Protein AF-0000000084649370 (afdb_homodimer)

Foldseek 3Di:
DQAAEEEEEVLLDPLNLLLVQLSLVVRHQYEYEYQDQVSQVVSCVVSPVLRYHYAHDDLLDLVSLLVSLVVCCVRRVAHAEYEYDADPDDFLDAPVRDDPVVLVCLCSRLPVSVVSNCVNRVVRCLVNLHEYEYAAAQAQDPPNPRTCNSVSSVNSVVVLVVVCVVCVPSSYYYYYHHDNNPPPDPVDPDCCVVDPDDGPDSNNRSVVVSVVRVVSVVVVVD/DQAAEEEEEVLLDPLNLLLVQLSLVVRHQYEYEYQDQPSQVVSCVVSPVLRYHYAHDDLLDLVSLLVSLVVCCVRRVAHAEYEYDADPDDFLDAPVRDDPVVLVCLCSRLPNSVVSNCVNRVVRNLVNLHEYEYAAAQAQPPDNPRTCNSVSSVNSVVVLVVVCVVCVPSSYYYHYDHDNNPPPDPVDPDCCVVDPDDGPDSNNRSVVVSVVRVVVVVVVVD

Structure (mmCIF, N/CA/C/O backbone):
data_AF-0000000084649370-model_v1
#
loop_
_entity.id
_entity.type
_entity.pdbx_description
1 polymer 'Short-chain dehydrogenase'
#
loop_
_atom_site.group_PDB
_atom_site.id
_atom_site.type_symbol
_atom_site.label_atom_id
_atom_site.label_alt_id
_atom_site.label_comp_id
_atom_site.label_asym_id
_atom_site.label_entity_id
_atom_site.label_seq_id
_atom_site.pdbx_PDB_ins_code
_atom_site.Cartn_x
_atom_site.Cartn_y
_atom_site.Cartn_z
_atom_site.occupancy
_atom_site.B_iso_or_equiv
_atom_site.auth_seq_id
_atom_site.auth_comp_id
_atom_site.auth_asym_id
_atom_site.auth_atom_id
_atom_site.pdbx_PDB_model_num
ATOM 1 N N . MET A 1 1 ? -0.801 -38.812 -14.609 1 41.22 1 MET A N 1
ATOM 2 C CA . MET A 1 1 ? -1.176 -37.812 -13.602 1 41.22 1 MET A CA 1
ATOM 3 C C . MET A 1 1 ? -0.737 -36.438 -14.031 1 41.22 1 MET A C 1
ATOM 5 O O . MET A 1 1 ? 0.385 -36.25 -14.5 1 41.22 1 MET A O 1
ATOM 9 N N . GLN A 1 2 ? -1.655 -35.5 -14.391 1 60.41 2 GLN A N 1
ATOM 10 C CA . GLN A 1 2 ? -1.238 -34.281 -15.031 1 60.41 2 GLN A CA 1
ATOM 11 C C . GLN A 1 2 ? -0.36 -33.438 -14.102 1 60.41 2 GLN A C 1
ATOM 13 O O . GLN A 1 2 ? -0.671 -33.281 -12.922 1 60.41 2 GLN A O 1
ATOM 18 N N . ASP A 1 3 ? 0.811 -33.062 -14.578 1 86.56 3 ASP A N 1
ATOM 19 C CA . ASP A 1 3 ? 1.805 -32.375 -13.773 1 86.56 3 ASP A CA 1
ATOM 20 C C . ASP A 1 3 ? 1.271 -31.016 -13.297 1 86.56 3 ASP A C 1
ATOM 22 O O . ASP A 1 3 ? 0.56 -30.328 -14.031 1 86.56 3 ASP A O 1
ATOM 26 N N . LYS A 1 4 ? 1.329 -30.844 -12.062 1 94.06 4 LYS A N 1
ATOM 27 C CA . LYS A 1 4 ? 0.913 -29.578 -11.477 1 94.06 4 LYS A CA 1
ATOM 28 C C . LYS A 1 4 ? 1.75 -28.422 -12.023 1 94.06 4 LYS A C 1
ATOM 30 O O . LYS A 1 4 ? 2.92 -28.594 -12.367 1 94.06 4 LYS A O 1
ATOM 35 N N . VAL A 1 5 ? 1.082 -27.281 -12.156 1 97.19 5 VAL A N 1
ATOM 36 C CA . VAL A 1 5 ? 1.742 -26.125 -12.742 1 97.19 5 VAL A CA 1
ATOM 37 C C . VAL A 1 5 ? 1.935 -25.047 -11.672 1 97.19 5 VAL A C 1
ATOM 39 O O . VAL A 1 5 ? 0.98 -24.656 -10.992 1 97.19 5 VAL A O 1
ATOM 42 N N . LEU A 1 6 ? 3.154 -24.594 -11.477 1 97.31 6 LEU A N 1
ATOM 43 C CA . LEU A 1 6 ? 3.502 -23.5 -10.57 1 97.31 6 LEU A CA 1
ATOM 44 C C . LEU A 1 6 ? 3.924 -22.266 -11.352 1 97.31 6 LEU A C 1
ATOM 46 O O . LEU A 1 6 ? 4.836 -22.328 -12.18 1 97.31 6 LEU A O 1
ATOM 50 N N . LEU A 1 7 ? 3.205 -21.172 -11.18 1 98.44 7 LEU A N 1
ATOM 51 C CA . LEU A 1 7 ? 3.574 -19.891 -11.75 1 98.44 7 LEU A CA 1
ATOM 52 C C . LEU A 1 7 ? 4.359 -19.047 -10.742 1 98.44 7 LEU A C 1
ATOM 54 O O . LEU A 1 7 ? 3.926 -18.891 -9.594 1 98.44 7 LEU A O 1
ATOM 58 N N . ILE A 1 8 ? 5.539 -18.594 -11.117 1 97.06 8 ILE A N 1
ATOM 59 C CA . ILE A 1 8 ? 6.398 -17.797 -10.25 1 97.06 8 ILE A CA 1
ATOM 60 C C . ILE A 1 8 ? 6.617 -16.422 -10.875 1 97.06 8 ILE A C 1
ATOM 62 O O . ILE A 1 8 ? 7.16 -16.312 -11.977 1 97.06 8 ILE A O 1
ATOM 66 N N . THR A 1 9 ? 6.148 -15.375 -10.211 1 96.56 9 THR A N 1
ATOM 67 C CA . THR A 1 9 ? 6.555 -14.023 -10.602 1 96.56 9 THR A CA 1
ATOM 68 C C . THR A 1 9 ? 7.797 -13.594 -9.82 1 96.56 9 THR A C 1
ATOM 70 O O . THR A 1 9 ? 8.023 -14.039 -8.695 1 96.56 9 THR A O 1
ATOM 73 N N . GLY A 1 10 ? 8.586 -12.695 -10.492 1 93.62 10 GLY A N 1
ATOM 74 C CA . GLY A 1 10 ? 9.883 -12.406 -9.898 1 93.62 10 GLY A CA 1
ATOM 75 C C . GLY A 1 10 ? 10.844 -13.578 -9.984 1 93.62 10 GLY A C 1
ATOM 76 O O . GLY A 1 10 ? 11.703 -13.75 -9.109 1 93.62 10 GLY A O 1
ATOM 77 N N . ALA A 1 11 ? 10.734 -14.375 -10.984 1 95.12 11 ALA A N 1
ATOM 78 C CA . ALA A 1 11 ? 11.43 -15.648 -11.086 1 95.12 11 ALA A CA 1
ATOM 79 C C . ALA A 1 11 ? 12.922 -15.445 -11.336 1 95.12 11 ALA A C 1
ATOM 81 O O . ALA A 1 11 ? 13.719 -16.375 -11.172 1 95.12 11 ALA A O 1
ATOM 82 N N . ALA A 1 12 ? 13.305 -14.219 -11.727 1 93.19 12 ALA A N 1
ATOM 83 C CA . ALA A 1 12 ? 14.711 -13.953 -11.992 1 93.19 12 ALA A CA 1
ATOM 84 C C . ALA A 1 12 ? 15.461 -13.617 -10.703 1 93.19 12 ALA A C 1
ATOM 86 O O . ALA A 1 12 ? 16.688 -13.516 -10.703 1 93.19 12 ALA A O 1
ATOM 87 N N . SER A 1 13 ? 14.711 -13.43 -9.633 1 88.75 13 SER A N 1
ATOM 88 C CA . SER A 1 13 ? 15.344 -13.195 -8.344 1 88.75 13 SER A CA 1
ATOM 89 C C . SER A 1 13 ? 15.977 -14.469 -7.797 1 88.75 13 SER A C 1
ATOM 91 O O . SER A 1 13 ? 15.734 -15.562 -8.312 1 88.75 13 SER A O 1
ATOM 93 N N . GLU A 1 14 ? 16.766 -14.281 -6.719 1 86 14 GLU A N 1
ATOM 94 C CA . GLU A 1 14 ? 17.391 -15.438 -6.086 1 86 14 GLU A CA 1
ATOM 95 C C . GLU A 1 14 ? 16.359 -16.406 -5.531 1 86 14 GLU A C 1
ATOM 97 O O . GLU A 1 14 ? 16.438 -17.609 -5.766 1 86 14 GLU A O 1
ATOM 102 N N . SER A 1 15 ? 15.398 -15.867 -4.824 1 85.31 15 SER A N 1
ATOM 103 C CA . SER A 1 15 ? 14.344 -16.703 -4.266 1 85.31 15 SER A CA 1
ATOM 104 C C . SER A 1 15 ? 13.508 -17.344 -5.367 1 85.31 15 SER A C 1
ATOM 106 O O . SER A 1 15 ? 13.078 -18.5 -5.238 1 85.31 15 SER A O 1
ATOM 108 N N . GLY A 1 16 ? 13.328 -16.594 -6.445 1 91.88 16 GLY A N 1
ATOM 109 C CA . GLY A 1 16 ? 12.57 -17.125 -7.57 1 91.88 16 GLY A CA 1
ATOM 110 C C . GLY A 1 16 ? 13.258 -18.297 -8.242 1 91.88 16 GLY A C 1
ATOM 111 O O . GLY A 1 16 ? 12.633 -19.328 -8.492 1 91.88 16 GLY A O 1
ATOM 112 N N . MET A 1 17 ? 14.539 -18.156 -8.438 1 93.12 17 MET A N 1
ATOM 113 C CA . MET A 1 17 ? 15.312 -19.203 -9.094 1 93.12 17 MET A CA 1
ATOM 114 C C . MET A 1 17 ? 15.43 -20.438 -8.203 1 93.12 17 MET A C 1
ATOM 116 O O . MET A 1 17 ? 15.297 -21.562 -8.68 1 93.12 17 MET A O 1
ATOM 120 N N . ALA A 1 18 ? 15.656 -20.172 -6.949 1 91.56 18 ALA A N 1
ATOM 121 C CA . ALA A 1 18 ? 15.75 -21.281 -6.004 1 91.56 18 ALA A CA 1
ATOM 122 C C . ALA A 1 18 ? 14.438 -22.062 -5.934 1 91.56 18 ALA A C 1
ATOM 124 O O . ALA A 1 18 ? 14.438 -23.297 -5.906 1 91.56 18 ALA A O 1
ATOM 125 N N . THR A 1 19 ? 13.359 -21.359 -5.938 1 92.38 19 THR A N 1
ATOM 126 C CA . THR A 1 19 ? 12.047 -22 -5.891 1 92.38 19 THR A CA 1
ATOM 127 C C . THR A 1 19 ? 11.781 -22.766 -7.18 1 92.38 19 THR A C 1
ATOM 129 O O . THR A 1 19 ? 11.25 -23.875 -7.141 1 92.38 19 THR A O 1
ATOM 132 N N . ALA A 1 20 ? 12.148 -22.141 -8.281 1 95.81 20 ALA A N 1
ATOM 133 C CA . ALA A 1 20 ? 11.961 -22.812 -9.562 1 95.81 20 ALA A CA 1
ATOM 134 C C . ALA A 1 20 ? 12.703 -24.141 -9.602 1 95.81 20 ALA A C 1
ATOM 136 O O . ALA A 1 20 ? 12.141 -25.156 -10.016 1 95.81 20 ALA A O 1
ATOM 137 N N . ARG A 1 21 ? 13.914 -24.188 -9.148 1 95.12 21 ARG A N 1
ATOM 138 C CA . ARG A 1 21 ? 14.727 -25.406 -9.141 1 95.12 21 ARG A CA 1
ATOM 139 C C . ARG A 1 21 ? 14.117 -26.453 -8.227 1 95.12 21 ARG A C 1
ATOM 141 O O . ARG A 1 21 ? 14.016 -27.625 -8.602 1 95.12 21 ARG A O 1
ATOM 148 N N . ALA A 1 22 ? 13.703 -26.016 -7.09 1 92.25 22 ALA A N 1
ATOM 149 C CA . ALA A 1 22 ? 13.102 -26.938 -6.133 1 92.25 22 ALA A CA 1
ATOM 150 C C . ALA A 1 22 ? 11.805 -27.531 -6.688 1 92.25 22 ALA A C 1
ATOM 152 O O . ALA A 1 22 ? 11.586 -28.75 -6.598 1 92.25 22 ALA A O 1
ATOM 153 N N . ALA A 1 23 ? 10.984 -26.719 -7.254 1 93.25 23 ALA A N 1
ATOM 154 C CA . ALA A 1 23 ? 9.711 -27.172 -7.805 1 93.25 23 ALA A CA 1
ATOM 155 C C . ALA A 1 23 ? 9.922 -28.109 -8.992 1 93.25 23 ALA A C 1
ATOM 157 O O . ALA A 1 23 ? 9.188 -29.094 -9.156 1 93.25 23 ALA A O 1
ATOM 158 N N . ALA A 1 24 ? 10.914 -27.781 -9.812 1 93.69 24 ALA A N 1
ATOM 159 C CA . ALA A 1 24 ? 11.219 -28.641 -10.945 1 93.69 24 ALA A CA 1
ATOM 160 C C . ALA A 1 24 ? 11.609 -30.047 -10.477 1 93.69 24 ALA A C 1
ATOM 162 O O . ALA A 1 24 ? 11.188 -31.047 -11.062 1 93.69 24 ALA A O 1
ATOM 163 N N . ARG A 1 25 ? 12.367 -30.141 -9.43 1 90.75 25 ARG A N 1
ATOM 164 C CA . ARG A 1 25 ? 12.789 -31.422 -8.867 1 90.75 25 ARG A CA 1
ATOM 165 C C . ARG A 1 25 ? 11.594 -32.219 -8.375 1 90.75 25 ARG A C 1
ATOM 167 O O . ARG A 1 25 ? 11.617 -33.469 -8.391 1 90.75 25 ARG A O 1
ATOM 174 N N . GLU A 1 26 ? 10.562 -31.531 -8 1 88.94 26 GLU A N 1
ATOM 175 C CA . GLU A 1 26 ? 9.367 -32.188 -7.484 1 88.94 26 GLU A CA 1
ATOM 176 C C . GLU A 1 26 ? 8.391 -32.531 -8.609 1 88.94 26 GLU A C 1
ATOM 178 O O . GLU A 1 26 ? 7.309 -33.062 -8.359 1 88.94 26 GLU A O 1
ATOM 183 N N . GLY A 1 27 ? 8.727 -32.125 -9.828 1 90.88 27 GLY A N 1
ATOM 184 C CA . GLY A 1 27 ? 7.949 -32.562 -10.977 1 90.88 27 GLY A CA 1
ATOM 185 C C . GLY A 1 27 ? 6.957 -31.5 -11.453 1 90.88 27 GLY A C 1
ATOM 186 O O . GLY A 1 27 ? 6.113 -31.781 -12.305 1 90.88 27 GLY A O 1
ATOM 187 N N . TYR A 1 28 ? 7.031 -30.328 -10.969 1 94.06 28 TYR A N 1
ATOM 188 C CA . TYR A 1 28 ? 6.133 -29.266 -11.406 1 94.06 28 TYR A CA 1
ATOM 189 C C . TYR A 1 28 ? 6.504 -28.781 -12.805 1 94.06 28 TYR A C 1
ATOM 191 O O . TYR A 1 28 ? 7.688 -28.703 -13.148 1 94.06 28 TYR A O 1
ATOM 199 N N . GLN A 1 29 ? 5.516 -28.5 -13.562 1 96.81 29 GLN A N 1
ATOM 200 C CA . GLN A 1 29 ? 5.703 -27.609 -14.703 1 96.81 29 GLN A CA 1
ATOM 201 C C . GLN A 1 29 ? 5.734 -26.156 -14.258 1 96.81 29 GLN A C 1
ATOM 203 O O . GLN A 1 29 ? 5.039 -25.766 -13.312 1 96.81 29 GLN A O 1
ATOM 208 N N . LEU A 1 30 ? 6.531 -25.375 -14.977 1 97.69 30 LEU A N 1
ATOM 209 C CA . LEU A 1 30 ? 6.805 -24.047 -14.422 1 97.69 30 LEU A CA 1
ATOM 210 C C . LEU A 1 30 ? 6.453 -22.969 -15.43 1 97.69 30 LEU A C 1
ATOM 212 O O . LEU A 1 30 ? 6.719 -23.109 -16.625 1 97.69 30 LEU A O 1
ATOM 216 N N . VAL A 1 31 ? 5.789 -21.938 -14.977 1 98.5 31 VAL A N 1
ATOM 217 C CA . VAL A 1 31 ? 5.691 -20.641 -15.656 1 98.5 31 VAL A CA 1
ATOM 218 C C . VAL A 1 31 ? 6.52 -19.594 -14.914 1 98.5 31 VAL A C 1
ATOM 220 O O . VAL A 1 31 ? 6.211 -19.25 -13.773 1 98.5 31 VAL A O 1
ATOM 223 N N . LEU A 1 32 ? 7.582 -19.172 -15.555 1 98.25 32 LEU A N 1
ATOM 224 C CA . LEU A 1 32 ? 8.5 -18.219 -14.938 1 98.25 32 LEU A CA 1
ATOM 225 C C . LEU A 1 32 ? 8.344 -16.828 -15.547 1 98.25 32 LEU A C 1
ATOM 227 O O . LEU A 1 32 ? 8.508 -16.656 -16.75 1 98.25 32 LEU A O 1
ATOM 231 N N . ALA A 1 33 ? 8.008 -15.867 -14.688 1 98.06 33 ALA A N 1
ATOM 232 C CA . ALA A 1 33 ? 7.773 -14.5 -15.156 1 98.06 33 ALA A CA 1
ATOM 233 C C . ALA A 1 33 ? 8.688 -13.516 -14.445 1 98.06 33 ALA A C 1
ATOM 235 O O . ALA A 1 33 ? 8.852 -13.578 -13.227 1 98.06 33 ALA A O 1
ATOM 236 N N . ALA A 1 34 ? 9.32 -12.641 -15.156 1 96.44 34 ALA A N 1
ATOM 237 C CA . ALA A 1 34 ? 10.164 -11.555 -14.664 1 96.44 34 ALA A CA 1
ATOM 238 C C . ALA A 1 34 ? 10.461 -10.547 -15.781 1 96.44 34 ALA A C 1
ATOM 240 O O . ALA A 1 34 ? 10.016 -10.727 -16.922 1 96.44 34 ALA A O 1
ATOM 241 N N . HIS A 1 35 ? 11.156 -9.523 -15.398 1 94.62 35 HIS A N 1
ATOM 242 C CA . HIS A 1 35 ? 11.492 -8.492 -16.375 1 94.62 35 HIS A CA 1
ATOM 243 C C . HIS A 1 35 ? 12.555 -8.984 -17.344 1 94.62 35 HIS A C 1
ATOM 245 O O . HIS A 1 35 ? 12.484 -8.695 -18.547 1 94.62 35 HIS A O 1
ATOM 251 N N . SER A 1 36 ? 13.508 -9.742 -16.875 1 94.69 36 SER A N 1
ATOM 252 C CA . SER A 1 36 ? 14.648 -10.133 -17.703 1 94.69 36 SER A CA 1
ATOM 253 C C . SER A 1 36 ? 14.383 -11.453 -18.422 1 94.69 36 SER A C 1
ATOM 255 O O . SER A 1 36 ? 14.539 -12.531 -17.844 1 94.69 36 SER A O 1
ATOM 257 N N . GLN A 1 37 ? 14.148 -11.32 -19.719 1 96.31 37 GLN A N 1
ATOM 258 C CA . GLN A 1 37 ? 13.938 -12.523 -20.531 1 96.31 37 GLN A CA 1
ATOM 259 C C . GLN A 1 37 ? 15.188 -13.383 -20.562 1 96.31 37 GLN A C 1
ATOM 261 O O . GLN A 1 37 ? 15.102 -14.617 -20.516 1 96.31 37 GLN A O 1
ATOM 266 N N . ASP A 1 38 ? 16.328 -12.711 -20.609 1 96.75 38 ASP A N 1
ATOM 267 C CA . ASP A 1 38 ? 17.594 -13.445 -20.688 1 96.75 38 ASP A CA 1
ATOM 268 C C . ASP A 1 38 ? 17.781 -14.336 -19.453 1 96.75 38 ASP A C 1
ATOM 270 O O . ASP A 1 38 ? 18.156 -15.5 -19.594 1 96.75 38 ASP A O 1
ATOM 274 N N . ALA A 1 39 ? 17.516 -13.82 -18.328 1 96.25 39 ALA A N 1
ATOM 275 C CA . ALA A 1 39 ? 17.641 -14.586 -17.094 1 96.25 39 ALA A CA 1
ATOM 276 C C . ALA A 1 39 ? 16.656 -15.758 -17.078 1 96.25 39 ALA A C 1
ATOM 278 O O . ALA A 1 39 ? 17.016 -16.859 -16.641 1 96.25 39 ALA A O 1
ATOM 279 N N . LEU A 1 40 ? 15.508 -15.539 -17.562 1 97.38 40 LEU A N 1
ATOM 280 C CA . LEU A 1 40 ? 14.484 -16.578 -17.594 1 97.38 40 LEU A CA 1
ATOM 281 C C . LEU A 1 40 ? 14.875 -17.688 -18.562 1 97.38 40 LEU A C 1
ATOM 283 O O . LEU A 1 40 ? 14.672 -18.875 -18.266 1 97.38 40 LEU A O 1
ATOM 287 N N . ASP A 1 41 ? 15.414 -17.328 -19.688 1 97 41 ASP A N 1
ATOM 288 C CA . ASP A 1 41 ? 15.828 -18.312 -20.672 1 97 41 ASP A CA 1
ATOM 289 C C . ASP A 1 41 ? 16.938 -19.203 -20.141 1 97 41 ASP A C 1
ATOM 291 O O . ASP A 1 41 ? 16.953 -20.406 -20.375 1 97 41 ASP A O 1
ATOM 295 N N . ALA A 1 42 ? 17.844 -18.609 -19.453 1 96.94 42 ALA A N 1
ATOM 296 C CA . ALA A 1 42 ? 18.953 -19.375 -18.875 1 96.94 42 ALA A CA 1
ATOM 297 C C . ALA A 1 42 ? 18.438 -20.438 -17.906 1 96.94 42 ALA A C 1
ATOM 299 O O . ALA A 1 42 ? 18.844 -21.594 -17.984 1 96.94 42 ALA A O 1
ATOM 300 N N . ILE A 1 43 ? 17.5 -20.047 -17.047 1 96.31 43 ILE A N 1
ATOM 301 C CA . ILE A 1 43 ? 16.984 -21.016 -16.062 1 96.31 43 ILE A CA 1
ATOM 302 C C . ILE A 1 43 ? 16.078 -22.031 -16.766 1 96.31 43 ILE A C 1
ATOM 304 O O . ILE A 1 43 ? 16.047 -23.203 -16.391 1 96.31 43 ILE A O 1
ATOM 308 N N . SER A 1 44 ? 15.367 -21.594 -17.703 1 97.12 44 SER A N 1
ATOM 309 C CA . SER A 1 44 ? 14.539 -22.516 -18.484 1 97.12 44 SER A CA 1
ATOM 310 C C . SER A 1 44 ? 15.383 -23.609 -19.125 1 97.12 44 SER A C 1
ATOM 312 O O . SER A 1 44 ? 15.008 -24.781 -19.094 1 97.12 44 SER A O 1
ATOM 314 N N . GLN A 1 45 ? 16.5 -23.234 -19.719 1 97.31 45 GLN A N 1
ATOM 315 C CA . GLN A 1 45 ? 17.406 -24.203 -20.328 1 97.31 45 GLN A CA 1
ATOM 316 C C . GLN A 1 45 ? 17.953 -25.172 -19.297 1 97.31 45 GLN A C 1
ATOM 318 O O . GLN A 1 45 ? 18.078 -26.375 -19.562 1 97.31 45 GLN A O 1
ATOM 323 N N . GLU A 1 46 ? 18.266 -24.625 -18.172 1 96.69 46 GLU A N 1
ATOM 324 C CA . GLU A 1 46 ? 18.781 -25.438 -17.078 1 96.69 46 GLU A CA 1
ATOM 325 C C . GLU A 1 46 ? 17.75 -26.484 -16.641 1 96.69 46 GLU A C 1
ATOM 327 O O . GLU A 1 46 ? 18.109 -27.625 -16.344 1 96.69 46 GLU A O 1
ATOM 332 N N . LEU A 1 47 ? 16.438 -26.172 -16.578 1 96.69 47 LEU A N 1
ATOM 333 C CA . LEU A 1 47 ? 15.422 -26.984 -15.938 1 96.69 47 LEU A CA 1
ATOM 334 C C . LEU A 1 47 ? 14.711 -27.859 -16.969 1 96.69 47 LEU A C 1
ATOM 336 O O . LEU A 1 47 ? 13.938 -28.75 -16.594 1 96.69 47 LEU A O 1
ATOM 340 N N . GLY A 1 48 ? 14.984 -27.688 -18.266 1 95.44 48 GLY A N 1
ATOM 341 C CA . GLY A 1 48 ? 14.273 -28.391 -19.328 1 95.44 48 GLY A CA 1
ATOM 342 C C . GLY A 1 48 ? 13.203 -27.547 -19.984 1 95.44 48 GLY A C 1
ATOM 343 O O . GLY A 1 48 ? 12.086 -27.422 -19.469 1 95.44 48 GLY A O 1
ATOM 344 N N . PRO A 1 49 ? 13.531 -26.953 -21.125 1 92.56 49 PRO A N 1
ATOM 345 C CA . PRO A 1 49 ? 12.664 -25.984 -21.781 1 92.56 49 PRO A CA 1
ATOM 346 C C . PRO A 1 49 ? 11.266 -26.531 -22.078 1 92.56 49 PRO A C 1
ATOM 348 O O . PRO A 1 49 ? 10.312 -25.766 -22.203 1 92.56 49 PRO A O 1
ATOM 351 N N . GLU A 1 50 ? 11.086 -27.844 -22.109 1 93.19 50 GLU A N 1
ATOM 352 C CA . GLU A 1 50 ? 9.789 -28.453 -22.391 1 93.19 50 GLU A CA 1
ATOM 353 C C . GLU A 1 50 ? 8.859 -28.359 -21.188 1 93.19 50 GLU A C 1
ATOM 355 O O . GLU A 1 50 ? 7.637 -28.453 -21.328 1 93.19 50 GLU A O 1
ATOM 360 N N . ASN A 1 51 ? 9.438 -28.141 -20.062 1 95.44 51 ASN A N 1
ATOM 361 C CA . ASN A 1 51 ? 8.656 -28.109 -18.828 1 95.44 51 ASN A CA 1
ATOM 362 C C . ASN A 1 51 ? 8.531 -26.688 -18.281 1 95.44 51 ASN A C 1
ATOM 364 O O . ASN A 1 51 ? 8.023 -26.484 -17.172 1 95.44 51 ASN A O 1
ATOM 368 N N . VAL A 1 52 ? 9.023 -25.703 -19.031 1 97.69 52 VAL A N 1
ATOM 369 C CA . VAL A 1 52 ? 9.094 -24.328 -18.516 1 97.69 52 VAL A CA 1
ATOM 370 C C . VAL A 1 52 ? 8.562 -23.359 -19.562 1 97.69 52 VAL A C 1
ATOM 372 O O . VAL A 1 52 ? 8.953 -23.422 -20.734 1 97.69 52 VAL A O 1
ATOM 375 N N . VAL A 1 53 ? 7.617 -22.547 -19.25 1 97.88 53 VAL A N 1
ATOM 376 C CA . VAL A 1 53 ? 7.234 -21.359 -20.016 1 97.88 53 VAL A CA 1
ATOM 377 C C . VAL A 1 53 ? 7.844 -20.109 -19.391 1 97.88 53 VAL A C 1
ATOM 379 O O . VAL A 1 53 ? 7.559 -19.781 -18.234 1 97.88 53 VAL A O 1
ATOM 382 N N . ALA A 1 54 ? 8.797 -19.516 -20.125 1 98.06 54 ALA A N 1
ATOM 383 C CA . ALA A 1 54 ? 9.445 -18.297 -19.672 1 98.06 54 ALA A CA 1
ATOM 384 C C . ALA A 1 54 ? 8.805 -17.062 -20.312 1 98.06 54 ALA A C 1
ATOM 386 O O . ALA A 1 54 ? 8.758 -16.953 -21.547 1 98.06 54 ALA A O 1
ATOM 387 N N . VAL A 1 55 ? 8.352 -16.125 -19.469 1 97.94 55 VAL A N 1
ATOM 388 C CA . VAL A 1 55 ? 7.621 -14.977 -20 1 97.94 55 VAL A CA 1
ATOM 389 C C . VAL A 1 55 ? 8.227 -13.688 -19.438 1 97.94 55 VAL A C 1
ATOM 391 O O . VAL A 1 55 ? 8.133 -13.414 -18.25 1 97.94 55 VAL A O 1
ATOM 394 N N . GLY A 1 56 ? 8.844 -12.891 -20.328 1 97.69 56 GLY A N 1
ATOM 395 C CA . GLY A 1 56 ? 9.289 -11.555 -19.953 1 97.69 56 GLY A CA 1
ATOM 396 C C . GLY A 1 56 ? 8.148 -10.555 -19.844 1 97.69 56 GLY A C 1
ATOM 397 O O . GLY A 1 56 ? 7.473 -10.266 -20.828 1 97.69 56 GLY A O 1
ATOM 398 N N . ILE A 1 57 ? 8.008 -10.008 -18.578 1 97.06 57 ILE A N 1
ATOM 399 C CA . ILE A 1 57 ? 6.871 -9.102 -18.422 1 97.06 57 ILE A CA 1
ATOM 400 C C . ILE A 1 57 ? 7.246 -7.961 -17.484 1 97.06 57 ILE A C 1
ATOM 402 O O . ILE A 1 57 ? 8.18 -8.086 -16.688 1 97.06 57 ILE A O 1
ATOM 406 N N . ASP A 1 58 ? 6.582 -6.883 -17.688 1 96.56 58 ASP A N 1
ATOM 407 C CA . ASP A 1 58 ? 6.418 -5.875 -16.641 1 96.56 58 ASP A CA 1
ATOM 408 C C . ASP A 1 58 ? 5.242 -6.215 -15.734 1 96.56 58 ASP A C 1
ATOM 410 O O . ASP A 1 58 ? 4.082 -6.129 -16.156 1 96.56 58 ASP A O 1
ATOM 414 N N . THR A 1 59 ? 5.582 -6.547 -14.531 1 94.88 59 THR A N 1
ATOM 415 C CA . THR A 1 59 ? 4.543 -7.047 -13.641 1 94.88 59 THR A CA 1
ATOM 416 C C . THR A 1 59 ? 3.545 -5.949 -13.297 1 94.88 59 THR A C 1
ATOM 418 O O . THR A 1 59 ? 2.471 -6.223 -12.758 1 94.88 59 THR A O 1
ATOM 421 N N . THR A 1 60 ? 3.861 -4.684 -13.617 1 96.38 60 THR A N 1
ATOM 422 C CA . THR A 1 60 ? 2.928 -3.596 -13.359 1 96.38 60 THR A CA 1
ATOM 423 C C . THR A 1 60 ? 2.006 -3.375 -14.555 1 96.38 60 THR A C 1
ATOM 425 O O . THR A 1 60 ? 1.167 -2.473 -14.539 1 96.38 60 THR A O 1
ATOM 428 N N . SER A 1 61 ? 2.182 -4.16 -15.578 1 98.12 61 SER A N 1
ATOM 429 C CA . SER A 1 61 ? 1.348 -4.062 -16.781 1 98.12 61 SER A CA 1
ATOM 430 C C . SER A 1 61 ? 0.214 -5.082 -16.75 1 98.12 61 SER A C 1
ATOM 432 O O . SER A 1 61 ? 0.46 -6.289 -16.703 1 98.12 61 SER A O 1
ATOM 434 N N . VAL A 1 62 ? -1.019 -4.562 -16.844 1 98 62 VAL A N 1
ATOM 435 C CA . VAL A 1 62 ? -2.193 -5.43 -16.859 1 98 62 VAL A CA 1
ATOM 436 C C . VAL A 1 62 ? -2.127 -6.363 -18.062 1 98 62 VAL A C 1
ATOM 438 O O . VAL A 1 62 ? -2.361 -7.566 -17.938 1 98 62 VAL A O 1
ATOM 441 N N . GLN A 1 63 ? -1.807 -5.832 -19.156 1 98.19 63 GLN A N 1
ATOM 442 C CA . GLN A 1 63 ? -1.739 -6.605 -20.391 1 98.19 63 GLN A CA 1
ATOM 443 C C . GLN A 1 63 ? -0.688 -7.707 -20.297 1 98.19 63 GLN A C 1
ATOM 445 O O . GLN A 1 63 ? -0.921 -8.836 -20.734 1 98.19 63 GLN A O 1
ATOM 450 N N . ASP A 1 64 ? 0.482 -7.383 -19.734 1 98.44 64 ASP A N 1
ATOM 451 C CA . ASP A 1 64 ? 1.541 -8.375 -19.594 1 98.44 64 ASP A CA 1
ATOM 452 C C . ASP A 1 64 ? 1.104 -9.508 -18.656 1 98.44 64 ASP A C 1
ATOM 454 O O . ASP A 1 64 ? 1.378 -10.68 -18.938 1 98.44 64 ASP A O 1
ATOM 458 N N . GLN A 1 65 ? 0.427 -9.156 -17.609 1 97.75 65 GLN A N 1
ATOM 459 C CA . GLN A 1 65 ? -0.041 -10.156 -16.656 1 97.75 65 GLN A CA 1
ATOM 460 C C . GLN A 1 65 ? -1.059 -11.094 -17.297 1 97.75 65 GLN A C 1
ATOM 462 O O . GLN A 1 65 ? -0.986 -12.312 -17.125 1 97.75 65 GLN A O 1
ATOM 467 N N . ASP A 1 66 ? -1.992 -10.5 -18.016 1 97.94 66 ASP A N 1
ATOM 468 C CA . ASP A 1 66 ? -2.988 -11.312 -18.719 1 97.94 66 ASP A CA 1
ATOM 469 C C . ASP A 1 66 ? -2.328 -12.242 -19.734 1 97.94 66 ASP A C 1
ATOM 471 O O . ASP A 1 66 ? -2.68 -13.422 -19.812 1 97.94 66 ASP A O 1
ATOM 475 N N . SER A 1 67 ? -1.417 -11.695 -20.453 1 98.25 67 SER A N 1
ATOM 476 C CA . SER A 1 67 ? -0.714 -12.484 -21.453 1 98.25 67 SER A CA 1
ATOM 477 C C . SER A 1 67 ? 0.057 -13.641 -20.828 1 98.25 67 SER A C 1
ATOM 479 O O . SER A 1 67 ? 0.114 -14.734 -21.375 1 98.25 67 SER A O 1
ATOM 481 N N . MET A 1 68 ? 0.662 -13.391 -19.688 1 98.38 68 MET A N 1
ATOM 482 C CA . MET A 1 68 ? 1.382 -14.422 -18.938 1 98.38 68 MET A CA 1
ATOM 483 C C . MET A 1 68 ? 0.463 -15.594 -18.594 1 98.38 68 MET A C 1
ATOM 485 O O . MET A 1 68 ? 0.818 -16.75 -18.812 1 98.38 68 MET A O 1
ATOM 489 N N . VAL A 1 69 ? -0.713 -15.305 -18.109 1 98.62 69 VAL A N 1
ATOM 490 C CA . VAL A 1 69 ? -1.676 -16.328 -17.734 1 98.62 69 VAL A CA 1
ATOM 491 C C . VAL A 1 69 ? -2.17 -17.062 -18.984 1 98.62 69 VAL A C 1
ATOM 493 O O . VAL A 1 69 ? -2.301 -18.297 -18.969 1 98.62 69 VAL A O 1
ATOM 496 N N . GLU A 1 70 ? -2.42 -16.266 -20.016 1 98.56 70 GLU A N 1
ATOM 497 C CA . GLU A 1 70 ? -2.865 -16.859 -21.281 1 98.56 70 GLU A CA 1
ATOM 498 C C . GLU A 1 70 ? -1.834 -17.859 -21.812 1 98.56 70 GLU A C 1
ATOM 500 O O . GLU A 1 70 ? -2.186 -18.969 -22.219 1 98.56 70 GLU A O 1
ATOM 505 N N . GLN A 1 71 ? -0.613 -17.516 -21.812 1 98.31 71 GLN A N 1
ATOM 506 C CA . GLN A 1 71 ? 0.45 -18.391 -22.281 1 98.31 71 GLN A CA 1
ATOM 507 C C . GLN A 1 71 ? 0.542 -19.656 -21.422 1 98.31 71 GLN A C 1
ATOM 509 O O . GLN A 1 71 ? 0.717 -20.75 -21.938 1 98.31 71 GLN A O 1
ATOM 514 N N . ALA A 1 72 ? 0.459 -19.469 -20.125 1 98.25 72 ALA A N 1
ATOM 515 C CA . ALA A 1 72 ? 0.469 -20.609 -19.219 1 98.25 72 ALA A CA 1
ATOM 516 C C . ALA A 1 72 ? -0.65 -21.594 -19.547 1 98.25 72 ALA A C 1
ATOM 518 O O . ALA A 1 72 ? -0.421 -22.797 -19.641 1 98.25 72 ALA A O 1
ATOM 519 N N . LEU A 1 73 ? -1.849 -21.078 -19.781 1 98.31 73 LEU A N 1
ATOM 520 C CA . LEU A 1 73 ? -3.016 -21.922 -20.047 1 98.31 73 LEU A CA 1
ATOM 521 C C . LEU A 1 73 ? -2.938 -22.562 -21.422 1 98.31 73 LEU A C 1
ATOM 523 O O . LEU A 1 73 ? -3.4 -23.688 -21.625 1 98.31 73 LEU A O 1
ATOM 527 N N . GLU A 1 74 ? -2.402 -21.812 -22.375 1 98 74 GLU A N 1
ATOM 528 C CA . GLU A 1 74 ? -2.232 -22.375 -23.703 1 98 74 GLU A CA 1
ATOM 529 C C . GLU A 1 74 ? -1.265 -23.547 -23.703 1 98 74 GLU A C 1
ATOM 531 O O . GLU A 1 74 ? -1.494 -24.547 -24.375 1 98 74 GLU A O 1
ATOM 536 N N . TYR A 1 75 ? -0.229 -23.484 -22.922 1 97.12 75 TYR A N 1
ATOM 537 C CA . TYR A 1 75 ? 0.829 -24.484 -22.953 1 97.12 75 TYR A CA 1
ATOM 538 C C . TYR A 1 75 ? 0.513 -25.641 -22.016 1 97.12 75 TYR A C 1
ATOM 540 O O . TYR A 1 75 ? 0.713 -26.812 -22.375 1 97.12 75 TYR A O 1
ATOM 548 N N . PHE A 1 76 ? 0.043 -25.312 -20.828 1 97.31 76 PHE A N 1
ATOM 549 C CA . PHE A 1 76 ? -0.09 -26.359 -19.812 1 97.31 76 PHE A CA 1
ATOM 550 C C . PHE A 1 76 ? -1.559 -26.656 -19.531 1 97.31 76 PHE A C 1
ATOM 552 O O . PHE A 1 76 ? -1.888 -27.672 -18.922 1 97.31 76 PHE A O 1
ATOM 559 N N . GLY A 1 77 ? -2.488 -25.719 -19.812 1 97.56 77 GLY A N 1
ATOM 560 C CA . GLY A 1 77 ? -3.924 -25.906 -19.656 1 97.56 77 GLY A CA 1
ATOM 561 C C . GLY A 1 77 ? -4.414 -25.609 -18.25 1 97.56 77 GLY A C 1
ATOM 562 O O . GLY A 1 77 ? -5.621 -25.641 -18 1 97.56 77 GLY A O 1
ATOM 563 N N . ARG A 1 78 ? -3.451 -25.328 -17.344 1 97.38 78 ARG A N 1
ATOM 564 C CA . ARG A 1 78 ? -3.854 -25.141 -15.953 1 97.38 78 ARG A CA 1
ATOM 565 C C . ARG A 1 78 ? -2.803 -24.344 -15.188 1 97.38 78 ARG A C 1
ATOM 567 O O . ARG A 1 78 ? -1.684 -24.156 -15.664 1 97.38 78 ARG A O 1
ATOM 574 N N . ILE A 1 79 ? -3.205 -23.812 -14.094 1 98.06 79 ILE A N 1
ATOM 575 C CA . ILE A 1 79 ? -2.355 -23.234 -13.055 1 98.06 79 ILE A CA 1
ATOM 576 C C . ILE A 1 79 ? -2.801 -23.75 -11.688 1 98.06 79 ILE A C 1
ATOM 578 O O . ILE A 1 79 ? -3.953 -23.562 -11.289 1 98.06 79 ILE A O 1
ATOM 582 N N . ASP A 1 80 ? -1.861 -24.328 -10.961 1 96.75 80 ASP A N 1
ATOM 583 C CA . ASP A 1 80 ? -2.232 -24.953 -9.695 1 96.75 80 ASP A CA 1
ATOM 584 C C . ASP A 1 80 ? -1.744 -24.125 -8.508 1 96.75 80 ASP A C 1
ATOM 586 O O . ASP A 1 80 ? -2.303 -24.203 -7.41 1 96.75 80 ASP A O 1
ATOM 590 N N . ALA A 1 81 ? -0.67 -23.406 -8.711 1 97.19 81 ALA A N 1
ATOM 591 C CA . ALA A 1 81 ? -0.115 -22.562 -7.656 1 97.19 81 ALA A CA 1
ATOM 592 C C . ALA A 1 81 ? 0.584 -21.344 -8.234 1 97.19 81 ALA A C 1
ATOM 594 O O . ALA A 1 81 ? 1.09 -21.375 -9.359 1 97.19 81 ALA A O 1
ATOM 595 N N . VAL A 1 82 ? 0.521 -20.312 -7.477 1 97.75 82 VAL A N 1
ATOM 596 C CA . VAL A 1 82 ? 1.212 -19.078 -7.809 1 97.75 82 VAL A CA 1
ATOM 597 C C . VAL A 1 82 ? 2.113 -18.656 -6.648 1 97.75 82 VAL A C 1
ATOM 599 O O . VAL A 1 82 ? 1.665 -18.594 -5.5 1 97.75 82 VAL A O 1
ATOM 602 N N . PHE A 1 83 ? 3.338 -18.5 -6.93 1 95.81 83 PHE A N 1
ATOM 603 C CA . PHE A 1 83 ? 4.277 -17.938 -5.961 1 95.81 83 PHE A CA 1
ATOM 604 C C . PHE A 1 83 ? 4.738 -16.547 -6.379 1 95.81 83 PHE A C 1
ATOM 606 O O . PHE A 1 83 ? 5.352 -16.391 -7.434 1 95.81 83 PHE A O 1
ATOM 613 N N . ILE A 1 84 ? 4.43 -15.625 -5.562 1 94.75 84 ILE A N 1
ATOM 614 C CA . ILE A 1 84 ? 4.824 -14.242 -5.801 1 94.75 84 ILE A CA 1
ATOM 615 C C . ILE A 1 84 ? 6.062 -13.906 -4.973 1 94.75 84 ILE A C 1
ATOM 617 O O . ILE A 1 84 ? 5.973 -13.719 -3.758 1 94.75 84 ILE A O 1
ATOM 621 N N . CYS A 1 85 ? 7.184 -13.781 -5.656 1 89.25 85 CYS A N 1
ATOM 622 C CA . CYS A 1 85 ? 8.461 -13.539 -4.996 1 89.25 85 CYS A CA 1
ATOM 623 C C . CYS A 1 85 ? 8.555 -12.102 -4.492 1 89.25 85 CYS A C 1
ATOM 625 O O . CYS A 1 85 ? 7.953 -11.195 -5.074 1 89.25 85 CYS A O 1
ATOM 627 N N . PRO A 1 86 ? 9.297 -12.047 -3.352 1 77.25 86 PRO A N 1
ATOM 628 C CA . PRO A 1 86 ? 9.531 -10.664 -2.945 1 77.25 86 PRO A CA 1
ATOM 629 C C . PRO A 1 86 ? 10.32 -9.867 -3.986 1 77.25 86 PRO A C 1
ATOM 631 O O . PRO A 1 86 ? 11.18 -10.43 -4.676 1 77.25 86 PRO A O 1
ATOM 634 N N . VAL A 1 87 ? 9.852 -8.711 -4.207 1 67.88 87 VAL A N 1
ATOM 635 C CA . VAL A 1 87 ? 10.617 -7.844 -5.098 1 67.88 87 VAL A CA 1
ATOM 636 C C . VAL A 1 87 ? 11.938 -7.453 -4.438 1 67.88 87 VAL A C 1
ATOM 638 O O . VAL A 1 87 ? 11.961 -7.074 -3.264 1 67.88 87 VAL A O 1
ATOM 641 N N . ASN A 1 88 ? 13.008 -7.852 -5.098 1 60.59 88 ASN A N 1
ATOM 642 C CA . ASN A 1 88 ? 14.359 -7.652 -4.578 1 60.59 88 ASN A CA 1
ATOM 643 C C . ASN A 1 88 ? 14.797 -6.199 -4.707 1 60.59 88 ASN A C 1
ATOM 645 O O . ASN A 1 88 ? 15.664 -5.883 -5.531 1 60.59 88 ASN A O 1
ATOM 649 N N . GLU A 1 89 ? 14.094 -5.34 -4.324 1 61.09 89 GLU A N 1
ATOM 650 C CA . GLU A 1 89 ? 14.617 -3.977 -4.316 1 61.09 89 GLU A CA 1
ATOM 651 C C . GLU A 1 89 ? 14.922 -3.512 -2.895 1 61.09 89 GLU A C 1
ATOM 653 O O . GLU A 1 89 ? 14.078 -3.627 -2.002 1 61.09 89 GLU A O 1
ATOM 658 N N . SER A 1 90 ? 16.25 -3.516 -2.719 1 60.03 90 SER A N 1
ATOM 659 C CA . SER A 1 90 ? 16.641 -2.908 -1.454 1 60.03 90 SER A CA 1
ATOM 660 C C . SER A 1 90 ? 16.391 -1.403 -1.462 1 60.03 90 SER A C 1
ATOM 662 O O . SER A 1 90 ? 16.641 -0.734 -2.469 1 60.03 90 SER A O 1
ATOM 664 N N . CYS A 1 91 ? 15.484 -0.99 -0.657 1 66.19 91 CYS A N 1
ATOM 665 C CA . CYS A 1 91 ? 15.336 0.443 -0.427 1 66.19 91 CYS A CA 1
ATOM 666 C C . CYS A 1 91 ? 15.531 0.783 1.045 1 66.19 91 CYS A C 1
ATOM 668 O O . CYS A 1 91 ? 14.781 0.318 1.9 1 66.19 91 CYS A O 1
ATOM 670 N N . ALA A 1 92 ? 16.594 1.537 1.228 1 65.31 92 ALA A N 1
ATOM 671 C CA . ALA A 1 92 ? 16.859 1.984 2.594 1 65.31 92 ALA A CA 1
ATOM 672 C C . ALA A 1 92 ? 16.234 3.35 2.855 1 65.31 92 ALA A C 1
ATOM 674 O O . ALA A 1 92 ? 16.125 3.781 4.008 1 65.31 92 ALA A O 1
ATOM 675 N N . ASP A 1 93 ? 15.703 3.873 1.791 1 83.81 93 ASP A N 1
ATOM 676 C CA . ASP A 1 93 ? 15.219 5.238 1.965 1 83.81 93 ASP A CA 1
ATOM 677 C C . ASP A 1 93 ? 13.891 5.266 2.713 1 83.81 93 ASP A C 1
ATOM 679 O O . ASP A 1 93 ? 13.055 4.375 2.535 1 83.81 93 ASP A O 1
ATOM 683 N N . GLY A 1 94 ? 13.844 6.23 3.592 1 88.81 94 GLY A N 1
ATOM 684 C CA . GLY A 1 94 ? 12.578 6.5 4.246 1 88.81 94 GLY A CA 1
ATOM 685 C C . GLY A 1 94 ? 11.602 7.254 3.363 1 88.81 94 GLY A C 1
ATOM 686 O O . GLY A 1 94 ? 11.984 7.809 2.332 1 88.81 94 GLY A O 1
ATOM 687 N N . LEU A 1 95 ? 10.32 7.141 3.783 1 89.12 95 LEU A N 1
ATOM 688 C CA . LEU A 1 95 ? 9.281 7.859 3.057 1 89.12 95 LEU A CA 1
ATOM 689 C C . LEU A 1 95 ? 9.586 9.352 3.006 1 89.12 95 LEU A C 1
ATOM 691 O O . LEU A 1 95 ? 9.461 9.984 1.951 1 89.12 95 LEU A O 1
ATOM 695 N N . GLY A 1 96 ? 10.062 9.867 4.066 1 88.44 96 GLY A N 1
ATOM 696 C CA . GLY A 1 96 ? 10.32 11.297 4.168 1 88.44 96 GLY A CA 1
ATOM 697 C C . GLY A 1 96 ? 11.531 11.734 3.365 1 88.44 96 GLY A C 1
ATOM 698 O O . GLY A 1 96 ? 11.648 12.914 3.006 1 88.44 96 GLY A O 1
ATOM 699 N N . THR A 1 97 ? 12.391 10.852 3.109 1 86.38 97 THR A N 1
ATOM 700 C CA . THR A 1 97 ? 13.641 11.219 2.453 1 86.38 97 THR A CA 1
ATOM 701 C C . THR A 1 97 ? 13.641 10.758 0.999 1 86.38 97 THR A C 1
ATOM 703 O O . THR A 1 97 ? 14.609 10.984 0.271 1 86.38 97 THR A O 1
ATOM 706 N N . SER A 1 98 ? 12.57 10.133 0.654 1 89.06 98 SER A N 1
ATOM 707 C CA . SER A 1 98 ? 12.477 9.664 -0.724 1 89.06 98 SER A CA 1
ATOM 708 C C . SER A 1 98 ? 11.703 10.648 -1.593 1 89.06 98 SER A C 1
ATOM 710 O O . SER A 1 98 ? 11.016 11.531 -1.076 1 89.06 98 SER A O 1
ATOM 712 N N . GLY A 1 99 ? 11.93 10.547 -2.877 1 91.19 99 GLY A N 1
ATOM 713 C CA . GLY A 1 99 ? 11.148 11.367 -3.797 1 91.19 99 GLY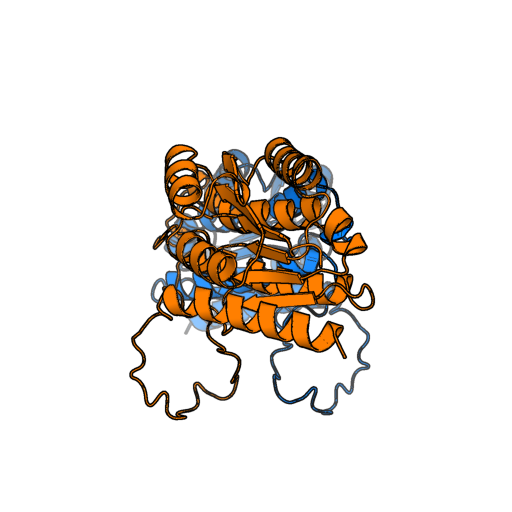 A CA 1
ATOM 714 C C . GLY A 1 99 ? 9.82 10.734 -4.172 1 91.19 99 GLY A C 1
ATOM 715 O O . GLY A 1 99 ? 9.594 9.555 -3.908 1 91.19 99 GLY A O 1
ATOM 716 N N . ALA A 1 100 ? 8.961 11.602 -4.781 1 95.5 100 ALA A N 1
ATOM 717 C CA . ALA A 1 100 ? 7.617 11.172 -5.176 1 95.5 100 ALA A CA 1
ATOM 718 C C . ALA A 1 100 ?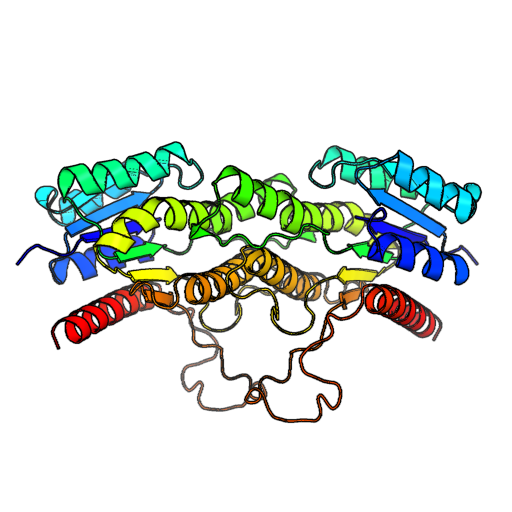 7.68 10.023 -6.176 1 95.5 100 ALA A C 1
ATOM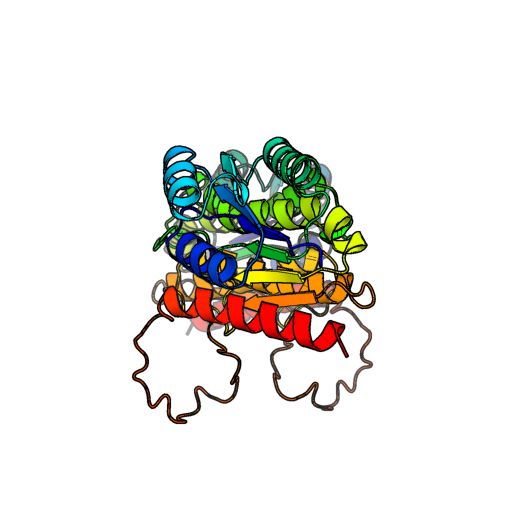 720 O O . ALA A 1 100 ? 6.883 9.086 -6.105 1 95.5 100 ALA A O 1
ATOM 721 N N . GLU A 1 101 ? 8.602 10.148 -7.062 1 95.06 101 GLU A N 1
ATOM 722 C CA . GLU A 1 101 ? 8.719 9.117 -8.094 1 95.06 101 GLU A CA 1
ATOM 723 C C . GLU A 1 101 ? 9.156 7.789 -7.496 1 95.06 101 GLU A C 1
ATOM 725 O O . GLU A 1 101 ? 8.648 6.73 -7.867 1 95.06 101 GLU A O 1
ATOM 730 N N . THR A 1 102 ? 10.141 7.84 -6.621 1 93.69 102 THR A N 1
ATOM 731 C CA . THR A 1 102 ? 10.594 6.633 -5.941 1 93.69 102 THR A CA 1
ATOM 732 C C . THR A 1 102 ? 9.461 6.008 -5.133 1 93.69 102 THR A C 1
ATOM 734 O O . THR A 1 102 ? 9.266 4.789 -5.164 1 93.69 102 THR A O 1
ATOM 737 N N . TRP A 1 103 ? 8.727 6.816 -4.457 1 95.31 103 TRP A N 1
ATOM 738 C CA . TRP A 1 103 ? 7.582 6.359 -3.678 1 95.31 103 TRP A CA 1
ATOM 739 C C . TRP A 1 103 ? 6.551 5.684 -4.574 1 95.31 103 TRP A C 1
ATOM 741 O O . TRP A 1 103 ? 6.082 4.582 -4.273 1 95.31 103 TRP A O 1
ATOM 751 N N . ARG A 1 104 ? 6.266 6.285 -5.641 1 96.19 104 ARG A N 1
ATOM 752 C CA . ARG A 1 104 ? 5.309 5.723 -6.59 1 96.19 104 ARG A CA 1
ATOM 753 C C . ARG A 1 104 ? 5.793 4.379 -7.121 1 96.19 104 ARG A C 1
ATOM 755 O O . ARG A 1 104 ? 5.039 3.404 -7.145 1 96.19 104 ARG A O 1
ATOM 762 N N . SER A 1 105 ? 7.008 4.398 -7.547 1 93.88 105 SER A N 1
ATOM 763 C CA . SER A 1 105 ? 7.574 3.176 -8.109 1 93.88 105 SER A CA 1
ATOM 764 C C . SER A 1 105 ? 7.555 2.039 -7.09 1 93.88 105 SER A C 1
ATOM 766 O O . SER A 1 105 ? 7.27 0.893 -7.441 1 93.88 105 SER A O 1
ATOM 768 N N . MET A 1 106 ? 7.82 2.365 -5.883 1 92.25 106 MET A N 1
ATOM 769 C CA . MET A 1 106 ? 7.805 1.37 -4.816 1 92.25 106 MET A CA 1
ATOM 770 C C . MET A 1 106 ? 6.414 0.761 -4.66 1 92.25 106 MET A C 1
ATOM 772 O O . MET A 1 106 ? 6.273 -0.46 -4.566 1 92.25 106 MET A O 1
ATOM 776 N N . LEU A 1 107 ? 5.457 1.603 -4.66 1 95.25 107 LEU A N 1
ATOM 777 C CA . LEU A 1 107 ? 4.082 1.141 -4.496 1 95.25 107 LEU A CA 1
ATOM 778 C C . LEU A 1 107 ? 3.646 0.297 -5.691 1 95.25 107 LEU A C 1
ATOM 780 O O . LEU A 1 107 ? 3.01 -0.745 -5.52 1 95.25 107 LEU A O 1
ATOM 784 N N . MET A 1 108 ? 4.023 0.765 -6.871 1 95.94 108 MET A N 1
ATOM 785 C CA . MET A 1 108 ? 3.605 0.064 -8.078 1 95.94 108 MET A CA 1
ATOM 786 C C . MET A 1 108 ? 4.301 -1.288 -8.195 1 95.94 108 MET A C 1
ATOM 788 O O . MET A 1 108 ? 3.668 -2.293 -8.523 1 95.94 108 MET A O 1
ATOM 792 N N . ASN A 1 109 ? 5.52 -1.325 -7.887 1 92.94 109 ASN A N 1
ATOM 793 C CA . ASN A 1 109 ? 6.316 -2.531 -8.094 1 92.94 109 ASN A CA 1
ATOM 794 C C . ASN A 1 109 ? 6.09 -3.551 -6.98 1 92.94 109 ASN A C 1
ATOM 796 O O . ASN A 1 109 ? 6.109 -4.758 -7.227 1 92.94 109 ASN A O 1
ATOM 800 N N . HIS A 1 110 ? 5.785 -3.053 -5.809 1 91.75 110 HIS A N 1
ATOM 801 C CA . HIS A 1 110 ? 5.789 -3.965 -4.672 1 91.75 110 HIS A CA 1
ATOM 802 C C . HIS A 1 110 ? 4.367 -4.297 -4.227 1 91.75 110 HIS A C 1
ATOM 804 O O . HIS A 1 110 ? 4.148 -5.285 -3.525 1 91.75 110 HIS A O 1
ATOM 810 N N . VAL A 1 111 ? 3.455 -3.482 -4.566 1 94.69 111 VAL A N 1
ATOM 811 C CA . VAL A 1 111 ? 2.105 -3.705 -4.059 1 94.69 111 VAL A CA 1
ATOM 812 C C . VAL A 1 111 ? 1.135 -3.867 -5.227 1 94.69 111 VAL A C 1
ATOM 814 O O . VAL A 1 111 ? 0.459 -4.895 -5.344 1 94.69 111 VAL A O 1
ATOM 817 N N . TYR A 1 112 ? 1.137 -2.906 -6.07 1 97.06 112 TYR A N 1
ATOM 818 C CA . TYR A 1 112 ? 0.213 -2.926 -7.195 1 97.06 112 TYR A CA 1
ATOM 819 C C . TYR A 1 112 ? 0.41 -4.18 -8.039 1 97.06 112 TYR A C 1
ATOM 821 O O . TYR A 1 112 ? -0.558 -4.852 -8.398 1 97.06 112 TYR A O 1
ATOM 829 N N . SER A 1 113 ? 1.617 -4.465 -8.359 1 96.62 113 SER A N 1
ATOM 830 C CA . SER A 1 113 ? 1.944 -5.586 -9.234 1 96.62 113 SER A CA 1
ATOM 831 C C . SER A 1 113 ? 1.46 -6.906 -8.641 1 96.62 113 SER A C 1
ATOM 833 O O . SER A 1 113 ? 0.979 -7.781 -9.375 1 96.62 113 SER A O 1
ATOM 835 N N . ILE A 1 114 ? 1.584 -7.062 -7.363 1 95.5 114 ILE A N 1
ATOM 836 C CA . ILE A 1 114 ? 1.164 -8.289 -6.695 1 95.5 114 ILE A CA 1
ATOM 837 C C . ILE A 1 114 ? -0.35 -8.445 -6.809 1 95.5 114 ILE A C 1
ATOM 839 O O . ILE A 1 114 ? -0.848 -9.539 -7.098 1 95.5 114 ILE A O 1
ATOM 843 N N . GLY A 1 115 ? -1.045 -7.379 -6.586 1 96.12 115 GLY A N 1
ATOM 844 C CA . GLY A 1 115 ? -2.484 -7.414 -6.781 1 96.12 115 GLY A CA 1
ATOM 845 C C . GLY A 1 115 ? -2.887 -7.816 -8.188 1 96.12 115 GLY A C 1
ATOM 846 O O . GLY A 1 115 ? -3.834 -8.586 -8.375 1 96.12 115 GLY A O 1
ATOM 847 N N . LEU A 1 116 ? -2.172 -7.316 -9.164 1 97.44 116 LEU A N 1
ATOM 848 C CA . LEU A 1 116 ? -2.461 -7.641 -10.555 1 97.44 116 LEU A CA 1
ATOM 849 C C . LEU A 1 116 ? -2.246 -9.125 -10.82 1 97.44 116 LEU A C 1
ATOM 851 O O . LEU A 1 116 ? -3.029 -9.75 -11.539 1 97.44 116 LEU A O 1
ATOM 855 N N . THR A 1 117 ? -1.177 -9.656 -10.25 1 97.44 117 THR A N 1
ATOM 856 C CA . THR A 1 117 ? -0.906 -11.078 -10.43 1 97.44 117 THR A CA 1
ATOM 857 C C . THR A 1 117 ? -2.047 -11.922 -9.859 1 97.44 117 THR A C 1
ATOM 859 O O . THR A 1 117 ? -2.496 -12.875 -10.5 1 97.44 117 THR A O 1
ATOM 862 N N . ILE A 1 118 ? -2.48 -11.562 -8.703 1 96.88 118 ILE A N 1
ATOM 863 C CA . ILE A 1 118 ? -3.574 -12.273 -8.055 1 96.88 118 ILE A CA 1
ATOM 864 C C . ILE A 1 118 ? -4.828 -12.203 -8.922 1 96.88 118 ILE A C 1
ATOM 866 O O . ILE A 1 118 ? -5.457 -13.227 -9.203 1 96.88 118 ILE A O 1
ATOM 870 N N . GLN A 1 119 ? -5.172 -11.031 -9.383 1 97.06 119 GLN A N 1
ATOM 871 C CA . GLN A 1 119 ? -6.359 -10.844 -10.219 1 97.06 119 GLN A CA 1
ATOM 872 C C . GLN A 1 119 ? -6.27 -11.68 -11.492 1 97.06 119 GLN A C 1
ATOM 874 O O . GLN A 1 119 ? -7.234 -12.336 -11.883 1 97.06 119 GLN A O 1
ATOM 879 N N . ALA A 1 120 ? -5.148 -11.641 -12.102 1 98 120 ALA A N 1
ATOM 880 C CA . ALA A 1 120 ? -4.969 -12.312 -13.383 1 98 120 ALA A CA 1
ATOM 881 C C . ALA A 1 120 ? -5.039 -13.828 -13.227 1 98 120 ALA A C 1
ATOM 883 O O . ALA A 1 120 ? -5.516 -14.531 -14.125 1 98 120 ALA A O 1
ATOM 884 N N . THR A 1 121 ? -4.594 -14.367 -12.117 1 98.25 121 THR A N 1
ATOM 885 C CA . THR A 1 121 ? -4.43 -15.812 -11.977 1 98.25 121 THR A CA 1
ATOM 886 C C . THR A 1 121 ? -5.656 -16.422 -11.312 1 98.25 121 THR A C 1
ATOM 888 O O . THR A 1 121 ? -5.855 -17.641 -11.375 1 98.25 121 THR A O 1
ATOM 891 N N . LEU A 1 122 ? -6.492 -15.633 -10.688 1 97.56 122 LEU A N 1
ATOM 892 C CA . LEU A 1 122 ? -7.582 -16.125 -9.859 1 97.56 122 LEU A CA 1
ATOM 893 C C . LEU A 1 122 ? -8.539 -17 -10.68 1 97.56 122 LEU A C 1
ATOM 895 O O . LEU A 1 122 ? -8.93 -18.078 -10.234 1 97.56 122 LEU A O 1
ATOM 899 N N . PRO A 1 123 ? -8.945 -16.578 -11.906 1 97.5 123 PRO A N 1
ATOM 900 C CA . PRO A 1 123 ? -9.859 -17.438 -12.664 1 97.5 123 PRO A CA 1
ATOM 901 C C . PRO A 1 123 ? -9.297 -18.844 -12.898 1 97.5 123 PRO A C 1
ATOM 903 O O . PRO A 1 123 ? -10.016 -19.828 -12.773 1 97.5 123 PRO A O 1
ATOM 906 N N . ALA A 1 124 ? -8.062 -18.969 -13.219 1 98 124 ALA A N 1
ATOM 907 C CA . ALA A 1 124 ? -7.441 -20.281 -13.43 1 98 124 ALA A CA 1
ATOM 908 C C . ALA A 1 124 ? -7.344 -21.062 -12.117 1 98 124 ALA A C 1
ATOM 910 O O . ALA A 1 124 ? -7.555 -22.266 -12.094 1 98 124 ALA A O 1
ATOM 911 N N . LEU A 1 125 ? -7.07 -20.359 -11.031 1 97.5 125 LEU A N 1
ATOM 912 C CA . LEU A 1 125 ? -6.914 -21 -9.727 1 97.5 125 LEU A CA 1
ATOM 913 C C . LEU A 1 125 ? -8.25 -21.516 -9.203 1 97.5 125 LEU A C 1
ATOM 915 O O . LEU A 1 125 ? -8.305 -22.484 -8.461 1 97.5 125 LEU A O 1
ATOM 919 N N . ARG A 1 126 ? -9.289 -20.812 -9.555 1 96.69 126 ARG A N 1
ATOM 920 C CA . ARG A 1 126 ? -10.609 -21.281 -9.148 1 96.69 126 ARG A CA 1
ATOM 921 C C . ARG A 1 126 ? -10.922 -22.641 -9.758 1 96.69 126 ARG A C 1
ATOM 923 O O . ARG A 1 126 ? -11.57 -23.469 -9.125 1 96.69 126 ARG A O 1
ATOM 930 N N . LYS A 1 127 ? -10.477 -22.891 -10.914 1 96.56 127 LYS A N 1
ATOM 931 C CA . LYS A 1 127 ? -10.711 -24.156 -11.594 1 96.56 127 LYS A CA 1
ATOM 932 C C . LYS A 1 127 ? -9.93 -25.281 -10.93 1 96.56 127 LYS A C 1
ATOM 934 O O . LYS A 1 127 ? -10.422 -26.422 -10.836 1 96.56 127 LYS A O 1
ATOM 939 N N . THR A 1 128 ? -8.781 -24.984 -10.438 1 95.25 128 THR A N 1
ATOM 940 C CA . THR A 1 128 ? -7.922 -26.016 -9.883 1 95.25 128 THR A CA 1
ATOM 941 C C . THR A 1 128 ? -8.023 -26.047 -8.359 1 95.25 128 THR A C 1
ATOM 943 O O . THR A 1 128 ? -7.43 -26.891 -7.703 1 95.25 128 THR A O 1
ATOM 946 N N . ARG A 1 129 ? -8.805 -25.078 -7.848 1 95.25 129 ARG A N 1
ATOM 947 C CA . ARG A 1 129 ? -8.797 -24.891 -6.398 1 95.25 129 ARG A CA 1
ATOM 948 C C . ARG A 1 129 ? -7.371 -24.797 -5.867 1 95.25 129 ARG A C 1
ATOM 950 O O . ARG A 1 129 ? -7.008 -25.5 -4.922 1 95.25 129 ARG A O 1
ATOM 957 N N . GLY A 1 130 ? -6.637 -23.906 -6.496 1 96.06 130 GLY A N 1
ATOM 958 C CA . GLY A 1 130 ? -5.188 -23.859 -6.367 1 96.06 130 GLY A CA 1
ATOM 959 C C . GLY A 1 130 ? -4.73 -23.078 -5.145 1 96.06 130 GLY A C 1
ATOM 960 O O . GLY A 1 130 ? -5.461 -22.969 -4.156 1 96.06 130 GLY A O 1
ATOM 961 N N . HIS A 1 131 ? -3.377 -22.672 -5.141 1 96.12 131 HIS A N 1
ATOM 962 C CA . HIS A 1 131 ? -2.695 -22.094 -3.984 1 96.12 131 HIS A CA 1
ATOM 963 C C . HIS A 1 131 ? -1.945 -20.812 -4.363 1 96.12 131 HIS A C 1
ATOM 965 O O . HIS A 1 131 ? -1.191 -20.812 -5.34 1 96.12 131 HIS A O 1
ATOM 971 N N . ILE A 1 132 ? -2.244 -19.797 -3.594 1 95.62 132 ILE A N 1
ATOM 972 C CA . ILE A 1 132 ? -1.492 -18.547 -3.738 1 95.62 132 ILE A CA 1
ATOM 973 C C . ILE A 1 132 ? -0.488 -18.422 -2.596 1 95.62 132 ILE A C 1
ATOM 975 O O . ILE A 1 132 ? -0.861 -18.484 -1.423 1 95.62 132 ILE A O 1
ATOM 979 N N . LEU A 1 133 ? 0.769 -18.297 -2.941 1 93.31 133 LEU A N 1
ATOM 980 C CA . LEU A 1 133 ? 1.844 -18.078 -1.977 1 93.31 133 LEU A CA 1
ATOM 981 C C . LEU A 1 133 ? 2.451 -16.688 -2.131 1 93.31 133 LEU A C 1
ATOM 983 O O . LEU A 1 133 ? 2.973 -16.359 -3.193 1 93.31 133 LEU A O 1
ATOM 987 N N . LEU A 1 134 ? 2.312 -15.922 -1.099 1 89.81 134 LEU A N 1
ATOM 988 C CA . LEU A 1 134 ? 2.863 -14.57 -1.056 1 89.81 134 LEU A CA 1
ATOM 989 C C . LEU A 1 134 ? 4.082 -14.516 -0.139 1 89.81 134 LEU A C 1
ATOM 991 O O . LEU A 1 134 ? 4.008 -14.922 1.022 1 89.81 134 LEU A O 1
ATOM 995 N N . ALA A 1 135 ? 5.195 -14.234 -0.813 1 76.44 135 ALA A N 1
ATOM 996 C CA . ALA A 1 135 ? 6.355 -14.031 0.052 1 76.44 135 ALA A CA 1
ATOM 997 C C . ALA A 1 135 ? 6.273 -12.68 0.759 1 76.44 135 ALA A C 1
ATOM 999 O O . ALA A 1 135 ? 6.289 -11.633 0.111 1 76.44 135 ALA A O 1
ATOM 1000 N N . GLY A 1 136 ? 5.535 -12.703 1.786 1 60.88 136 GLY A N 1
ATOM 1001 C CA . GLY A 1 136 ? 5.426 -11.508 2.607 1 60.88 136 GLY A CA 1
ATOM 1002 C C . GLY A 1 136 ? 6.363 -11.523 3.803 1 60.88 136 GLY A C 1
ATOM 1003 O O . GLY A 1 136 ? 7.359 -12.25 3.811 1 60.88 136 GLY A O 1
ATOM 1004 N N . PHE A 1 137 ? 6.238 -10.898 4.785 1 51.41 137 PHE A N 1
ATOM 1005 C CA . PHE A 1 137 ? 6.883 -10.945 6.09 1 51.41 137 PHE A CA 1
ATOM 1006 C C . PHE A 1 137 ? 6.066 -11.781 7.066 1 51.41 137 PHE A C 1
ATOM 1008 O O . PHE A 1 137 ? 4.855 -11.594 7.188 1 51.41 137 PHE A O 1
ATOM 1015 N N . SER A 1 138 ? 6.074 -13.102 7.004 1 42.69 138 SER A N 1
ATOM 1016 C CA . SER A 1 138 ? 5.223 -13.555 8.102 1 42.69 138 SER A CA 1
ATOM 1017 C C . SER A 1 138 ? 5.227 -12.562 9.25 1 42.69 138 SER A C 1
ATOM 1019 O O . SER A 1 138 ? 4.172 -12.25 9.82 1 42.69 138 SER A O 1
ATOM 1021 N N . SER A 1 139 ? 6.195 -12.609 10.242 1 37.5 139 SER A N 1
ATOM 1022 C CA . SER A 1 139 ? 6.168 -11.766 11.43 1 37.5 139 SER A CA 1
ATOM 1023 C C . SER A 1 139 ? 6.242 -10.289 11.062 1 37.5 139 SER A C 1
ATOM 1025 O O . SER A 1 139 ? 6.715 -9.938 9.977 1 37.5 139 SER A O 1
ATOM 1027 N N . GLY A 1 140 ? 5.488 -9.352 11.469 1 43.03 140 GLY A N 1
ATOM 1028 C CA . GLY A 1 140 ? 5.641 -7.914 11.336 1 43.03 140 GLY A CA 1
ATOM 1029 C C . GLY A 1 140 ? 7.035 -7.492 10.922 1 43.03 140 GLY A C 1
ATOM 1030 O O . GLY A 1 140 ? 7.996 -8.25 11.094 1 43.03 140 GLY A O 1
ATOM 1031 N N . PRO A 1 141 ? 7.219 -6.531 10.023 1 43.88 141 PRO A N 1
ATOM 1032 C CA . PRO A 1 141 ? 8.344 -6.074 9.211 1 43.88 141 PRO A CA 1
ATOM 1033 C C . PRO A 1 141 ? 9.625 -5.875 10.023 1 43.88 141 PRO A C 1
ATOM 1035 O O . PRO A 1 141 ? 9.656 -5.051 10.938 1 43.88 141 PRO A O 1
ATOM 1038 N N . SER A 1 142 ? 10.367 -6.852 10.336 1 44.41 142 SER A N 1
ATOM 1039 C CA . SER A 1 142 ? 11.727 -6.668 10.828 1 44.41 142 SER A CA 1
ATOM 1040 C C . SER A 1 142 ? 12.547 -5.801 9.875 1 44.41 142 SER A C 1
ATOM 1042 O O . SER A 1 142 ? 13.742 -6.027 9.688 1 44.41 142 SER A O 1
ATOM 1044 N N . LEU A 1 143 ? 12.039 -5.07 8.859 1 55.81 143 LEU A N 1
ATOM 1045 C CA . LEU A 1 143 ? 12.867 -4.352 7.895 1 55.81 143 LEU A CA 1
ATOM 1046 C C . LEU A 1 143 ? 13.484 -3.109 8.531 1 55.81 143 LEU A C 1
ATOM 1048 O O . LEU A 1 143 ? 13.125 -2.732 9.648 1 55.81 143 LEU A O 1
ATOM 1052 N N . VAL A 1 144 ? 14.484 -2.717 7.855 1 60.5 144 VAL A N 1
ATOM 1053 C CA . VAL A 1 144 ? 15.18 -1.483 8.203 1 60.5 144 VAL A CA 1
ATOM 1054 C C . VAL A 1 144 ? 14.18 -0.447 8.711 1 60.5 144 VAL A C 1
ATOM 1056 O O . VAL A 1 144 ? 13.297 -0.018 7.969 1 60.5 144 VAL A O 1
ATOM 1059 N N . PRO A 1 145 ? 14.367 -0.349 10.016 1 65 145 PRO A N 1
ATOM 1060 C CA . PRO A 1 145 ? 13.461 0.654 10.586 1 65 145 PRO A CA 1
ATOM 1061 C C . PRO A 1 145 ? 13.453 1.959 9.797 1 65 145 PRO A C 1
ATOM 1063 O O . PRO A 1 145 ? 14.508 2.432 9.359 1 65 145 PRO A O 1
ATOM 1066 N N . GLY A 1 146 ? 12.289 2.332 9.297 1 75.25 146 GLY A N 1
ATOM 1067 C CA . GLY A 1 146 ? 12.133 3.619 8.641 1 75.25 146 GLY A CA 1
ATOM 1068 C C . GLY A 1 146 ? 12.094 3.512 7.129 1 75.25 146 GLY A C 1
ATOM 1069 O O . GLY A 1 146 ? 11.805 4.492 6.438 1 75.25 146 GLY A O 1
ATOM 1070 N N . SER A 1 147 ? 12.414 2.371 6.688 1 81.69 147 SER A N 1
ATOM 1071 C CA . SER A 1 147 ? 12.422 2.195 5.238 1 81.69 147 SER A CA 1
ATOM 1072 C C . SER A 1 147 ? 11 2.176 4.676 1 81.69 147 SER A C 1
ATOM 1074 O O . SER A 1 147 ? 10.094 1.61 5.289 1 81.69 147 SER A O 1
ATOM 1076 N N . MET A 1 148 ? 10.805 2.768 3.479 1 87.44 148 MET A N 1
ATOM 1077 C CA . MET A 1 148 ? 9.508 2.734 2.818 1 87.44 148 MET A CA 1
ATOM 1078 C C . MET A 1 148 ? 9.133 1.311 2.422 1 87.44 148 MET A C 1
ATOM 1080 O O . MET A 1 148 ? 7.957 1.012 2.195 1 87.44 148 MET A O 1
ATOM 1084 N N . LEU A 1 149 ? 10.156 0.465 2.346 1 84.56 149 LEU A N 1
ATOM 1085 C CA . LEU A 1 149 ? 9.891 -0.939 2.057 1 84.56 149 LEU A CA 1
ATOM 1086 C C . LEU A 1 149 ? 8.961 -1.543 3.105 1 84.56 149 LEU A C 1
ATOM 1088 O O . LEU A 1 149 ? 8.133 -2.4 2.789 1 84.56 149 LEU A O 1
ATOM 1092 N N . ASN A 1 150 ? 9.102 -1.041 4.297 1 82.38 150 ASN A N 1
ATOM 1093 C CA . ASN A 1 150 ? 8.25 -1.536 5.375 1 82.38 150 ASN A CA 1
ATOM 1094 C C . ASN A 1 150 ? 6.777 -1.256 5.102 1 82.38 150 ASN A C 1
ATOM 1096 O O . ASN A 1 150 ? 5.914 -2.062 5.445 1 82.38 150 ASN A O 1
ATOM 1100 N N . ILE A 1 151 ? 6.52 -0.196 4.543 1 87.19 151 ILE A N 1
ATOM 1101 C CA . ILE A 1 151 ? 5.148 0.186 4.227 1 87.19 151 ILE A CA 1
ATOM 1102 C C . ILE A 1 151 ? 4.547 -0.81 3.238 1 87.19 151 ILE A C 1
ATOM 1104 O O . ILE A 1 151 ? 3.422 -1.277 3.424 1 87.19 151 ILE A O 1
ATOM 1108 N N . THR A 1 152 ? 5.293 -1.156 2.23 1 89.19 152 THR A N 1
ATOM 1109 C CA . THR A 1 152 ? 4.812 -2.088 1.217 1 89.19 152 THR A CA 1
ATOM 1110 C C . THR A 1 152 ? 4.641 -3.484 1.804 1 89.19 152 THR A C 1
ATOM 1112 O O . THR A 1 152 ? 3.721 -4.215 1.423 1 89.19 152 THR A O 1
ATOM 1115 N N . ARG A 1 153 ? 5.484 -3.805 2.654 1 84.12 153 ARG A N 1
ATOM 1116 C CA . ARG A 1 153 ? 5.375 -5.117 3.281 1 84.12 153 ARG A CA 1
ATOM 1117 C C . ARG A 1 153 ? 4.105 -5.223 4.117 1 84.12 153 ARG A C 1
ATOM 1119 O O . ARG A 1 153 ? 3.465 -6.277 4.152 1 84.12 153 ARG A O 1
ATOM 1126 N N . TRP A 1 154 ? 3.807 -4.152 4.836 1 84.12 154 TRP A N 1
ATOM 1127 C CA . TRP A 1 154 ? 2.547 -4.121 5.57 1 84.12 154 TRP A CA 1
ATOM 1128 C C . TRP A 1 154 ? 1.36 -4.273 4.625 1 84.12 154 TRP A C 1
ATOM 1130 O O . TRP A 1 154 ? 0.391 -4.969 4.941 1 84.12 154 TRP A O 1
ATOM 1140 N N . ALA A 1 155 ? 1.449 -3.672 3.527 1 88.94 155 ALA A N 1
ATOM 1141 C CA . ALA A 1 155 ? 0.386 -3.803 2.533 1 88.94 155 ALA A CA 1
ATOM 1142 C C . ALA A 1 155 ? 0.239 -5.25 2.076 1 88.94 155 ALA A C 1
ATOM 1144 O O . ALA A 1 155 ? -0.878 -5.738 1.892 1 88.94 155 ALA A O 1
ATOM 1145 N N . ILE A 1 156 ? 1.336 -5.906 1.896 1 88.62 156 ILE A N 1
ATOM 1146 C CA . ILE A 1 156 ? 1.326 -7.293 1.444 1 88.62 156 ILE A CA 1
ATOM 1147 C C . ILE A 1 156 ? 0.683 -8.18 2.51 1 88.62 156 ILE A C 1
ATOM 1149 O O . ILE A 1 156 ? -0.092 -9.086 2.188 1 88.62 156 ILE A O 1
ATOM 1153 N N . VAL A 1 157 ? 1.008 -7.91 3.748 1 83.5 157 VAL A N 1
ATOM 1154 C CA . VAL A 1 157 ? 0.38 -8.641 4.84 1 83.5 157 VAL A CA 1
ATOM 1155 C C . VAL A 1 157 ? -1.132 -8.43 4.809 1 83.5 157 VAL A C 1
ATOM 1157 O O . VAL A 1 157 ? -1.903 -9.383 4.898 1 83.5 157 VAL A O 1
ATOM 1160 N N . GLY A 1 158 ? -1.509 -7.211 4.695 1 84.44 158 GLY A N 1
ATOM 1161 C CA . GLY A 1 158 ? -2.926 -6.918 4.562 1 84.44 158 GLY A CA 1
ATOM 1162 C C . GLY A 1 158 ? -3.572 -7.605 3.377 1 84.44 158 GLY A C 1
ATOM 1163 O O . GLY A 1 158 ? -4.723 -8.047 3.455 1 84.44 158 GLY A O 1
ATOM 1164 N N . MET A 1 159 ? -2.844 -7.715 2.332 1 90.31 159 MET A N 1
ATOM 1165 C CA . MET A 1 159 ? -3.338 -8.391 1.135 1 90.31 159 MET A CA 1
ATOM 1166 C C . MET A 1 159 ? -3.59 -9.867 1.409 1 90.31 159 MET A C 1
ATOM 1168 O O . MET A 1 159 ? -4.633 -10.406 1.028 1 90.31 159 MET A O 1
ATOM 1172 N N . GLY A 1 160 ? -2.611 -10.453 2.008 1 87.5 160 GLY A N 1
ATOM 1173 C CA . GLY A 1 160 ? -2.785 -11.852 2.357 1 87.5 160 GLY A CA 1
ATOM 1174 C C . GLY A 1 160 ? -4.008 -12.102 3.223 1 87.5 160 GLY A C 1
ATOM 1175 O O . GLY A 1 160 ? -4.797 -13.008 2.939 1 87.5 160 GLY A O 1
ATOM 1176 N N . HIS A 1 161 ? -4.176 -11.258 4.227 1 84.56 161 HIS A N 1
ATOM 1177 C CA . HIS A 1 161 ? -5.32 -11.398 5.125 1 84.56 161 HIS A CA 1
ATOM 1178 C C . HIS A 1 161 ? -6.633 -11.164 4.387 1 84.56 161 HIS A C 1
ATOM 1180 O O . HIS A 1 161 ? -7.586 -11.93 4.543 1 84.56 161 HIS A O 1
ATOM 1186 N N . SER A 1 162 ? -6.668 -10.148 3.619 1 86.94 162 SER A N 1
ATOM 1187 C CA . SER A 1 162 ? -7.883 -9.812 2.891 1 86.94 162 SER A CA 1
ATOM 1188 C C . SER A 1 162 ? -8.25 -10.898 1.89 1 86.94 162 SER A C 1
ATOM 1190 O O . SER A 1 162 ? -9.422 -11.266 1.765 1 86.94 162 SER A O 1
ATOM 1192 N N . LEU A 1 163 ? -7.289 -11.375 1.251 1 91.19 163 LEU A N 1
ATOM 1193 C CA . LEU A 1 163 ? -7.535 -12.406 0.244 1 91.19 163 LEU A CA 1
ATOM 1194 C C . LEU A 1 163 ? -8.039 -13.688 0.891 1 91.19 163 LEU A C 1
ATOM 1196 O O . LEU A 1 163 ? -8.93 -14.352 0.352 1 91.19 163 LEU A O 1
ATOM 1200 N N . ARG A 1 164 ? -7.438 -14.086 1.997 1 89.31 164 ARG A N 1
ATOM 1201 C CA . ARG A 1 164 ? -7.887 -15.281 2.709 1 89.31 164 ARG A CA 1
ATOM 1202 C C . ARG A 1 164 ? -9.367 -15.188 3.047 1 89.31 164 ARG A C 1
ATOM 1204 O O . ARG A 1 164 ? -10.109 -16.156 2.885 1 89.31 164 ARG A O 1
ATOM 1211 N N . HIS A 1 165 ? -9.734 -14.023 3.484 1 87.69 165 HIS A N 1
ATOM 1212 C CA . HIS A 1 165 ? -11.141 -13.82 3.818 1 87.69 165 HIS A CA 1
ATOM 1213 C C . HIS A 1 165 ? -12.016 -13.844 2.566 1 87.69 165 HIS A C 1
ATOM 1215 O O . HIS A 1 165 ? -13.07 -14.477 2.557 1 87.69 165 HIS A O 1
ATOM 1221 N N . GLU A 1 166 ? -11.586 -13.203 1.586 1 89.81 166 GLU A N 1
ATOM 1222 C CA . GLU A 1 166 ? -12.344 -13.117 0.338 1 89.81 166 GLU A CA 1
ATOM 1223 C C . GLU A 1 166 ? -12.547 -14.492 -0.283 1 89.81 166 GLU A C 1
ATOM 1225 O O . GLU A 1 166 ? -13.586 -14.758 -0.892 1 89.81 166 GLU A O 1
ATOM 1230 N N . LEU A 1 167 ? -11.562 -15.328 -0.083 1 92.75 167 LEU A N 1
ATOM 1231 C CA . LEU A 1 167 ? -11.586 -16.594 -0.797 1 92.75 167 LEU A CA 1
ATOM 1232 C C . LEU A 1 167 ? -12.016 -17.734 0.127 1 92.75 167 LEU A C 1
ATOM 1234 O O . LEU A 1 167 ? -11.875 -18.906 -0.219 1 92.75 167 LEU A O 1
ATOM 1238 N N . GLU A 1 168 ? -12.414 -17.281 1.271 1 90.38 168 GLU A N 1
ATOM 1239 C CA . GLU A 1 168 ? -12.914 -18.297 2.191 1 90.38 168 GLU A CA 1
ATOM 1240 C C . GLU A 1 168 ? -14.016 -19.141 1.539 1 90.38 168 GLU A C 1
ATOM 1242 O O . GLU A 1 168 ? -14.945 -18.594 0.945 1 90.38 168 GLU A O 1
ATOM 1247 N N . GLY A 1 169 ? -13.875 -20.469 1.578 1 92 169 GLY A N 1
ATOM 1248 C CA . GLY A 1 169 ? -14.875 -21.375 1.032 1 92 169 GLY A CA 1
ATOM 1249 C C . GLY A 1 169 ? -14.672 -21.672 -0.441 1 92 169 GLY A C 1
ATOM 1250 O O . GLY A 1 169 ? -15.375 -22.5 -1.015 1 92 169 GLY A O 1
ATOM 1251 N N . SER A 1 170 ? -13.766 -21.047 -1.113 1 92.88 170 SER A N 1
ATOM 1252 C CA . SER A 1 170 ? -13.555 -21.219 -2.547 1 92.88 170 SER A CA 1
ATOM 1253 C C . SER A 1 170 ? -12.695 -22.453 -2.8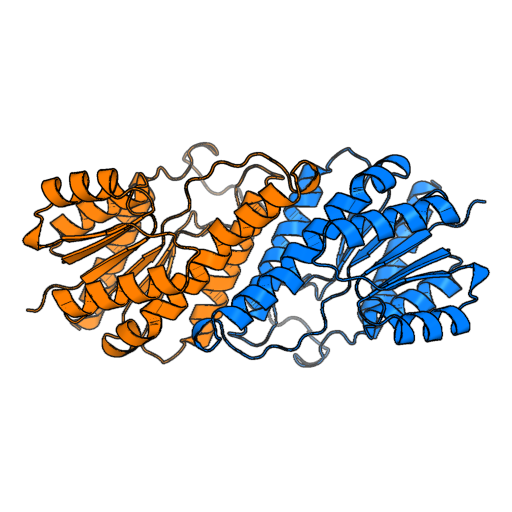36 1 92.88 170 SER A C 1
ATOM 1255 O O . SER A 1 170 ? -12.625 -22.906 -3.979 1 92.88 170 SER A O 1
ATOM 1257 N N . GLY A 1 171 ? -12.008 -22.969 -1.796 1 93.81 171 GLY A N 1
ATOM 1258 C CA . GLY A 1 171 ? -11.055 -24.047 -1.978 1 93.81 171 GLY A CA 1
ATOM 1259 C C . GLY A 1 171 ? -9.656 -23.562 -2.32 1 93.81 171 GLY A C 1
ATOM 1260 O O . GLY A 1 171 ? -8.703 -24.344 -2.305 1 93.81 171 GLY A O 1
ATOM 1261 N N . ILE A 1 172 ? -9.578 -22.312 -2.688 1 95 172 ILE A N 1
ATOM 1262 C CA . ILE A 1 172 ? -8.266 -21.734 -2.951 1 95 172 ILE A CA 1
ATOM 1263 C C . ILE A 1 172 ? -7.562 -21.422 -1.633 1 95 172 ILE A C 1
ATOM 1265 O O . ILE A 1 172 ? -8.164 -20.875 -0.711 1 95 172 ILE A O 1
ATOM 1269 N N . HIS A 1 173 ? -6.273 -21.797 -1.548 1 92.81 173 HIS A N 1
ATOM 1270 C CA . HIS A 1 173 ? -5.477 -21.531 -0.354 1 92.81 173 HIS A CA 1
ATOM 1271 C C . HIS A 1 173 ? -4.582 -20.312 -0.544 1 92.81 173 HIS A C 1
ATOM 1273 O O . HIS A 1 173 ? -4.059 -20.094 -1.638 1 92.81 173 HIS A O 1
ATOM 1279 N N . VAL A 1 174 ? -4.492 -19.562 0.527 1 92.25 174 VAL A N 1
ATOM 1280 C CA . VAL A 1 174 ? -3.598 -18.422 0.549 1 92.25 174 VAL A CA 1
ATOM 1281 C C . VAL A 1 174 ? -2.598 -18.562 1.695 1 92.25 174 VAL A C 1
ATOM 1283 O O . VAL A 1 174 ? -2.992 -18.672 2.859 1 92.25 174 VAL A O 1
ATOM 1286 N N . THR A 1 175 ? -1.287 -18.562 1.33 1 89.06 175 THR A N 1
ATOM 1287 C CA . THR A 1 175 ? -0.254 -18.688 2.352 1 89.06 175 THR A CA 1
ATOM 1288 C C . THR A 1 175 ? 0.754 -17.547 2.244 1 89.06 175 THR A C 1
ATOM 1290 O O . THR A 1 175 ? 1.219 -17.219 1.149 1 89.06 175 THR A O 1
ATOM 1293 N N . MET A 1 176 ? 0.983 -16.938 3.307 1 84.56 176 MET A N 1
ATOM 1294 C CA . MET A 1 176 ? 2.055 -15.945 3.391 1 84.56 176 MET A CA 1
ATOM 1295 C C . MET A 1 176 ? 3.334 -16.578 3.928 1 84.56 176 MET A C 1
ATOM 1297 O O . MET A 1 176 ? 3.307 -17.281 4.934 1 84.56 176 MET A O 1
ATOM 1301 N N . ILE A 1 177 ? 4.391 -16.297 3.18 1 79.69 177 ILE A N 1
ATOM 1302 C CA . ILE A 1 177 ? 5.68 -16.859 3.566 1 79.69 177 ILE A CA 1
ATOM 1303 C C . ILE A 1 177 ? 6.566 -15.758 4.152 1 79.69 177 ILE A C 1
ATOM 1305 O O . ILE A 1 177 ? 6.723 -14.688 3.549 1 79.69 177 ILE A O 1
ATOM 1309 N N . GLY A 1 178 ? 7.004 -15.938 5.379 1 68 178 GLY A N 1
ATOM 1310 C CA . GLY A 1 178 ? 7.906 -14.969 5.969 1 68 178 GLY A CA 1
ATOM 1311 C C . GLY A 1 178 ? 8.305 -15.312 7.391 1 68 178 GLY A C 1
ATOM 1312 O O . GLY A 1 178 ? 7.824 -16.297 7.957 1 68 178 GLY A O 1
ATOM 1313 N N . PRO A 1 179 ? 9.25 -14.648 8.023 1 51.59 179 PRO A N 1
ATOM 1314 C CA . PRO A 1 179 ? 9.719 -14.906 9.383 1 51.59 179 PRO A CA 1
ATOM 1315 C C . PRO A 1 179 ? 8.633 -14.695 10.43 1 51.59 179 PRO A C 1
ATOM 1317 O O . PRO A 1 179 ? 7.754 -13.852 10.258 1 51.59 179 PRO A O 1
ATOM 1320 N N . ASP A 1 180 ? 7.883 -15.812 11.023 1 44.34 180 ASP A N 1
ATOM 1321 C CA . ASP A 1 180 ? 6.887 -15.773 12.086 1 44.34 180 ASP A CA 1
ATOM 1322 C C . ASP A 1 180 ? 7.199 -14.672 13.094 1 44.34 180 ASP A C 1
ATOM 1324 O O . ASP A 1 180 ? 8.188 -14.758 13.828 1 44.34 180 ASP A O 1
ATOM 1328 N N . THR A 1 181 ? 7.141 -13.578 12.891 1 38.59 181 THR A N 1
ATOM 1329 C CA . THR A 1 181 ? 7.34 -12.703 14.039 1 38.59 181 THR A CA 1
ATOM 1330 C C . THR A 1 181 ? 6.086 -12.656 14.906 1 38.59 181 THR A C 1
ATOM 1332 O O . THR A 1 181 ? 5.914 -11.734 15.711 1 38.59 181 THR A O 1
ATOM 1335 N N . SER A 1 182 ? 5.043 -13.547 14.828 1 33.72 182 SER A N 1
ATOM 1336 C CA . SER A 1 182 ? 3.842 -13.336 15.633 1 33.72 182 SER A CA 1
ATOM 1337 C C . SER A 1 182 ? 4.172 -13.297 17.125 1 33.72 182 SER A C 1
ATOM 1339 O O . SER A 1 182 ? 3.275 -13.219 17.969 1 33.72 182 SER A O 1
ATOM 1341 N N . ASN A 1 183 ? 5.031 -13.969 17.906 1 30.8 183 ASN A N 1
ATOM 1342 C CA . ASN A 1 183 ? 4.914 -13.781 19.359 1 30.8 183 ASN A CA 1
ATOM 1343 C C . ASN A 1 183 ? 4.723 -12.312 19.719 1 30.8 183 ASN A C 1
ATOM 1345 O O . ASN A 1 183 ? 5.664 -11.523 19.625 1 30.8 183 ASN A O 1
ATOM 1349 N N . GLY A 1 184 ? 3.684 -11.945 19.562 1 31.14 184 GLY A N 1
ATOM 1350 C CA . GLY A 1 184 ? 3.354 -10.734 20.297 1 31.14 184 GLY A CA 1
ATOM 1351 C C . GLY A 1 184 ? 3.707 -10.82 21.766 1 31.14 184 GLY A C 1
ATOM 1352 O O . GLY A 1 184 ? 3.117 -10.125 22.594 1 31.14 184 GLY A O 1
ATOM 1353 N N . GLY A 1 185 ? 4.035 -11.961 22.609 1 28.7 185 GLY A N 1
ATOM 1354 C CA . GLY A 1 185 ? 4.363 -11.484 23.953 1 28.7 185 GLY A CA 1
ATOM 1355 C C . GLY A 1 185 ? 5.16 -10.195 23.953 1 28.7 185 GLY A C 1
ATOM 1356 O O . GLY A 1 185 ? 5.586 -9.727 22.891 1 28.7 185 GLY A O 1
ATOM 1357 N N . GLU A 1 186 ? 5.484 -9.492 25.203 1 27.45 186 GLU A N 1
ATOM 1358 C CA . GLU A 1 186 ? 6.723 -8.727 25.234 1 27.45 186 GLU A CA 1
ATOM 1359 C C . GLU A 1 186 ? 7.734 -9.273 24.234 1 27.45 186 GLU A C 1
ATOM 1361 O O . GLU A 1 186 ? 7.789 -10.477 23.984 1 27.45 186 GLU A O 1
ATOM 1366 N N . LEU A 1 187 ? 8.484 -8.492 23.516 1 29.33 187 LEU A N 1
ATOM 1367 C CA . LEU A 1 187 ? 9.805 -9.023 23.188 1 29.33 187 LEU A CA 1
ATOM 1368 C C . LEU A 1 187 ? 10.164 -10.18 24.109 1 29.33 187 LEU A C 1
ATOM 1370 O O . LEU A 1 187 ? 10.68 -9.969 25.219 1 29.33 187 LEU A O 1
ATOM 1374 N N . SER A 1 188 ? 9.297 -11.016 24.516 1 25.19 188 SER A N 1
ATOM 1375 C CA . SER A 1 188 ? 9.789 -12.062 25.406 1 25.19 188 SER A CA 1
ATOM 1376 C C . SER A 1 188 ? 11.039 -12.734 24.844 1 25.19 188 SER A C 1
ATOM 1378 O O . SER A 1 188 ? 11.203 -12.82 23.625 1 25.19 188 SER A O 1
ATOM 1380 N N . GLU A 1 189 ? 12.023 -13.055 25.812 1 24.98 189 GLU A N 1
ATOM 1381 C CA . GLU A 1 189 ? 13.344 -13.672 25.875 1 24.98 189 GLU A CA 1
ATOM 1382 C C . GLU A 1 189 ? 13.352 -15.023 25.156 1 24.98 189 GLU A C 1
ATOM 1384 O O . GLU A 1 189 ? 14.312 -15.789 25.266 1 24.98 189 GLU A O 1
ATOM 1389 N N . SER A 1 190 ? 12.258 -15.664 25 1 25.56 190 SER A N 1
ATOM 1390 C CA . SER A 1 190 ? 12.711 -17.016 24.719 1 25.56 190 SER A CA 1
ATOM 1391 C C . SER A 1 190 ? 13.703 -17.047 23.562 1 25.56 190 SER A C 1
ATOM 1393 O O . SER A 1 190 ? 13.734 -16.141 22.75 1 25.56 190 SER A O 1
ATOM 1395 N N . THR A 1 191 ? 14.344 -18.422 23.406 1 23.17 191 THR A N 1
ATOM 1396 C CA . THR A 1 191 ? 15.586 -18.812 22.75 1 23.17 191 THR A CA 1
ATOM 1397 C C . THR A 1 191 ? 15.531 -18.531 21.266 1 23.17 191 THR A C 1
ATOM 1399 O O . THR A 1 191 ? 14.773 -19.172 20.531 1 23.17 191 THR A O 1
ATOM 1402 N N . CYS A 1 192 ? 15.227 -17.375 20.75 1 25.97 192 CYS A N 1
ATOM 1403 C CA . CYS A 1 192 ? 16.156 -17.031 19.672 1 25.97 192 CYS A CA 1
ATOM 1404 C C . CYS A 1 192 ? 17.5 -17.719 19.875 1 25.97 192 CYS A C 1
ATOM 1406 O O . CYS A 1 192 ? 18.391 -17.156 20.516 1 25.97 192 CYS A O 1
ATOM 1408 N N . SER A 1 193 ? 17.328 -18.828 20.297 1 25.2 193 SER A N 1
ATOM 1409 C CA . SER A 1 193 ? 18.688 -19.359 20.422 1 25.2 193 SER A CA 1
ATOM 1410 C C . SER A 1 193 ? 19.5 -19.078 19.156 1 25.2 193 SER A C 1
ATOM 1412 O O . SER A 1 193 ? 20.688 -19.406 19.094 1 25.2 193 SER A O 1
ATOM 1414 N N . GLY A 1 194 ? 18.812 -19.156 17.797 1 27.11 194 GLY A N 1
ATOM 1415 C CA . GLY A 1 194 ? 19.906 -18.578 17.047 1 27.11 194 GLY A CA 1
ATOM 1416 C C . GLY A 1 194 ? 19.953 -17.062 17.109 1 27.11 194 GLY A C 1
ATOM 1417 O O . GLY A 1 194 ? 18.969 -16.422 17.5 1 27.11 194 GLY A O 1
ATOM 1418 N N . MET A 1 195 ? 21.016 -16.219 17.125 1 26.55 195 MET A N 1
ATOM 1419 C CA . MET A 1 195 ? 21.328 -14.797 17.266 1 26.55 195 MET A CA 1
ATOM 1420 C C . MET A 1 195 ? 20.328 -13.938 16.469 1 26.55 195 MET A C 1
ATOM 1422 O O . MET A 1 195 ? 19.875 -14.336 15.398 1 26.55 195 MET A O 1
ATOM 1426 N N . PRO A 1 196 ? 19.703 -12.891 17.016 1 31.98 196 PRO A N 1
ATOM 1427 C CA . PRO A 1 196 ? 18.906 -11.805 16.453 1 31.98 196 PRO A CA 1
ATOM 1428 C C . PRO A 1 196 ? 19.094 -11.641 14.953 1 31.98 196 PRO A C 1
ATOM 1430 O O . PRO A 1 196 ? 18.453 -10.781 14.336 1 31.98 196 PRO A O 1
ATOM 1433 N N . GLY A 1 197 ? 20.031 -11.672 14.328 1 31.78 197 GLY A N 1
ATOM 1434 C CA . GLY A 1 197 ? 20.891 -11.297 13.219 1 31.78 197 GLY A CA 1
ATOM 1435 C C . GLY A 1 197 ? 20.453 -11.898 11.891 1 31.78 197 GLY A C 1
ATOM 1436 O O . GLY A 1 197 ? 20.656 -11.297 10.836 1 31.78 197 GLY A O 1
ATOM 1437 N N . GLU A 1 198 ? 20.109 -13.242 11.633 1 31.58 198 GLU A N 1
ATOM 1438 C CA . GLU A 1 198 ? 20.406 -13.695 10.273 1 31.58 198 GLU A CA 1
ATOM 1439 C C . GLU A 1 198 ? 19.141 -13.703 9.414 1 31.58 198 GLU A C 1
ATOM 1441 O O . GLU A 1 198 ? 18.141 -14.328 9.766 1 31.58 198 GLU A O 1
ATOM 1446 N N . PRO A 1 199 ? 18.719 -12.594 8.508 1 41.06 199 PRO A N 1
ATOM 1447 C CA . PRO A 1 199 ? 17.719 -12.633 7.441 1 41.06 199 PRO A CA 1
ATOM 1448 C C . PRO A 1 199 ? 17.453 -14.047 6.938 1 41.06 199 PRO A C 1
ATOM 1450 O O . PRO A 1 199 ? 18.375 -14.867 6.859 1 41.06 199 PRO A O 1
ATOM 1453 N N . MET A 1 200 ? 16.125 -14.492 7.281 1 42.75 200 MET A N 1
ATOM 1454 C CA . MET A 1 200 ? 15.898 -15.75 6.57 1 42.75 200 MET A CA 1
ATOM 1455 C C . MET A 1 200 ? 16.672 -15.781 5.258 1 42.75 200 MET A C 1
ATOM 1457 O O . MET A 1 200 ? 16.562 -14.852 4.453 1 42.75 200 MET A O 1
ATOM 1461 N N . GLN A 1 201 ? 17.594 -16.547 5.156 1 46.69 201 GLN A N 1
ATOM 1462 C CA . GLN A 1 201 ? 18.328 -16.75 3.91 1 46.69 201 GLN A CA 1
ATOM 1463 C C . GLN A 1 201 ? 17.391 -17.188 2.787 1 46.69 201 GLN A C 1
ATOM 1465 O O . GLN A 1 201 ? 16.391 -17.859 3.033 1 46.69 201 GLN A O 1
ATOM 1470 N N . GLU A 1 202 ? 17.266 -16.484 1.626 1 52.66 202 GLU A N 1
ATOM 1471 C CA . GLU A 1 202 ? 16.547 -16.781 0.387 1 52.66 202 GLU A CA 1
ATOM 1472 C C . GLU A 1 202 ? 16.25 -18.266 0.269 1 52.66 202 GLU A C 1
ATOM 1474 O O . GLU A 1 202 ? 15.156 -18.656 -0.145 1 52.66 202 GLU A O 1
ATOM 1479 N N . MET A 1 203 ? 17.25 -19.188 0.647 1 53.56 203 MET A N 1
ATOM 1480 C CA . MET A 1 203 ? 17.078 -20.641 0.569 1 53.56 203 MET A CA 1
ATOM 1481 C C . MET A 1 203 ? 15.961 -21.109 1.506 1 53.56 203 MET A C 1
ATOM 1483 O O . MET A 1 203 ? 15.219 -22.031 1.182 1 53.56 203 MET A O 1
ATOM 1487 N N . ASP A 1 204 ? 15.664 -20.25 2.359 1 73.62 204 ASP A N 1
ATOM 1488 C CA . ASP A 1 204 ? 14.656 -20.609 3.342 1 73.62 204 ASP A CA 1
ATOM 1489 C C . ASP A 1 204 ? 13.25 -20.406 2.787 1 73.62 204 ASP A C 1
ATOM 1491 O O . ASP A 1 204 ? 12.367 -21.25 2.971 1 73.62 204 ASP A O 1
ATOM 1495 N N . ILE A 1 205 ? 13.234 -19.562 1.774 1 77.75 205 ILE A N 1
ATOM 1496 C CA . ILE A 1 205 ? 11.93 -19.281 1.193 1 77.75 205 ILE A CA 1
ATOM 1497 C C . ILE A 1 205 ? 11.555 -20.391 0.208 1 77.75 205 ILE A C 1
ATOM 1499 O O . ILE A 1 205 ? 10.43 -20.891 0.224 1 77.75 205 ILE A O 1
ATOM 1503 N N . ALA A 1 206 ? 12.555 -20.812 -0.556 1 81.56 206 ALA A N 1
ATOM 1504 C CA . ALA A 1 206 ? 12.312 -21.844 -1.553 1 81.56 206 ALA A CA 1
ATOM 1505 C C . ALA A 1 206 ? 11.914 -23.156 -0.888 1 81.56 206 ALA A C 1
ATOM 1507 O O . ALA A 1 206 ? 11 -23.844 -1.359 1 81.56 206 ALA A O 1
ATOM 1508 N N . THR A 1 207 ? 12.562 -23.453 0.14 1 80.88 207 THR A N 1
ATOM 1509 C CA . THR A 1 207 ? 12.266 -24.656 0.885 1 80.88 207 THR A CA 1
ATOM 1510 C C . THR A 1 207 ? 10.859 -24.609 1.477 1 80.88 207 THR A C 1
ATOM 1512 O O . THR A 1 207 ? 10.117 -25.594 1.434 1 80.88 207 THR A O 1
ATOM 1515 N N . ALA A 1 208 ? 10.578 -23.453 1.967 1 81.56 208 ALA A N 1
ATOM 1516 C CA . ALA A 1 208 ? 9.258 -23.266 2.555 1 81.56 208 ALA A CA 1
ATOM 1517 C C . ALA A 1 208 ? 8.164 -23.438 1.504 1 81.56 208 ALA A C 1
ATOM 1519 O O . ALA A 1 208 ? 7.16 -24.109 1.74 1 81.56 208 ALA A O 1
ATOM 1520 N N . VAL A 1 209 ? 8.391 -22.828 0.376 1 85.31 209 VAL A N 1
ATOM 1521 C CA . VAL A 1 209 ? 7.406 -22.906 -0.696 1 85.31 209 VAL A CA 1
ATOM 1522 C C . VAL A 1 209 ? 7.207 -24.359 -1.128 1 85.31 209 VAL A C 1
ATOM 1524 O O . VAL A 1 209 ? 6.074 -24.828 -1.258 1 85.31 209 VAL A O 1
ATOM 1527 N N . SER A 1 210 ? 8.266 -25.078 -1.281 1 84 210 SER A N 1
ATOM 1528 C CA . SER A 1 210 ? 8.195 -26.469 -1.706 1 84 210 SER A CA 1
ATOM 1529 C C . SER A 1 210 ? 7.461 -27.328 -0.68 1 84 210 SER A C 1
ATOM 1531 O O . SER A 1 210 ? 6.648 -28.172 -1.043 1 84 210 SER A O 1
ATOM 1533 N N . ALA A 1 211 ? 7.781 -27.047 0.536 1 82.38 211 ALA A N 1
ATOM 1534 C CA . ALA A 1 211 ? 7.145 -27.797 1.609 1 82.38 211 ALA A CA 1
ATOM 1535 C C . ALA A 1 211 ? 5.641 -27.547 1.644 1 82.38 211 ALA A C 1
ATOM 1537 O O . ALA A 1 211 ? 4.852 -28.484 1.823 1 82.38 211 ALA A O 1
ATOM 1538 N N . ILE A 1 212 ? 5.309 -26.359 1.478 1 84.31 212 ILE A N 1
ATOM 1539 C CA . ILE A 1 212 ? 3.904 -25.969 1.523 1 84.31 212 ILE A CA 1
ATOM 1540 C C . ILE A 1 212 ? 3.154 -26.609 0.351 1 84.31 212 ILE A C 1
ATOM 1542 O O . ILE A 1 212 ? 2.055 -27.141 0.521 1 84.31 212 ILE A O 1
ATOM 1546 N N . LEU A 1 213 ? 3.721 -26.578 -0.759 1 83.81 213 LEU A N 1
ATOM 1547 C CA . LEU A 1 213 ? 3.086 -27.141 -1.944 1 83.81 213 LEU A CA 1
ATOM 1548 C C . LEU A 1 213 ? 2.941 -28.656 -1.813 1 83.81 213 LEU A C 1
ATOM 1550 O O . LEU A 1 213 ? 1.919 -29.219 -2.203 1 83.81 213 LEU A O 1
ATOM 1554 N N . ALA A 1 214 ? 3.936 -29.266 -1.257 1 80.75 214 ALA A N 1
ATOM 1555 C CA . ALA A 1 214 ? 3.893 -30.719 -1.051 1 80.75 214 ALA A CA 1
ATOM 1556 C C . ALA A 1 214 ? 2.787 -31.094 -0.071 1 80.75 214 ALA A C 1
ATOM 1558 O O . ALA A 1 214 ? 2.074 -32.094 -0.281 1 80.75 214 ALA A O 1
ATOM 1559 N N . GLU A 1 215 ? 2.713 -30.281 0.94 1 78.12 215 GLU A N 1
ATOM 1560 C CA . GLU A 1 215 ? 1.691 -30.531 1.95 1 78.12 215 GLU A CA 1
ATOM 1561 C C . GLU A 1 215 ? 0.289 -30.375 1.371 1 78.12 215 GLU A C 1
ATOM 1563 O O . GLU A 1 215 ? -0.607 -31.172 1.664 1 78.12 215 GLU A O 1
ATOM 1568 N N . THR A 1 216 ? 0.133 -29.359 0.653 1 76.62 216 THR A N 1
ATOM 1569 C CA . THR A 1 216 ? -1.162 -29.109 0.03 1 76.62 216 THR A CA 1
ATOM 1570 C C . THR A 1 216 ? -1.543 -30.266 -0.902 1 76.62 216 THR A C 1
ATOM 1572 O O . THR A 1 216 ? -2.691 -30.719 -0.905 1 76.62 216 THR A O 1
ATOM 1575 N N . ALA A 1 217 ? -0.68 -30.812 -1.651 1 72.19 217 ALA A N 1
ATOM 1576 C CA . ALA A 1 217 ? -0.921 -31.922 -2.566 1 72.19 217 ALA A CA 1
ATOM 1577 C C . ALA A 1 217 ? -1.286 -33.188 -1.802 1 72.19 217 ALA A C 1
ATOM 1579 O O . ALA A 1 217 ? -2.174 -33.938 -2.217 1 72.19 217 ALA A O 1
ATOM 1580 N N . ALA A 1 218 ? -0.632 -33.406 -0.705 1 72.75 218 ALA A N 1
ATOM 1581 C CA . ALA A 1 218 ? -0.874 -34.594 0.104 1 72.75 218 ALA A CA 1
ATOM 1582 C C . ALA A 1 218 ? -2.271 -34.562 0.717 1 72.75 218 ALA A C 1
ATOM 1584 O O . ALA A 1 218 ? -2.928 -35.594 0.825 1 72.75 218 ALA A O 1
ATOM 1585 N N . ASN A 1 219 ? -2.67 -33.312 1.062 1 71.44 219 ASN A N 1
ATOM 1586 C CA . ASN A 1 219 ? -3.977 -33.188 1.699 1 71.44 219 ASN A CA 1
ATOM 1587 C C . ASN A 1 219 ? -5.109 -33.344 0.692 1 71.44 219 ASN A C 1
ATOM 1589 O O . ASN A 1 219 ? -6.219 -33.75 1.056 1 71.44 219 ASN A O 1
ATOM 1593 N N . GLU A 1 220 ? -4.902 -33 -0.422 1 68.12 220 GLU A N 1
ATOM 1594 C CA . GLU A 1 220 ? -5.91 -33.156 -1.466 1 68.12 220 GLU A CA 1
ATOM 1595 C C . GLU A 1 220 ? -6.051 -34.625 -1.881 1 68.12 220 GLU A C 1
ATOM 1597 O O . GLU A 1 220 ? -7.102 -35.031 -2.375 1 68.12 220 GLU A O 1
ATOM 1602 N N . ASN A 1 221 ? -5.02 -35.406 -1.785 1 50.72 221 ASN A N 1
ATOM 1603 C CA . ASN A 1 221 ? -5.051 -36.812 -2.129 1 50.72 221 ASN A CA 1
ATOM 1604 C C . ASN A 1 221 ? -5.68 -37.656 -1.015 1 50.72 221 ASN A C 1
ATOM 1606 O O . ASN A 1 221 ? -5.875 -38.844 -1.172 1 50.72 221 ASN A O 1
ATOM 1610 N N . GLN A 1 222 ? -6.059 -37.094 0.112 1 49.44 222 GLN A N 1
ATOM 1611 C CA . GLN A 1 222 ? -6.785 -37.781 1.162 1 49.44 222 GLN A CA 1
ATOM 1612 C C . GLN A 1 222 ? -8.281 -37.5 1.088 1 49.44 222 GLN A C 1
ATOM 1614 O O . GLN A 1 222 ? -8.688 -36.406 0.726 1 49.44 222 GLN A O 1
ATOM 1619 N N . MET B 1 1 ? 0.997 35.469 20.609 1 41.16 1 MET B N 1
ATOM 1620 C CA . MET B 1 1 ? 1.363 34.062 20.484 1 41.16 1 MET B CA 1
ATOM 1621 C C . MET B 1 1 ? 0.931 33.531 19.125 1 41.16 1 MET B C 1
ATOM 1623 O O . MET B 1 1 ? -0.19 33.781 18.672 1 41.16 1 MET B O 1
ATOM 1627 N N . GLN B 1 2 ? 1.855 33.219 18.203 1 60.12 2 GLN B N 1
ATOM 1628 C CA . GLN B 1 2 ? 1.457 32.938 16.828 1 60.12 2 GLN B CA 1
ATOM 1629 C C . GLN B 1 2 ? 0.572 31.688 16.766 1 60.12 2 GLN B C 1
ATOM 1631 O O . GLN B 1 2 ? 0.87 30.672 17.391 1 60.12 2 GLN B O 1
ATOM 1636 N N . ASP B 1 3 ? -0.601 31.844 16.188 1 86.62 3 ASP B N 1
ATOM 1637 C CA . ASP B 1 3 ? -1.601 30.781 16.141 1 86.62 3 ASP B CA 1
ATOM 1638 C C . ASP B 1 3 ? -1.062 29.562 15.406 1 86.62 3 ASP B C 1
ATOM 1640 O O . ASP B 1 3 ? -0.325 29.688 14.43 1 86.62 3 ASP B O 1
ATOM 1644 N N . LYS B 1 4 ? -1.139 28.5 16.047 1 94.06 4 LYS B N 1
ATOM 1645 C CA . LYS B 1 4 ? -0.721 27.234 15.445 1 94.06 4 LYS B CA 1
ATOM 1646 C C . LYS B 1 4 ? -1.534 26.938 14.188 1 94.06 4 LYS B C 1
ATOM 1648 O O . LYS B 1 4 ? -2.697 27.328 14.086 1 94.06 4 LYS B O 1
ATOM 1653 N N . VAL B 1 5 ? -0.847 26.312 13.25 1 97.12 5 VAL B N 1
ATOM 1654 C CA . VAL B 1 5 ? -1.483 26.031 11.969 1 97.12 5 VAL B CA 1
ATOM 1655 C C . VAL B 1 5 ? -1.686 24.531 11.805 1 97.12 5 VAL B C 1
ATOM 1657 O O . VAL B 1 5 ? -0.741 23.75 11.953 1 97.12 5 VAL B O 1
ATOM 1660 N N . LEU B 1 6 ? -2.904 24.109 11.547 1 97.31 6 LEU B N 1
ATOM 1661 C CA . LEU B 1 6 ? -3.258 22.719 11.266 1 97.31 6 LEU B CA 1
ATOM 1662 C C . LEU B 1 6 ? -3.65 22.547 9.805 1 97.31 6 LEU B C 1
ATOM 1664 O O . LEU B 1 6 ? -4.547 23.234 9.305 1 97.31 6 LEU B O 1
ATOM 1668 N N . LEU B 1 7 ? -2.928 21.703 9.094 1 98.44 7 LEU B N 1
ATOM 1669 C CA . LEU B 1 7 ? -3.271 21.344 7.727 1 98.44 7 LEU B CA 1
ATOM 1670 C C . LEU B 1 7 ? -4.066 20.031 7.703 1 98.44 7 LEU B C 1
ATOM 1672 O O . LEU B 1 7 ? -3.654 19.031 8.297 1 98.44 7 LEU B O 1
ATOM 1676 N N . ILE B 1 8 ? -5.234 20.047 7.082 1 97.06 8 ILE B N 1
ATOM 1677 C CA . ILE B 1 8 ? -6.105 18.891 6.988 1 97.06 8 ILE B CA 1
ATOM 1678 C C . ILE B 1 8 ? -6.297 18.5 5.523 1 97.06 8 ILE B C 1
ATOM 1680 O O . ILE B 1 8 ? -6.816 19.297 4.73 1 97.06 8 ILE B O 1
ATOM 1684 N N . THR B 1 9 ? -5.828 17.312 5.152 1 96.56 9 THR B N 1
ATOM 1685 C CA . THR B 1 9 ? -6.211 16.766 3.854 1 96.56 9 THR B CA 1
ATOM 1686 C C . THR B 1 9 ? -7.465 15.898 3.98 1 96.56 9 THR B C 1
ATOM 1688 O O . THR B 1 9 ? -7.715 15.312 5.035 1 96.56 9 THR B O 1
ATOM 1691 N N . GLY B 1 10 ? -8.227 15.852 2.842 1 93.56 10 GLY B N 1
ATOM 1692 C CA . GLY B 1 10 ? -9.531 15.227 2.965 1 93.56 10 GLY B CA 1
ATOM 1693 C C . GLY B 1 10 ? -10.508 16.047 3.799 1 93.56 10 GLY B C 1
ATOM 1694 O O . GLY B 1 10 ? -11.383 15.484 4.461 1 93.56 10 GLY B O 1
ATOM 1695 N N . ALA B 1 11 ? -10.383 17.328 3.777 1 95.12 11 ALA B N 1
ATOM 1696 C CA . ALA B 1 11 ? -11.086 18.219 4.691 1 95.12 11 ALA B CA 1
ATOM 1697 C C . ALA B 1 11 ? -12.57 18.297 4.348 1 95.12 11 ALA B C 1
ATOM 1699 O O . ALA B 1 11 ? -13.375 18.781 5.152 1 95.12 11 ALA B O 1
ATOM 1700 N N . ALA B 1 12 ? -12.938 17.828 3.135 1 93.12 12 ALA B N 1
ATOM 1701 C CA . ALA B 1 12 ? -14.336 17.891 2.732 1 93.12 12 ALA B CA 1
ATOM 1702 C C . ALA B 1 12 ? -15.109 16.688 3.273 1 93.12 12 ALA B C 1
ATOM 1704 O O . ALA B 1 12 ? -16.344 16.641 3.168 1 93.12 12 ALA B O 1
ATOM 1705 N N . SER B 1 13 ? -14.383 15.734 3.818 1 88.69 13 SER B N 1
ATOM 1706 C CA . SER B 1 13 ? -15.039 14.594 4.438 1 88.69 13 SER B CA 1
ATOM 1707 C C . SER B 1 13 ? -15.703 14.984 5.754 1 88.69 13 SER B C 1
ATOM 1709 O O . SER B 1 13 ? -15.453 16.062 6.285 1 88.69 13 SER B O 1
ATOM 1711 N N . GLU B 1 14 ? -16.5 14.039 6.266 1 86 14 GLU B N 1
ATOM 1712 C CA . GLU B 1 14 ? -17.172 14.281 7.543 1 86 14 GLU B CA 1
ATOM 1713 C C . GLU B 1 14 ? -16.141 14.453 8.664 1 86 14 GLU B C 1
ATOM 1715 O O . GLU B 1 14 ? -16.234 15.391 9.453 1 86 14 GLU B O 1
ATOM 1720 N N . SER B 1 15 ? -15.195 13.555 8.727 1 85.19 15 SER B N 1
ATOM 1721 C CA . SER B 1 15 ? -14.164 13.641 9.75 1 85.19 15 SER B CA 1
ATOM 1722 C C . SER B 1 15 ? -13.312 14.891 9.578 1 85.19 15 SER B C 1
ATOM 1724 O O . SER B 1 15 ? -12.898 15.516 10.555 1 85.19 15 SER B O 1
ATOM 1726 N N . GLY B 1 16 ? -13.094 15.242 8.312 1 91.88 16 GLY B N 1
ATOM 1727 C CA . GLY B 1 16 ? -12.32 16.438 8.023 1 91.88 16 GLY B CA 1
ATOM 1728 C C . GLY B 1 16 ? -13 17.719 8.492 1 91.88 16 GLY B C 1
ATOM 1729 O O . GLY B 1 16 ? -12.383 18.547 9.148 1 91.88 16 GLY B O 1
ATOM 1730 N N . MET B 1 17 ? -14.281 17.797 8.234 1 93.06 17 MET B N 1
ATOM 1731 C CA . MET B 1 17 ? -15.055 18.969 8.617 1 93.06 17 MET B CA 1
ATOM 1732 C C . MET B 1 17 ? -15.195 19.062 10.133 1 93.06 17 MET B C 1
ATOM 1734 O O . MET B 1 17 ? -15.07 20.141 10.703 1 93.06 17 MET B O 1
ATOM 1738 N N . ALA B 1 18 ? -15.445 17.922 10.711 1 91.69 18 ALA B N 1
ATOM 1739 C CA . ALA B 1 18 ? -15.578 17.891 12.164 1 91.69 18 ALA B CA 1
ATOM 1740 C C . ALA B 1 18 ? -14.273 18.312 12.844 1 91.69 18 ALA B C 1
ATOM 1742 O O . ALA B 1 18 ? -14.289 19.078 13.812 1 91.69 18 ALA B O 1
ATOM 1743 N N . THR B 1 19 ? -13.188 17.859 12.312 1 92.44 19 THR B N 1
ATOM 1744 C CA . THR B 1 19 ? -11.883 18.219 12.867 1 92.44 19 THR B CA 1
ATOM 1745 C C . THR B 1 19 ? -11.594 19.703 12.656 1 92.44 19 THR B C 1
ATOM 1747 O O . THR B 1 19 ? -11.07 20.359 13.555 1 92.44 19 THR B O 1
ATOM 1750 N N . ALA B 1 20 ? -11.938 20.156 11.469 1 95.75 20 ALA B N 1
ATOM 1751 C CA . ALA B 1 20 ? -11.734 21.578 11.18 1 95.75 20 ALA B CA 1
ATOM 1752 C C . ALA B 1 20 ? -12.484 22.453 12.172 1 95.75 20 ALA B C 1
ATOM 1754 O O . ALA B 1 20 ? -11.922 23.422 12.711 1 95.75 20 ALA B O 1
ATOM 1755 N N . ARG B 1 21 ? -13.703 22.156 12.469 1 95 21 ARG B N 1
ATOM 1756 C CA . ARG B 1 21 ? -14.531 22.922 13.398 1 95 21 ARG B CA 1
ATOM 1757 C C . ARG B 1 21 ? -13.945 22.875 14.805 1 95 21 ARG B C 1
ATOM 1759 O O . ARG B 1 21 ? -13.852 23.906 15.477 1 95 21 ARG B O 1
ATOM 1766 N N . ALA B 1 22 ? -13.555 21.703 15.195 1 92.19 22 ALA B N 1
ATOM 1767 C CA . ALA B 1 22 ? -12.977 21.547 16.531 1 92.19 22 ALA B CA 1
ATOM 1768 C C . ALA B 1 22 ? -11.68 22.328 16.672 1 92.19 22 ALA B C 1
ATOM 1770 O O . ALA B 1 22 ? -11.477 23.031 17.672 1 92.19 22 ALA B O 1
ATOM 1771 N N . ALA B 1 23 ? -10.836 22.25 15.695 1 93.19 23 ALA B N 1
ATOM 1772 C CA . ALA B 1 23 ? -9.555 22.938 15.719 1 93.19 23 ALA B CA 1
ATOM 1773 C C . ALA B 1 23 ? -9.75 24.453 15.695 1 93.19 23 ALA B C 1
ATOM 1775 O O . ALA B 1 23 ? -9.023 25.203 16.359 1 93.19 23 ALA B O 1
ATOM 1776 N N . ALA B 1 24 ? -10.719 24.891 14.891 1 93.69 24 ALA B N 1
ATOM 1777 C CA . ALA B 1 24 ? -11.016 26.328 14.844 1 93.69 24 ALA B CA 1
ATOM 1778 C C . ALA B 1 24 ? -11.422 26.844 16.219 1 93.69 24 ALA B C 1
ATOM 1780 O O . ALA B 1 24 ? -11 27.922 16.625 1 93.69 24 ALA B O 1
ATOM 1781 N N . ARG B 1 25 ? -12.195 26.109 16.938 1 90.69 25 ARG B N 1
ATOM 1782 C CA . ARG B 1 25 ? -12.648 26.5 18.266 1 90.69 25 ARG B CA 1
ATOM 1783 C C . ARG B 1 25 ? -11.469 26.609 19.234 1 90.69 25 ARG B C 1
ATOM 1785 O O . ARG B 1 25 ? -11.508 27.391 20.188 1 90.69 25 ARG B O 1
ATOM 1792 N N . GLU B 1 26 ? -10.453 25.859 18.969 1 88.81 26 GLU B N 1
ATOM 1793 C CA . GLU B 1 26 ? -9.266 25.859 19.828 1 88.81 26 GLU B CA 1
ATOM 1794 C C . GLU B 1 26 ? -8.273 26.938 19.391 1 88.81 26 GLU B C 1
ATOM 1796 O O . GLU B 1 26 ? -7.199 27.062 19.984 1 88.81 26 GLU B O 1
ATOM 1801 N N . GLY B 1 27 ? -8.586 27.625 18.297 1 90.88 27 GLY B N 1
ATOM 1802 C CA . GLY B 1 27 ? -7.793 28.781 17.922 1 90.88 27 GLY B CA 1
ATOM 1803 C C . GLY B 1 27 ? -6.781 28.484 16.828 1 90.88 27 GLY B C 1
ATOM 1804 O O . GLY B 1 27 ? -5.922 29.312 16.531 1 90.88 27 GLY B O 1
ATOM 1805 N N . TYR B 1 28 ? -6.848 27.359 16.234 1 94.06 28 TYR B N 1
ATOM 1806 C CA . TYR B 1 28 ? -5.93 27.031 15.148 1 94.06 28 TYR B CA 1
ATOM 1807 C C . TYR B 1 28 ? -6.27 27.812 13.883 1 94.06 28 TYR B C 1
ATOM 1809 O O . TYR B 1 28 ? -7.445 28.031 13.586 1 94.06 28 TYR B O 1
ATOM 1817 N N . GLN B 1 29 ? -5.262 28.203 13.203 1 96.81 29 GLN B N 1
ATOM 1818 C CA . GLN B 1 29 ? -5.418 28.531 11.789 1 96.81 29 GLN B CA 1
ATOM 1819 C C . GLN B 1 29 ? -5.438 27.266 10.938 1 96.81 29 GLN B C 1
ATOM 1821 O O . GLN B 1 29 ? -4.762 26.281 11.258 1 96.81 29 GLN B O 1
ATOM 1826 N N . LEU B 1 30 ? -6.215 27.328 9.867 1 97.69 30 LEU B N 1
ATOM 1827 C CA . LEU B 1 30 ? -6.488 26.062 9.188 1 97.69 30 LEU B CA 1
ATOM 1828 C C . LEU B 1 30 ? -6.109 26.156 7.711 1 97.69 30 LEU B C 1
ATOM 1830 O O . LEU B 1 30 ? -6.348 27.172 7.062 1 97.69 30 LEU B O 1
ATOM 1834 N N . VAL B 1 31 ? -5.434 25.141 7.223 1 98.5 31 VAL B N 1
ATOM 1835 C CA . VAL B 1 31 ? -5.309 24.859 5.797 1 98.5 31 VAL B CA 1
ATOM 1836 C C . VAL B 1 31 ? -6.141 23.641 5.438 1 98.5 31 VAL B C 1
ATOM 1838 O O . VAL B 1 31 ? -5.855 22.531 5.895 1 98.5 31 VAL B O 1
ATOM 1841 N N . LEU B 1 32 ? -7.188 23.875 4.684 1 98.19 32 LEU B N 1
ATOM 1842 C CA . LEU B 1 32 ? -8.109 22.797 4.32 1 98.19 32 LEU B CA 1
ATOM 1843 C C . LEU B 1 32 ? -7.922 22.391 2.861 1 98.19 32 LEU B C 1
ATOM 1845 O O . LEU B 1 32 ? -8.062 23.219 1.957 1 98.19 32 LEU B O 1
ATOM 1849 N N . ALA B 1 33 ? -7.59 21.125 2.662 1 98.06 33 ALA B N 1
ATOM 1850 C CA . ALA B 1 33 ? -7.336 20.625 1.314 1 98.06 33 ALA B CA 1
ATOM 1851 C C . ALA B 1 33 ? -8.258 19.453 0.98 1 98.06 33 ALA B C 1
ATOM 1853 O O . ALA B 1 33 ? -8.445 18.547 1.799 1 98.06 33 ALA B O 1
ATOM 1854 N N . ALA B 1 34 ? -8.852 19.453 -0.163 1 96.44 34 ALA B N 1
ATOM 1855 C CA . ALA B 1 34 ? -9.695 18.391 -0.718 1 96.44 34 ALA B CA 1
ATOM 1856 C C . ALA B 1 34 ? -9.953 18.625 -2.203 1 96.44 34 ALA B C 1
ATOM 1858 O O . ALA B 1 34 ? -9.492 19.609 -2.775 1 96.44 34 ALA B O 1
ATOM 1859 N N . HIS B 1 35 ? -10.664 17.688 -2.766 1 94.62 35 HIS B N 1
ATOM 1860 C CA . HIS B 1 35 ? -10.969 17.797 -4.188 1 94.62 35 HIS B CA 1
ATOM 1861 C C . HIS B 1 35 ? -12.016 18.875 -4.449 1 94.62 35 HIS B C 1
ATOM 1863 O O . HIS B 1 35 ? -11.922 19.609 -5.422 1 94.62 35 HIS B O 1
ATOM 1869 N N . SER B 1 36 ? -12.977 19 -3.588 1 94.62 36 SER B N 1
ATOM 1870 C CA . SER B 1 36 ? -14.102 19.891 -3.822 1 94.62 36 SER B CA 1
ATOM 1871 C C . SER B 1 36 ? -13.836 21.281 -3.254 1 94.62 36 SER B C 1
ATOM 1873 O O . SER B 1 36 ? -14.016 21.516 -2.055 1 94.62 36 SER B O 1
ATOM 1875 N N . GLN B 1 37 ? -13.594 22.203 -4.176 1 96.31 37 GLN B N 1
ATOM 1876 C CA . GLN B 1 37 ? -13.367 23.578 -3.754 1 96.31 37 GLN B CA 1
ATOM 1877 C C . GLN B 1 37 ? -14.633 24.172 -3.135 1 96.31 37 GLN B C 1
ATOM 1879 O O . GLN B 1 37 ? -14.562 24.906 -2.145 1 96.31 37 GLN B O 1
ATOM 1884 N N . ASP B 1 38 ? -15.758 23.797 -3.697 1 96.81 38 ASP B N 1
ATOM 1885 C CA . ASP B 1 38 ? -17.031 24.328 -3.203 1 96.81 38 ASP B CA 1
ATOM 1886 C C . ASP B 1 38 ? -17.25 23.938 -1.743 1 96.81 38 ASP B C 1
ATOM 1888 O O . ASP B 1 38 ? -17.641 24.781 -0.929 1 96.81 38 ASP B O 1
ATOM 1892 N N . ALA B 1 39 ? -17 22.734 -1.427 1 96.25 39 ALA B N 1
ATOM 1893 C CA . ALA B 1 39 ? -17.156 22.266 -0.054 1 96.25 39 ALA B CA 1
ATOM 1894 C C . ALA B 1 39 ? -16.203 22.984 0.888 1 96.25 39 ALA B C 1
ATOM 1896 O O . ALA B 1 39 ? -16.562 23.344 2.006 1 96.25 39 ALA B O 1
ATOM 1897 N N . LEU B 1 40 ? -15.031 23.203 0.43 1 97.38 40 LEU B N 1
ATOM 1898 C CA . LEU B 1 40 ? -14.016 23.875 1.235 1 97.38 40 LEU B CA 1
ATOM 1899 C C . LEU B 1 40 ? -14.398 25.328 1.48 1 97.38 40 LEU B C 1
ATOM 1901 O O . LEU B 1 40 ? -14.219 25.844 2.586 1 97.38 40 LEU B O 1
ATOM 1905 N N . ASP B 1 41 ? -14.906 25.969 0.474 1 97 41 ASP B N 1
ATOM 1906 C CA . ASP B 1 41 ? -15.312 27.375 0.601 1 97 41 ASP B CA 1
ATOM 1907 C C . ASP B 1 41 ? -16.438 27.516 1.61 1 97 41 ASP B C 1
ATOM 1909 O O . ASP B 1 41 ? -16.453 28.469 2.398 1 97 41 ASP B O 1
ATOM 1913 N N . ALA B 1 42 ? -17.344 26.641 1.566 1 96.94 42 ALA B N 1
ATOM 1914 C CA . ALA B 1 42 ? -18.484 26.672 2.496 1 96.94 42 ALA B CA 1
ATOM 1915 C C . ALA B 1 42 ? -18 26.594 3.941 1 96.94 42 ALA B C 1
ATOM 1917 O O . ALA B 1 42 ? -18.406 27.391 4.785 1 96.94 42 ALA B O 1
ATOM 1918 N N . ILE B 1 43 ? -17.078 25.672 4.215 1 96.25 43 ILE B N 1
ATOM 1919 C CA . ILE B 1 43 ? -16.594 25.516 5.586 1 96.25 43 ILE B CA 1
ATOM 1920 C C . ILE B 1 43 ? -15.688 26.688 5.953 1 96.25 43 ILE B C 1
ATOM 1922 O O . ILE B 1 43 ? -15.672 27.141 7.102 1 96.25 43 ILE B O 1
ATOM 1926 N N . SER B 1 44 ? -14.938 27.141 5.027 1 97.12 44 SER B N 1
ATOM 1927 C CA . SER B 1 44 ? -14.102 28.312 5.266 1 97.12 44 SER B CA 1
ATOM 1928 C C . SER B 1 44 ? -14.945 29.516 5.695 1 97.12 44 SER B C 1
ATOM 1930 O O . SER B 1 44 ? -14.586 30.234 6.629 1 97.12 44 SER B O 1
ATOM 1932 N N . GLN B 1 45 ? -16.062 29.75 5.008 1 97.31 45 GLN B N 1
ATOM 1933 C CA . GLN B 1 45 ? -16.953 30.844 5.352 1 97.31 45 GLN B CA 1
ATOM 1934 C C . GLN B 1 45 ? -17.531 30.656 6.75 1 97.31 45 GLN B C 1
ATOM 1936 O O . GLN B 1 45 ? -17.656 31.625 7.504 1 97.31 45 GLN B O 1
ATOM 1941 N N . GLU B 1 46 ? -17.859 29.453 7.016 1 96.69 46 GLU B N 1
ATOM 1942 C CA . GLU B 1 46 ? -18.406 29.125 8.328 1 96.69 46 GLU B CA 1
ATOM 1943 C C . GLU B 1 46 ? -17.391 29.422 9.438 1 96.69 46 GLU B C 1
ATOM 1945 O O . GLU B 1 46 ? -17.766 29.922 10.5 1 96.69 46 GLU B O 1
ATOM 1950 N N . LEU B 1 47 ? -16.094 29.172 9.266 1 96.56 47 LEU B N 1
ATOM 1951 C CA . LEU B 1 47 ? -15.086 29.188 10.328 1 96.56 47 LEU B CA 1
ATOM 1952 C C . LEU B 1 47 ? -14.367 30.531 10.375 1 96.56 47 LEU B C 1
ATOM 1954 O O . LEU B 1 47 ? -13.617 30.797 11.312 1 96.56 47 LEU B O 1
ATOM 1958 N N . GLY B 1 48 ? -14.602 31.438 9.414 1 95.38 48 GLY B N 1
ATOM 1959 C CA . GLY B 1 48 ? -13.875 32.688 9.297 1 95.38 48 GLY B CA 1
ATOM 1960 C C . GLY B 1 48 ? -12.789 32.656 8.242 1 95.38 48 GLY B C 1
ATOM 1961 O O . GLY B 1 48 ? -11.68 32.156 8.5 1 95.38 48 GLY B O 1
ATOM 1962 N N . PRO B 1 49 ? -13.094 33.188 7.055 1 92.56 49 PRO B N 1
ATOM 1963 C CA . PRO B 1 49 ? -12.203 33.062 5.898 1 92.56 49 PRO B CA 1
ATOM 1964 C C . PRO B 1 49 ? -10.805 33.594 6.172 1 92.56 49 PRO B C 1
ATOM 1966 O O . PRO B 1 49 ? -9.844 33.219 5.516 1 92.56 49 PRO B O 1
ATOM 1969 N N . GLU B 1 50 ? -10.633 34.469 7.18 1 93.06 50 GLU B N 1
ATOM 1970 C CA . GLU B 1 50 ? -9.328 35.062 7.496 1 93.06 50 GLU B CA 1
ATOM 1971 C C . GLU B 1 50 ? -8.43 34.031 8.203 1 93.06 50 GLU B C 1
ATOM 1973 O O . GLU B 1 50 ? -7.207 34.188 8.219 1 93.06 50 GLU B O 1
ATOM 1978 N N . ASN B 1 51 ? -9.039 33.062 8.742 1 95.44 51 ASN B N 1
ATOM 1979 C CA . ASN B 1 51 ? -8.281 32.062 9.508 1 95.44 51 ASN B CA 1
ATOM 1980 C C . ASN B 1 51 ? -8.164 30.75 8.758 1 95.44 51 ASN B C 1
ATOM 1982 O O . ASN B 1 51 ? -7.664 29.766 9.305 1 95.44 51 ASN B O 1
ATOM 1986 N N . VAL B 1 52 ? -8.633 30.703 7.512 1 97.62 52 VAL B N 1
ATOM 1987 C CA . VAL B 1 52 ? -8.695 29.453 6.777 1 97.62 52 VAL B CA 1
ATOM 1988 C C . VAL B 1 52 ? -8.133 29.641 5.371 1 97.62 52 VAL B C 1
ATOM 1990 O O . VAL B 1 52 ? -8.5 30.594 4.676 1 97.62 52 VAL B O 1
ATOM 1993 N N . VAL B 1 53 ? -7.188 28.859 4.961 1 97.81 53 VAL B N 1
ATOM 1994 C CA . VAL B 1 53 ? -6.777 28.719 3.568 1 97.81 53 VAL B CA 1
ATOM 1995 C C . VAL B 1 53 ? -7.387 27.453 2.98 1 97.81 53 VAL B C 1
ATOM 1997 O O . VAL B 1 53 ? -7.121 26.344 3.461 1 97.81 53 VAL B O 1
ATOM 2000 N N . ALA B 1 54 ? -8.305 27.641 2.041 1 98.06 54 ALA B N 1
ATOM 2001 C CA . ALA B 1 54 ? -8.953 26.531 1.357 1 98.06 54 ALA B CA 1
ATOM 2002 C C . ALA B 1 54 ? -8.281 26.25 0.013 1 98.06 54 ALA B C 1
ATOM 2004 O O . ALA B 1 54 ? -8.211 27.125 -0.844 1 98.06 54 ALA B O 1
ATOM 2005 N N . VAL B 1 55 ? -7.832 25 -0.163 1 98 55 VAL B N 1
ATOM 2006 C CA . VAL B 1 55 ? -7.078 24.672 -1.369 1 98 55 VAL B CA 1
ATOM 2007 C C . VAL B 1 55 ? -7.68 23.438 -2.033 1 98 55 VAL B C 1
ATOM 2009 O O . VAL B 1 55 ? -7.613 22.328 -1.482 1 98 55 VAL B O 1
ATOM 2012 N N . GLY B 1 56 ? -8.273 23.625 -3.221 1 97.75 56 GLY B N 1
ATOM 2013 C CA . GLY B 1 56 ? -8.711 22.5 -4.023 1 97.75 56 GLY B CA 1
ATOM 2014 C C . GLY B 1 56 ? -7.57 21.766 -4.703 1 97.75 56 GLY B C 1
ATOM 2015 O O . GLY B 1 56 ? -6.867 22.328 -5.539 1 97.75 56 GLY B O 1
ATOM 2016 N N . ILE B 1 57 ? -7.453 20.422 -4.336 1 97.06 57 ILE B N 1
ATOM 2017 C CA . ILE B 1 57 ? -6.316 19.719 -4.918 1 97.06 57 ILE B CA 1
ATOM 2018 C C . ILE B 1 57 ? -6.703 18.266 -5.215 1 97.06 57 ILE B C 1
ATOM 2020 O O . ILE B 1 57 ? -7.656 17.75 -4.633 1 97.06 57 ILE B O 1
ATOM 2024 N N . ASP B 1 58 ? -6.016 17.75 -6.176 1 96.56 58 ASP B N 1
ATOM 2025 C CA . ASP B 1 58 ? -5.867 16.297 -6.289 1 96.56 58 ASP B CA 1
ATOM 2026 C C . ASP B 1 58 ? -4.711 15.797 -5.43 1 96.56 58 ASP B C 1
ATOM 2028 O O . ASP B 1 58 ? -3.545 16.047 -5.738 1 96.56 58 ASP B O 1
ATOM 2032 N N . THR B 1 59 ? -5.078 15.086 -4.41 1 94.81 59 THR B N 1
ATOM 2033 C CA . THR B 1 59 ? -4.062 14.703 -3.438 1 94.81 59 THR B CA 1
ATOM 2034 C C . THR B 1 59 ? -3.061 13.734 -4.055 1 94.81 59 THR B C 1
ATOM 2036 O O . THR B 1 59 ? -2 13.477 -3.48 1 94.81 59 THR B O 1
ATOM 2039 N N . THR B 1 60 ? -3.367 13.18 -5.242 1 96.38 60 THR B N 1
ATOM 2040 C CA . THR B 1 60 ? -2.428 12.281 -5.898 1 96.38 60 THR B CA 1
ATOM 2041 C C . THR B 1 60 ? -1.479 13.055 -6.809 1 96.38 60 THR B C 1
ATOM 2043 O O . THR B 1 60 ? -0.627 12.469 -7.477 1 96.38 60 THR B O 1
ATOM 2046 N N . SER B 1 61 ? -1.646 14.352 -6.852 1 98.12 61 SER B N 1
ATOM 2047 C CA . SER B 1 61 ? -0.784 15.203 -7.664 1 98.12 61 SER B CA 1
ATOM 2048 C C . SER B 1 61 ? 0.337 15.812 -6.828 1 98.12 61 SER B C 1
ATOM 2050 O O . SER B 1 61 ? 0.078 16.547 -5.871 1 98.12 61 SER B O 1
ATOM 2052 N N . VAL B 1 62 ? 1.578 15.547 -7.262 1 98 62 VAL B N 1
ATOM 2053 C CA . VAL B 1 62 ? 2.744 16.094 -6.578 1 98 62 VAL B CA 1
ATOM 2054 C C . VAL B 1 62 ? 2.695 17.625 -6.617 1 98 62 VAL B C 1
ATOM 2056 O O . VAL B 1 62 ? 2.916 18.281 -5.602 1 98 62 VAL B O 1
ATOM 2059 N N . GLN B 1 63 ? 2.41 18.125 -7.723 1 98.12 63 GLN B N 1
ATOM 2060 C CA . GLN B 1 63 ? 2.365 19.578 -7.906 1 98.12 63 GLN B CA 1
ATOM 2061 C C . GLN B 1 63 ? 1.301 20.219 -7.02 1 98.12 63 GLN B C 1
ATOM 2063 O O . GLN B 1 63 ? 1.534 21.266 -6.418 1 98.12 63 GLN B O 1
ATOM 2068 N N . ASP B 1 64 ? 0.123 19.578 -6.941 1 98.38 64 ASP B N 1
ATOM 2069 C CA . ASP B 1 64 ? -0.95 20.109 -6.102 1 98.38 64 ASP B CA 1
ATOM 2070 C C . ASP B 1 64 ? -0.547 20.109 -4.629 1 98.38 64 ASP B C 1
ATOM 2072 O O . ASP B 1 64 ? -0.828 21.062 -3.9 1 98.38 64 ASP B O 1
ATOM 2076 N N . GLN B 1 65 ? 0.108 19.062 -4.23 1 97.69 65 GLN B N 1
ATOM 2077 C CA . GLN B 1 65 ? 0.542 18.953 -2.842 1 97.69 65 GLN B CA 1
ATOM 2078 C C . GLN B 1 65 ? 1.565 20.047 -2.498 1 97.69 65 GLN B C 1
ATOM 2080 O O . GLN B 1 65 ? 1.479 20.672 -1.444 1 97.69 65 GLN B O 1
ATOM 2085 N N . ASP B 1 66 ? 2.52 20.203 -3.395 1 97.94 66 ASP B N 1
ATOM 2086 C CA . ASP B 1 66 ? 3.521 21.25 -3.189 1 97.94 66 ASP B CA 1
ATOM 2087 C C . ASP B 1 66 ? 2.875 22.625 -3.123 1 97.94 66 ASP B C 1
ATOM 2089 O O . ASP B 1 66 ? 3.219 23.438 -2.262 1 97.94 66 ASP B O 1
ATOM 2093 N N . SER B 1 67 ? 1.985 22.844 -4.012 1 98.25 67 SER B N 1
ATOM 2094 C CA . SER B 1 67 ? 1.295 24.141 -4.055 1 98.25 67 SER B CA 1
ATOM 2095 C C . SER B 1 67 ? 0.5 24.375 -2.775 1 98.25 67 SER B C 1
ATOM 2097 O O . SER B 1 67 ? 0.447 25.5 -2.279 1 98.25 67 SER B O 1
ATOM 2099 N N . MET B 1 68 ? -0.125 23.359 -2.264 1 98.31 68 MET B N 1
ATOM 2100 C CA . MET B 1 68 ? -0.871 23.438 -1.011 1 98.31 68 MET B CA 1
ATOM 2101 C C . MET B 1 68 ? 0.028 23.906 0.128 1 98.31 68 MET B C 1
ATOM 2103 O O . MET B 1 68 ? -0.334 24.812 0.876 1 98.31 68 MET B O 1
ATOM 2107 N N . VAL B 1 69 ? 1.19 23.328 0.24 1 98.62 69 VAL B N 1
ATOM 2108 C CA . VAL B 1 69 ? 2.133 23.672 1.298 1 98.62 69 VAL B CA 1
ATOM 2109 C C . VAL B 1 69 ? 2.646 25.094 1.087 1 98.62 69 VAL B C 1
ATOM 2111 O O . VAL B 1 69 ? 2.766 25.875 2.041 1 98.62 69 VAL B O 1
ATOM 2114 N N . GLU B 1 70 ? 2.928 25.406 -0.182 1 98.56 70 GLU B N 1
ATOM 2115 C CA . GLU B 1 70 ? 3.393 26.75 -0.5 1 98.56 70 GLU B CA 1
ATOM 2116 C C . GLU B 1 70 ? 2.363 27.797 -0.093 1 98.56 70 GLU B C 1
ATOM 2118 O O . GLU B 1 70 ? 2.711 28.812 0.515 1 98.56 70 GLU B O 1
ATOM 2123 N N . GLN B 1 71 ? 1.147 27.594 -0.386 1 98.31 71 GLN B N 1
ATOM 2124 C CA . GLN B 1 71 ? 0.084 28.531 -0.022 1 98.31 71 GLN B CA 1
ATOM 2125 C C . GLN B 1 71 ? -0.038 28.656 1.493 1 98.31 71 GLN B C 1
ATOM 2127 O O . GLN B 1 71 ? -0.214 29.766 2.014 1 98.31 71 GLN B O 1
ATOM 2132 N N . ALA B 1 72 ? 0.022 27.531 2.17 1 98.25 72 ALA B N 1
ATOM 2133 C CA . ALA B 1 72 ? -0.021 27.547 3.629 1 98.25 72 ALA B CA 1
ATOM 2134 C C . ALA B 1 72 ? 1.095 28.422 4.203 1 98.25 72 ALA B C 1
ATOM 2136 O O . ALA B 1 72 ? 0.854 29.25 5.086 1 98.25 72 ALA B O 1
ATOM 2137 N N . LEU B 1 73 ? 2.299 28.266 3.68 1 98.31 73 LEU B N 1
ATOM 2138 C CA . LEU B 1 73 ? 3.463 28.984 4.191 1 98.31 73 LEU B CA 1
ATOM 2139 C C . LEU B 1 73 ? 3.404 30.453 3.812 1 98.31 73 LEU B C 1
ATOM 2141 O O . LEU B 1 73 ? 3.859 31.312 4.574 1 98.31 73 LEU B O 1
ATOM 2145 N N . GLU B 1 74 ? 2.9 30.719 2.635 1 98 74 GLU B N 1
ATOM 2146 C CA . GLU B 1 74 ? 2.752 32.094 2.213 1 98 74 GLU B CA 1
ATOM 2147 C C . GLU B 1 74 ? 1.771 32.844 3.111 1 98 74 GLU B C 1
ATOM 2149 O O . GLU B 1 74 ? 2.006 34 3.469 1 98 74 GLU B O 1
ATOM 2154 N N . TYR B 1 75 ? 0.713 32.219 3.523 1 97.12 75 TYR B N 1
ATOM 2155 C CA . TYR B 1 75 ? -0.355 32.906 4.25 1 97.12 75 TYR B CA 1
ATOM 2156 C C . TYR B 1 75 ? -0.073 32.906 5.746 1 97.12 75 TYR B C 1
ATOM 2158 O O . TYR B 1 75 ? -0.283 33.906 6.418 1 97.12 75 TYR B O 1
ATOM 2166 N N . PHE B 1 76 ? 0.39 31.766 6.262 1 97.31 76 PHE B N 1
ATOM 2167 C CA . PHE B 1 76 ? 0.49 31.656 7.711 1 97.31 76 PHE B CA 1
ATOM 2168 C C . PHE B 1 76 ? 1.948 31.594 8.148 1 97.31 76 PHE B C 1
ATOM 2170 O O . PHE B 1 76 ? 2.252 31.781 9.336 1 97.31 76 PHE B O 1
ATOM 2177 N N . GLY B 1 77 ? 2.883 31.219 7.27 1 97.56 77 GLY B N 1
ATOM 2178 C CA . GLY B 1 77 ? 4.312 31.203 7.539 1 97.56 77 GLY B CA 1
ATOM 2179 C C . GLY B 1 77 ? 4.777 29.922 8.211 1 97.56 77 GLY B C 1
ATOM 2180 O O . GLY B 1 77 ? 5.977 29.734 8.43 1 97.56 77 GLY B O 1
ATOM 2181 N N . ARG B 1 78 ? 3.807 29.062 8.547 1 97.38 78 ARG B N 1
ATOM 2182 C CA . ARG B 1 78 ? 4.184 27.859 9.289 1 97.38 78 ARG B CA 1
ATOM 2183 C C . ARG B 1 78 ? 3.127 26.766 9.141 1 97.38 78 ARG B C 1
ATOM 2185 O O . ARG B 1 78 ? 2.02 27.031 8.664 1 97.38 78 ARG B O 1
ATOM 2192 N N . ILE B 1 79 ? 3.512 25.562 9.422 1 98.06 79 ILE B N 1
ATOM 2193 C CA . ILE B 1 79 ? 2.648 24.406 9.617 1 98.06 79 ILE B CA 1
ATOM 2194 C C . ILE B 1 79 ? 3.062 23.672 10.891 1 98.06 79 ILE B C 1
ATOM 2196 O O . ILE B 1 79 ? 4.211 23.234 11.023 1 98.06 79 ILE B O 1
ATOM 2200 N N . ASP B 1 80 ? 2.102 23.484 11.781 1 96.69 80 ASP B N 1
ATOM 2201 C CA . ASP B 1 80 ? 2.439 22.891 13.07 1 96.69 80 ASP B CA 1
ATOM 2202 C C . ASP B 1 80 ? 1.934 21.453 13.164 1 96.69 80 ASP B C 1
ATOM 2204 O O . ASP B 1 80 ? 2.465 20.641 13.93 1 96.69 80 ASP B O 1
ATOM 2208 N N . ALA B 1 81 ? 0.869 21.172 12.461 1 97.19 81 ALA B N 1
ATOM 2209 C CA . ALA B 1 81 ? 0.299 19.828 12.469 1 97.19 81 ALA B CA 1
ATOM 2210 C C . ALA B 1 81 ? -0.374 19.516 11.133 1 97.19 81 ALA B C 1
ATOM 2212 O O . ALA B 1 81 ? -0.857 20.406 10.445 1 97.19 81 ALA B O 1
ATOM 2213 N N . VAL B 1 82 ? -0.315 18.281 10.82 1 97.69 82 VAL B N 1
ATOM 2214 C CA . VAL B 1 82 ? -0.985 17.75 9.633 1 97.69 82 VAL B CA 1
ATOM 2215 C C . VAL B 1 82 ? -1.905 16.594 10.031 1 97.69 82 VAL B C 1
ATOM 2217 O O . VAL B 1 82 ? -1.48 15.664 10.711 1 97.69 82 VAL B O 1
ATOM 2220 N N . PHE B 1 83 ? -3.117 16.734 9.695 1 95.75 83 PHE B N 1
ATOM 2221 C CA . PHE B 1 83 ? -4.074 15.641 9.867 1 95.75 83 PHE B CA 1
ATOM 2222 C C . PHE B 1 83 ? -4.512 15.094 8.516 1 95.75 83 PHE B C 1
ATOM 2224 O O . PHE B 1 83 ? -5.105 15.812 7.707 1 95.75 83 PHE B O 1
ATOM 2231 N N . ILE B 1 84 ? -4.207 13.859 8.328 1 94.69 84 ILE B N 1
ATOM 2232 C CA . ILE B 1 84 ? -4.59 13.18 7.094 1 94.69 84 ILE B CA 1
ATOM 2233 C C . ILE B 1 84 ? -5.844 12.344 7.332 1 94.69 84 ILE B C 1
ATOM 2235 O O . ILE B 1 84 ? -5.777 11.281 7.961 1 94.69 84 ILE B O 1
ATOM 2239 N N . CYS B 1 85 ? -6.945 12.805 6.773 1 89.19 85 CYS B N 1
ATOM 2240 C CA . CYS B 1 85 ? -8.234 12.148 6.977 1 89.19 85 CYS B CA 1
ATOM 2241 C C . CYS B 1 85 ? -8.328 10.859 6.18 1 89.19 85 CYS B C 1
ATOM 2243 O O . CYS B 1 85 ? -7.703 10.734 5.121 1 89.19 85 CYS B O 1
ATOM 2245 N N . PRO B 1 86 ? -9.094 9.945 6.844 1 77.38 86 PRO B N 1
ATOM 2246 C CA . PRO B 1 86 ? -9.328 8.758 6.02 1 77.38 86 PRO B CA 1
ATOM 2247 C C . PRO B 1 86 ? -10.086 9.07 4.73 1 77.38 86 PRO B C 1
ATOM 2249 O O . PRO B 1 86 ? -10.938 9.969 4.715 1 77.38 86 PRO B O 1
ATOM 2252 N N . VAL B 1 87 ? -9.602 8.492 3.699 1 67.5 87 VAL B N 1
ATOM 2253 C CA . VAL B 1 87 ? -10.344 8.648 2.453 1 67.5 87 VAL B CA 1
ATOM 2254 C C . VAL B 1 87 ? -11.672 7.898 2.545 1 67.5 87 VAL B C 1
ATOM 2256 O O . VAL B 1 87 ? -11.711 6.746 2.98 1 67.5 87 VAL B O 1
ATOM 2259 N N . ASN B 1 88 ? -12.727 8.672 2.43 1 60.41 88 ASN B N 1
ATOM 2260 C CA . ASN B 1 88 ? -14.086 8.148 2.582 1 60.41 88 ASN B CA 1
ATOM 2261 C C . ASN B 1 88 ? -14.516 7.352 1.354 1 60.41 88 ASN B C 1
ATOM 2263 O O . ASN B 1 88 ? -15.359 7.801 0.583 1 60.41 88 ASN B O 1
ATOM 2267 N N . GLU B 1 89 ? -13.82 6.492 0.943 1 61.09 89 GLU B N 1
ATOM 2268 C CA . GLU B 1 89 ? -14.32 5.629 -0.119 1 61.09 89 GLU B CA 1
ATOM 2269 C C . GLU B 1 89 ? -14.648 4.234 0.41 1 61.09 89 GLU B C 1
ATOM 2271 O O . GLU B 1 89 ? -13.828 3.613 1.087 1 61.09 89 GLU B O 1
ATOM 2276 N N . SER B 1 90 ? -15.977 4.109 0.496 1 60.06 90 SER B N 1
ATOM 2277 C CA . SER B 1 90 ? -16.391 2.748 0.812 1 60.06 90 SER B CA 1
ATOM 2278 C C . SER B 1 90 ? -16.125 1.806 -0.36 1 60.06 90 SER B C 1
ATOM 2280 O O . SER B 1 90 ? -16.359 2.17 -1.517 1 60.06 90 SER B O 1
ATOM 2282 N N . CYS B 1 91 ? -15.227 0.919 -0.153 1 65.94 91 CYS B N 1
ATOM 2283 C CA . CYS B 1 91 ? -15.078 -0.162 -1.119 1 65.94 91 CYS B CA 1
ATOM 2284 C C . CYS B 1 91 ? -15.305 -1.518 -0.461 1 65.94 91 CYS B C 1
ATOM 2286 O O . CYS B 1 91 ? -14.562 -1.904 0.445 1 65.94 91 CYS B O 1
ATOM 2288 N N . ALA B 1 92 ? -16.359 -2.121 -0.949 1 65 92 ALA B N 1
ATOM 2289 C CA . ALA B 1 92 ? -16.641 -3.461 -0.442 1 65 92 ALA B CA 1
ATOM 2290 C C . ALA B 1 92 ? -16 -4.531 -1.317 1 65 92 ALA B C 1
ATOM 2292 O O . ALA B 1 92 ? -15.914 -5.695 -0.92 1 65 92 ALA B O 1
ATOM 2293 N N . ASP B 1 93 ? -15.453 -4.039 -2.371 1 83.81 93 ASP B N 1
ATOM 2294 C CA . ASP B 1 93 ? -14.961 -5.039 -3.311 1 83.81 93 ASP B CA 1
ATOM 2295 C C . ASP B 1 93 ? -13.641 -5.645 -2.83 1 83.81 93 ASP B C 1
ATOM 2297 O O . ASP B 1 93 ? -12.812 -4.949 -2.234 1 83.81 93 ASP B O 1
ATOM 2301 N N . GLY B 1 94 ? -13.602 -6.941 -3.029 1 88.94 94 GLY B N 1
ATOM 2302 C CA . GLY B 1 94 ? -12.336 -7.629 -2.797 1 88.94 94 GLY B CA 1
ATOM 2303 C C . GLY B 1 94 ? -11.336 -7.438 -3.92 1 88.94 94 GLY B C 1
ATOM 2304 O O . GLY B 1 94 ? -11.703 -6.988 -5.012 1 88.94 94 GLY B O 1
ATOM 2305 N N . LEU B 1 95 ? -10.07 -7.699 -3.541 1 89.31 95 LEU B N 1
ATOM 2306 C CA . LEU B 1 95 ? -9.016 -7.609 -4.539 1 89.31 95 LEU B CA 1
ATOM 2307 C C . LEU B 1 95 ? -9.312 -8.516 -5.73 1 89.31 95 LEU B C 1
ATOM 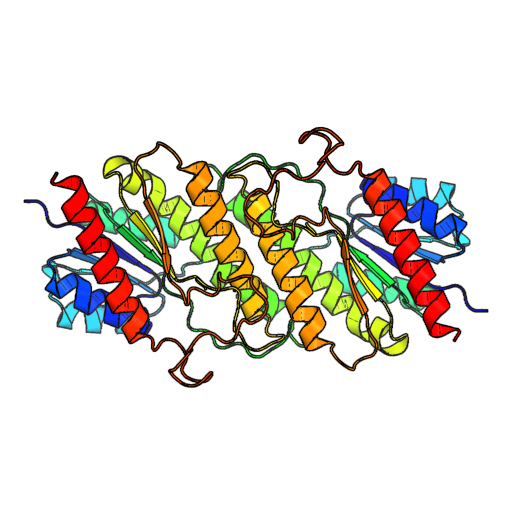2309 O O . LEU B 1 95 ? -9.164 -8.102 -6.883 1 89.31 95 LEU B O 1
ATOM 2313 N N . GLY B 1 96 ? -9.812 -9.656 -5.469 1 88.75 96 GLY B N 1
ATOM 2314 C CA . GLY B 1 96 ? -10.07 -10.641 -6.512 1 88.75 96 GLY B CA 1
ATOM 2315 C C . GLY B 1 96 ? -11.266 -10.289 -7.379 1 88.75 96 GLY B C 1
ATOM 2316 O O . GLY B 1 96 ? -11.383 -10.773 -8.508 1 88.75 96 GLY B O 1
ATOM 2317 N N . THR B 1 97 ? -12.109 -9.508 -6.879 1 86.81 97 THR B N 1
ATOM 2318 C CA . THR B 1 97 ? -13.344 -9.219 -7.598 1 86.81 97 THR B CA 1
ATOM 2319 C C . THR B 1 97 ? -13.32 -7.797 -8.164 1 86.81 97 THR B C 1
ATOM 2321 O O . THR B 1 97 ? -14.273 -7.363 -8.812 1 86.81 97 THR B O 1
ATOM 2324 N N . SER B 1 98 ? -12.25 -7.145 -7.891 1 89.38 98 SER B N 1
ATOM 2325 C CA . SER B 1 98 ? -12.125 -5.785 -8.398 1 89.38 98 SER B CA 1
ATOM 2326 C C . SER B 1 98 ? -11.312 -5.75 -9.695 1 89.38 98 SER B C 1
ATOM 2328 O O . SER B 1 98 ? -10.648 -6.723 -10.039 1 89.38 98 SER B O 1
ATOM 2330 N N . GLY B 1 99 ? -11.508 -4.676 -10.43 1 91.31 99 GLY B N 1
ATOM 2331 C CA . GLY B 1 99 ? -10.695 -4.492 -11.617 1 91.31 99 GLY B CA 1
ATOM 2332 C C . GLY B 1 99 ? -9.359 -3.818 -11.336 1 91.31 99 GLY B C 1
ATOM 2333 O O . GLY B 1 99 ? -9.156 -3.275 -10.25 1 91.31 99 GLY B O 1
ATOM 2334 N N . ALA B 1 100 ? -8.477 -3.912 -12.375 1 95.62 100 ALA B N 1
ATOM 2335 C CA . ALA B 1 100 ? -7.129 -3.35 -12.258 1 95.62 100 ALA B CA 1
ATOM 2336 C C . ALA B 1 100 ? -7.184 -1.846 -12.008 1 95.62 100 ALA B C 1
ATOM 2338 O O . ALA B 1 100 ? -6.398 -1.312 -11.219 1 95.62 100 ALA B O 1
ATOM 2339 N N . GLU B 1 101 ? -8.078 -1.223 -12.688 1 95.19 101 GLU B N 1
ATOM 2340 C CA . GLU B 1 101 ? -8.188 0.226 -12.547 1 95.19 101 GLU B CA 1
ATOM 2341 C C . GLU B 1 101 ? -8.656 0.61 -11.148 1 95.19 101 GLU B C 1
ATOM 2343 O O . GLU B 1 101 ? -8.148 1.564 -10.555 1 95.19 101 GLU B O 1
ATOM 2348 N N . THR B 1 102 ? -9.656 -0.09 -10.656 1 93.75 102 THR B N 1
ATOM 2349 C CA . THR B 1 102 ? -10.141 0.152 -9.305 1 93.75 102 THR B CA 1
ATOM 2350 C C . THR B 1 102 ? -9.031 -0.09 -8.281 1 93.75 102 THR B C 1
ATOM 2352 O O . THR B 1 102 ? -8.852 0.701 -7.352 1 93.75 102 THR B O 1
ATOM 2355 N N . TRP B 1 103 ? -8.305 -1.132 -8.461 1 95.31 103 TRP B N 1
ATOM 2356 C CA . TRP B 1 103 ? -7.184 -1.459 -7.59 1 95.31 103 TRP B CA 1
ATOM 2357 C C . TRP B 1 103 ? -6.137 -0.348 -7.609 1 95.31 103 TRP B C 1
ATOM 2359 O O . TRP B 1 103 ? -5.691 0.108 -6.555 1 95.31 103 TRP B O 1
ATOM 2369 N N . ARG B 1 104 ? -5.816 0.1 -8.742 1 96.19 104 ARG B N 1
ATOM 2370 C CA . ARG B 1 104 ? -4.848 1.182 -8.883 1 96.19 104 ARG B CA 1
ATOM 2371 C C . ARG B 1 104 ? -5.34 2.449 -8.188 1 96.19 104 ARG B C 1
ATOM 2373 O O . ARG B 1 104 ? -4.594 3.074 -7.43 1 96.19 104 ARG B O 1
ATOM 2380 N N . SER B 1 105 ? -6.551 2.771 -8.5 1 93.94 105 SER B N 1
ATOM 2381 C CA . SER B 1 105 ? -7.117 3.984 -7.918 1 93.94 105 SER B CA 1
ATOM 2382 C C . SER B 1 105 ? -7.133 3.916 -6.395 1 93.94 105 SER B C 1
ATOM 2384 O O . SER B 1 105 ? -6.855 4.91 -5.723 1 93.94 105 SER B O 1
ATOM 2386 N N . MET B 1 106 ? -7.414 2.773 -5.898 1 92.25 106 MET B N 1
ATOM 2387 C CA . MET B 1 106 ? -7.434 2.574 -4.453 1 92.25 106 MET B CA 1
ATOM 2388 C C . MET B 1 106 ? -6.055 2.824 -3.85 1 92.25 106 MET B C 1
ATOM 2390 O O . MET B 1 106 ? -5.934 3.525 -2.844 1 92.25 106 MET B O 1
ATOM 2394 N N . LEU B 1 107 ? -5.082 2.289 -4.473 1 95.25 107 LEU B N 1
ATOM 2395 C CA . LEU B 1 107 ? -3.719 2.441 -3.979 1 95.25 107 LEU B CA 1
ATOM 2396 C C . LEU B 1 107 ? -3.266 3.895 -4.074 1 95.25 107 LEU B C 1
ATOM 2398 O O . LEU B 1 107 ? -2.641 4.414 -3.148 1 95.25 107 LEU B O 1
ATOM 2402 N N . MET B 1 108 ? -3.613 4.516 -5.191 1 95.88 108 MET B N 1
ATOM 2403 C CA . MET B 1 108 ? -3.178 5.895 -5.406 1 95.88 108 MET B CA 1
ATOM 2404 C C . MET B 1 108 ? -3.883 6.844 -4.445 1 95.88 108 MET B C 1
ATOM 2406 O O . MET B 1 108 ? -3.252 7.727 -3.859 1 95.88 108 MET B O 1
ATOM 2410 N N . ASN B 1 109 ? -5.109 6.645 -4.242 1 92.88 109 ASN B N 1
ATOM 2411 C CA . ASN B 1 109 ? -5.91 7.574 -3.455 1 92.88 109 ASN B CA 1
ATOM 2412 C C . ASN B 1 109 ? -5.719 7.355 -1.957 1 92.88 109 ASN B C 1
ATOM 2414 O O . ASN B 1 109 ? -5.746 8.312 -1.177 1 92.88 109 ASN B O 1
ATOM 2418 N N . HIS B 1 110 ? -5.434 6.133 -1.598 1 91.81 110 HIS B N 1
ATOM 2419 C CA . HIS B 1 110 ? -5.465 5.828 -0.171 1 91.81 110 HIS B CA 1
ATOM 2420 C C . HIS B 1 110 ? -4.059 5.676 0.392 1 91.81 110 HIS B C 1
ATOM 2422 O O . HIS B 1 110 ? -3.857 5.754 1.606 1 91.81 110 HIS B O 1
ATOM 2428 N N . VAL B 1 111 ? -3.127 5.41 -0.437 1 94.62 111 VAL B N 1
ATOM 2429 C CA . VAL B 1 111 ? -1.79 5.145 0.084 1 94.62 111 VAL B CA 1
ATOM 2430 C C . VAL B 1 111 ? -0.797 6.141 -0.507 1 94.62 111 VAL B C 1
ATOM 2432 O O . VAL B 1 111 ? -0.129 6.871 0.229 1 94.62 111 VAL B O 1
ATOM 2435 N N . TYR B 1 112 ? -0.779 6.188 -1.785 1 97 112 TYR B N 1
ATOM 2436 C CA . TYR B 1 112 ? 0.168 7.066 -2.463 1 97 112 TYR B CA 1
ATOM 2437 C C . TYR B 1 112 ? -0.027 8.516 -2.029 1 97 112 TYR B C 1
ATOM 2439 O O . TYR B 1 112 ? 0.941 9.211 -1.71 1 97 112 TYR B O 1
ATOM 2447 N N . SER B 1 113 ? -1.234 8.953 -2.037 1 96.56 113 SER B N 1
ATOM 2448 C CA . SER B 1 113 ? -1.558 10.344 -1.727 1 96.56 113 SER B CA 1
ATOM 2449 C C . SER B 1 113 ? -1.099 10.719 -0.32 1 96.56 113 SER B C 1
ATOM 2451 O O . SER B 1 113 ? -0.611 11.828 -0.094 1 96.56 113 SER B O 1
ATOM 2453 N N . ILE B 1 114 ? -1.246 9.82 0.614 1 95.5 114 ILE B N 1
ATOM 2454 C CA . ILE B 1 114 ? -0.854 10.07 1.996 1 95.5 114 ILE B CA 1
ATOM 2455 C C . ILE B 1 114 ? 0.662 10.242 2.08 1 95.5 114 ILE B C 1
ATOM 2457 O O . ILE B 1 114 ? 1.153 11.156 2.75 1 95.5 114 ILE B O 1
ATOM 2461 N N . GLY B 1 115 ? 1.359 9.398 1.404 1 96.12 115 GLY B N 1
ATOM 2462 C CA . GLY B 1 115 ? 2.803 9.555 1.341 1 96.12 115 GLY B CA 1
ATOM 2463 C C . GLY B 1 115 ? 3.232 10.891 0.77 1 96.12 115 GLY B C 1
ATOM 2464 O O . GLY B 1 115 ? 4.176 11.516 1.268 1 96.12 115 GLY B O 1
ATOM 2465 N N . LEU B 1 116 ? 2.543 11.336 -0.246 1 97.44 116 LEU B N 1
ATOM 2466 C CA . LEU B 1 116 ? 2.857 12.617 -0.868 1 97.44 116 LEU B CA 1
ATOM 2467 C C . LEU B 1 116 ? 2.635 13.766 0.11 1 97.44 116 LEU B C 1
ATOM 2469 O O . LEU B 1 116 ? 3.428 14.711 0.157 1 97.44 116 LEU B O 1
ATOM 2473 N N . THR B 1 117 ? 1.55 13.672 0.86 1 97.44 117 THR B N 1
ATOM 2474 C CA . THR B 1 117 ? 1.269 14.711 1.844 1 97.44 117 THR B CA 1
ATOM 2475 C C . THR B 1 117 ? 2.389 14.797 2.877 1 97.44 117 THR B C 1
ATOM 2477 O O . THR B 1 117 ? 2.84 15.891 3.225 1 97.44 117 THR B O 1
ATOM 2480 N N . ILE B 1 118 ? 2.799 13.664 3.332 1 96.88 118 ILE B N 1
ATOM 2481 C CA . ILE B 1 118 ? 3.869 13.602 4.32 1 96.88 118 ILE B CA 1
ATOM 2482 C C . ILE B 1 118 ? 5.145 14.211 3.744 1 96.88 118 ILE B C 1
ATOM 2484 O O . ILE B 1 118 ? 5.77 15.07 4.375 1 96.88 118 ILE B O 1
ATOM 2488 N N . GLN B 1 119 ? 5.516 13.828 2.551 1 97.06 119 GLN B N 1
ATOM 2489 C CA . GLN B 1 119 ? 6.719 14.344 1.909 1 97.06 119 GLN B CA 1
ATOM 2490 C C . GLN B 1 119 ? 6.645 15.859 1.741 1 97.06 119 GLN B C 1
ATOM 2492 O O . GLN B 1 119 ? 7.613 16.562 2.029 1 97.06 119 GLN B O 1
ATOM 2497 N N . ALA B 1 120 ? 5.543 16.312 1.311 1 98 120 ALA B N 1
ATOM 2498 C CA . ALA B 1 120 ? 5.383 17.734 1.012 1 98 120 ALA B CA 1
ATOM 2499 C C . ALA B 1 120 ? 5.434 18.578 2.285 1 98 120 ALA B C 1
ATOM 2501 O O . ALA B 1 120 ? 5.922 19.719 2.271 1 98 120 ALA B O 1
ATOM 2502 N N . THR B 1 121 ? 4.961 18.062 3.391 1 98.25 121 THR B N 1
ATOM 2503 C CA . THR B 1 121 ? 4.781 18.875 4.594 1 98.25 121 THR B CA 1
ATOM 2504 C C . THR B 1 121 ? 5.984 18.734 5.52 1 98.25 121 THR B C 1
ATOM 2506 O O . THR B 1 121 ? 6.176 19.547 6.426 1 98.25 121 THR B O 1
ATOM 2509 N N . LEU B 1 122 ? 6.816 17.734 5.316 1 97.5 122 LEU B N 1
ATOM 2510 C CA . LEU B 1 122 ? 7.887 17.391 6.254 1 97.5 122 LEU B CA 1
ATOM 2511 C C . LEU B 1 122 ? 8.852 18.562 6.426 1 97.5 122 LEU B C 1
ATOM 2513 O O . LEU B 1 122 ? 9.227 18.906 7.551 1 97.5 122 LEU B O 1
ATOM 2517 N N . PRO B 1 123 ? 9.281 19.25 5.336 1 97.5 123 PRO B N 1
ATOM 2518 C CA . PRO B 1 123 ? 10.203 20.375 5.539 1 97.5 123 PRO B CA 1
ATOM 2519 C C . PRO B 1 123 ? 9.625 21.453 6.461 1 97.5 123 PRO B C 1
ATOM 2521 O O . PRO B 1 123 ? 10.336 21.969 7.32 1 97.5 123 PRO B O 1
ATOM 2524 N N . ALA B 1 124 ? 8.391 21.797 6.34 1 98 124 ALA B N 1
ATOM 2525 C CA . ALA B 1 124 ? 7.762 22.781 7.207 1 98 124 ALA B CA 1
ATOM 2526 C C . ALA B 1 124 ? 7.633 22.266 8.633 1 98 124 ALA B C 1
ATOM 2528 O O . ALA B 1 124 ? 7.828 23.016 9.594 1 98 124 ALA B O 1
ATOM 2529 N N . LEU B 1 125 ? 7.348 20.984 8.773 1 97.5 125 LEU B N 1
ATOM 2530 C CA . LEU B 1 125 ? 7.152 20.391 10.094 1 97.5 125 LEU B CA 1
ATOM 2531 C C . LEU B 1 125 ? 8.477 20.297 10.844 1 97.5 125 LEU B C 1
ATOM 2533 O O . LEU B 1 125 ? 8.5 20.328 12.078 1 97.5 125 LEU B O 1
ATOM 2537 N N . ARG B 1 126 ? 9.531 20.094 10.102 1 96.62 126 ARG B N 1
ATOM 2538 C CA . ARG B 1 126 ? 10.844 20.078 10.742 1 96.62 126 ARG B CA 1
ATOM 2539 C C . ARG B 1 126 ? 11.156 21.406 11.414 1 96.62 126 ARG B C 1
ATOM 2541 O O . ARG B 1 126 ? 11.781 21.438 12.477 1 96.62 126 ARG B O 1
ATOM 2548 N N . LYS B 1 127 ? 10.727 22.453 10.867 1 96.56 127 LYS B N 1
ATOM 2549 C CA . LYS B 1 127 ? 10.969 23.781 11.43 1 96.56 127 LYS B CA 1
ATOM 2550 C C . LYS B 1 127 ? 10.156 24 12.703 1 96.56 127 LYS B C 1
ATOM 2552 O O . LYS B 1 127 ? 10.625 24.641 13.641 1 96.56 127 LYS B O 1
ATOM 2557 N N . THR B 1 128 ? 9 23.438 12.758 1 95.19 128 THR B N 1
ATOM 2558 C CA . THR B 1 128 ? 8.117 23.672 13.898 1 95.19 128 THR B CA 1
ATOM 2559 C C . THR B 1 128 ? 8.188 22.5 14.883 1 95.19 128 THR B C 1
ATOM 2561 O O . THR B 1 128 ? 7.562 22.547 15.945 1 95.19 128 THR B O 1
ATOM 2564 N N . ARG B 1 129 ? 8.969 21.484 14.484 1 95.19 129 ARG B N 1
ATOM 2565 C CA . ARG B 1 129 ? 8.93 20.234 15.25 1 95.19 129 ARG B CA 1
ATOM 2566 C C . ARG B 1 129 ? 7.492 19.781 15.484 1 95.19 129 ARG B C 1
ATOM 2568 O O . ARG B 1 129 ? 7.102 19.5 16.625 1 95.19 129 ARG B O 1
ATOM 2575 N N . GLY B 1 130 ? 6.781 19.719 14.375 1 96 130 GLY B N 1
ATOM 2576 C CA . GLY B 1 130 ? 5.332 19.594 14.383 1 96 130 GLY B CA 1
ATOM 2577 C C . GLY B 1 130 ? 4.855 18.172 14.547 1 96 130 GLY B C 1
ATOM 2578 O O . GLY B 1 130 ? 5.566 17.328 15.109 1 96 130 GLY B O 1
ATOM 2579 N N . HIS B 1 131 ? 3.516 17.922 14.203 1 96.12 131 HIS B N 1
ATOM 2580 C CA . HIS B 1 131 ? 2.814 16.672 14.477 1 96.12 131 HIS B CA 1
ATOM 2581 C C . HIS B 1 131 ? 2.086 16.172 13.234 1 96.12 131 HIS B C 1
ATOM 2583 O O . HIS B 1 131 ? 1.356 16.922 12.586 1 96.12 131 HIS B O 1
ATOM 2589 N N . ILE B 1 132 ? 2.381 14.914 12.938 1 95.62 132 ILE B N 1
ATOM 2590 C CA . ILE B 1 132 ? 1.645 14.25 11.867 1 95.62 132 ILE B CA 1
ATOM 2591 C C . ILE B 1 132 ? 0.617 13.289 12.469 1 95.62 132 ILE B C 1
ATOM 2593 O O . ILE B 1 132 ? 0.967 12.414 13.258 1 95.62 132 ILE B O 1
ATOM 2597 N N . LEU B 1 133 ? -0.638 13.492 12.125 1 93.31 133 LEU B N 1
ATOM 2598 C CA . LEU B 1 133 ? -1.73 12.625 12.547 1 93.31 133 LEU B CA 1
ATOM 2599 C C . LEU B 1 133 ? -2.316 11.867 11.359 1 93.31 133 LEU B C 1
ATOM 2601 O O . LEU B 1 133 ? -2.811 12.484 10.414 1 93.31 133 LEU B O 1
ATOM 2605 N N . LEU B 1 134 ? -2.189 10.578 11.422 1 89.88 134 LEU B N 1
ATOM 2606 C CA . LEU B 1 134 ? -2.727 9.695 10.391 1 89.88 134 LEU B CA 1
ATOM 2607 C C . LEU B 1 134 ? -3.959 8.953 10.898 1 89.88 134 LEU B C 1
ATOM 2609 O O . LEU B 1 134 ? -3.912 8.305 11.953 1 89.88 134 LEU B O 1
ATOM 2613 N N . ALA B 1 135 ? -5.051 9.312 10.234 1 76.88 135 ALA B N 1
ATOM 2614 C CA . ALA B 1 135 ? -6.219 8.508 10.594 1 76.88 135 ALA B CA 1
ATOM 2615 C C . ALA B 1 135 ? -6.125 7.109 10 1 76.88 135 ALA B C 1
ATOM 2617 O O . ALA B 1 135 ? -6.109 6.949 8.773 1 76.88 135 ALA B O 1
ATOM 2618 N N . GLY B 1 136 ? -5.41 6.328 10.734 1 60.44 136 GLY B N 1
ATOM 2619 C CA . GLY B 1 136 ? -5.277 4.941 10.328 1 60.44 136 GLY B CA 1
ATOM 2620 C C . GLY B 1 136 ? -6.289 4.023 10.992 1 60.44 136 GLY B C 1
ATOM 2621 O O . GLY B 1 136 ? -7.324 4.48 11.477 1 60.44 136 GLY B O 1
ATOM 2622 N N . PHE B 1 137 ? -6.113 2.854 11.133 1 51.47 137 PHE B N 1
ATOM 2623 C CA . PHE B 1 137 ? -6.809 1.845 11.922 1 51.47 137 PHE B CA 1
ATOM 2624 C C . PHE B 1 137 ? -6.133 1.657 13.281 1 51.47 137 PHE B C 1
ATOM 2626 O O . PHE B 1 137 ? -4.926 1.425 13.344 1 51.47 137 PHE B O 1
ATOM 2633 N N . SER B 1 138 ? -6.172 2.549 14.25 1 42.31 138 SER B N 1
ATOM 2634 C CA . SER B 1 138 ? -5.414 1.979 15.359 1 42.31 138 SER B CA 1
ATOM 2635 C C . SER B 1 138 ? -5.457 0.454 15.336 1 42.31 138 SER B C 1
ATOM 2637 O O . SER B 1 138 ? -4.434 -0.206 15.523 1 42.31 138 SER B O 1
ATOM 2639 N N . SER B 1 139 ? -6.461 -0.244 15.938 1 37.34 139 SER B N 1
ATOM 2640 C CA . SER B 1 139 ? -6.469 -1.697 16.062 1 37.34 139 SER B CA 1
ATOM 2641 C C . SER B 1 139 ? -6.461 -2.373 14.703 1 37.34 139 SER B C 1
ATOM 2643 O O . SER B 1 139 ? -6.844 -1.767 13.695 1 37.34 139 SER B O 1
ATOM 2645 N N . GLY B 1 140 ? -5.68 -3.322 14.328 1 42.44 140 GLY B N 1
ATOM 2646 C CA . GLY B 1 140 ? -5.777 -4.156 13.141 1 42.44 140 GLY B CA 1
ATOM 2647 C C . GLY B 1 140 ? -7.137 -4.094 12.469 1 42.44 140 GLY B C 1
ATOM 2648 O O . GLY B 1 140 ? -8.125 -3.723 13.102 1 42.44 140 GLY B O 1
ATOM 2649 N N . PRO B 1 141 ? -7.242 -4.016 11.172 1 43.41 141 PRO B N 1
ATOM 2650 C CA . PRO B 1 141 ? -8.344 -3.711 10.25 1 43.41 141 PRO B CA 1
ATOM 2651 C C . PRO B 1 141 ? -9.633 -4.438 10.617 1 43.41 141 PRO B C 1
ATOM 2653 O O . PRO B 1 141 ? -9.688 -5.668 10.586 1 43.41 141 PRO B O 1
ATOM 2656 N N . SER B 1 142 ? -10.375 -4.031 11.531 1 43.66 142 SER B N 1
ATOM 2657 C CA . SER B 1 142 ? -11.758 -4.492 11.672 1 43.66 142 SER B CA 1
ATOM 2658 C C . SER B 1 142 ? -12.523 -4.328 10.359 1 43.66 142 SER B C 1
ATOM 2660 O O . SER B 1 142 ? -13.727 -4.035 10.375 1 43.66 142 SER B O 1
ATOM 2662 N N . LEU B 1 143 ? -11.992 -4.02 9.164 1 55.16 143 LEU B N 1
ATOM 2663 C CA . LEU B 1 143 ? -12.766 -3.711 7.969 1 55.16 143 LEU B CA 1
ATOM 2664 C C . LEU B 1 143 ? -13.406 -4.973 7.398 1 55.16 143 LEU B C 1
ATOM 2666 O O . LEU B 1 143 ? -13.086 -6.086 7.816 1 55.16 143 LEU B O 1
ATOM 2670 N N . VAL B 1 144 ? -14.406 -4.648 6.641 1 60.06 144 VAL B N 1
ATOM 2671 C CA . VAL B 1 144 ? -15.109 -5.664 5.867 1 60.06 144 VAL B CA 1
ATOM 2672 C C . VAL B 1 144 ? -14.125 -6.727 5.387 1 60.06 144 VAL B C 1
ATOM 2674 O O . VAL B 1 144 ? -13.219 -6.43 4.605 1 60.06 144 VAL B O 1
ATOM 2677 N N . PRO B 1 145 ? -14.328 -7.801 6.117 1 64.81 145 PRO B N 1
ATOM 2678 C CA . PRO B 1 145 ? -13.438 -8.891 5.715 1 64.81 145 PRO B CA 1
ATOM 2679 C C . PRO B 1 145 ? -13.391 -9.086 4.199 1 64.81 145 PRO B C 1
ATOM 2681 O O . PRO B 1 145 ? -14.43 -9.031 3.535 1 64.81 145 PRO B O 1
ATOM 2684 N N . GLY B 1 146 ? -12.219 -8.93 3.627 1 75.81 146 GLY B N 1
ATOM 2685 C CA . GLY B 1 146 ? -12.031 -9.234 2.215 1 75.81 146 GLY B CA 1
ATOM 2686 C C . GLY B 1 146 ? -11.961 -7.992 1.346 1 75.81 146 GLY B C 1
ATOM 2687 O O . GLY B 1 146 ? -11.648 -8.078 0.156 1 75.81 146 GLY B O 1
ATOM 2688 N N . SER B 1 147 ? -12.281 -6.918 1.94 1 81.94 147 SER B N 1
ATOM 2689 C CA . SER B 1 147 ? -12.258 -5.684 1.164 1 81.94 147 SER B CA 1
ATOM 2690 C C . SER B 1 147 ? -10.828 -5.25 0.856 1 81.94 147 SER B C 1
ATOM 2692 O O . SER B 1 147 ? -9.938 -5.375 1.702 1 81.94 147 SER B O 1
ATOM 2694 N N . MET B 1 148 ? -10.594 -4.695 -0.362 1 87.44 148 MET B N 1
ATOM 2695 C CA . MET B 1 148 ? -9.281 -4.18 -0.723 1 87.44 148 MET B CA 1
ATOM 2696 C C . MET B 1 148 ? -8.914 -2.977 0.139 1 87.44 148 MET B C 1
ATOM 2698 O O . MET B 1 148 ? -7.738 -2.621 0.25 1 87.44 148 MET B O 1
ATOM 2702 N N . LEU B 1 149 ? -9.938 -2.369 0.728 1 84.56 149 LEU B N 1
ATOM 2703 C CA . LEU B 1 149 ? -9.68 -1.26 1.64 1 84.56 149 LEU B CA 1
ATOM 2704 C C . LEU B 1 149 ? -8.781 -1.702 2.791 1 84.56 149 LEU B C 1
ATOM 2706 O O . LEU B 1 149 ? -7.953 -0.925 3.271 1 84.56 149 LEU B O 1
ATOM 2710 N N . ASN B 1 150 ? -8.945 -2.939 3.15 1 82.38 150 ASN B N 1
ATOM 2711 C CA . ASN B 1 150 ? -8.125 -3.471 4.234 1 82.38 150 ASN B CA 1
ATOM 2712 C C . ASN B 1 150 ? -6.641 -3.453 3.873 1 82.38 150 ASN B C 1
ATOM 2714 O O . ASN B 1 150 ? -5.789 -3.219 4.734 1 82.38 150 ASN B O 1
ATOM 2718 N N . ILE B 1 151 ? -6.363 -3.697 2.709 1 87.25 151 ILE B N 1
ATOM 2719 C CA . ILE B 1 151 ? -4.98 -3.709 2.24 1 87.25 151 ILE B CA 1
ATOM 2720 C C . ILE B 1 151 ? -4.371 -2.318 2.402 1 87.25 151 ILE B C 1
ATOM 2722 O O . ILE B 1 151 ? -3.252 -2.18 2.906 1 87.25 151 ILE B O 1
ATOM 2726 N N . THR B 1 152 ? -5.094 -1.312 2.021 1 89.25 152 THR B N 1
ATOM 2727 C CA . THR B 1 152 ? -4.598 0.058 2.113 1 89.25 152 THR B CA 1
ATOM 2728 C C . THR B 1 152 ? -4.453 0.485 3.57 1 89.25 152 THR B C 1
ATOM 2730 O O . THR B 1 152 ? -3.533 1.229 3.914 1 89.25 152 THR B O 1
ATOM 2733 N N . ARG B 1 153 ? -5.32 0.042 4.332 1 84.19 153 ARG B N 1
ATOM 2734 C CA . ARG B 1 153 ? -5.242 0.385 5.75 1 84.19 153 ARG B CA 1
ATOM 2735 C C . ARG B 1 153 ? -3.99 -0.208 6.387 1 84.19 153 ARG B C 1
ATOM 2737 O O . ARG B 1 153 ? -3.363 0.424 7.242 1 84.19 153 ARG B O 1
ATOM 2744 N N . TRP B 1 154 ? -3.684 -1.449 6.016 1 84.19 154 TRP B N 1
ATOM 2745 C CA . TRP B 1 154 ? -2.439 -2.049 6.484 1 84.19 154 TRP B CA 1
ATOM 2746 C C . TRP B 1 154 ? -1.234 -1.231 6.031 1 84.19 154 TRP B C 1
ATOM 2748 O O . TRP B 1 154 ? -0.28 -1.047 6.789 1 84.19 154 TRP B O 1
ATOM 2758 N N . ALA B 1 155 ? -1.297 -0.762 4.871 1 88.94 155 ALA B N 1
ATOM 2759 C CA . ALA B 1 155 ? -0.215 0.081 4.371 1 88.94 155 ALA B CA 1
ATOM 2760 C C . ALA B 1 155 ? -0.075 1.35 5.207 1 88.94 155 ALA B C 1
ATOM 2762 O O . ALA B 1 155 ? 1.04 1.794 5.492 1 88.94 155 ALA B O 1
ATOM 2763 N N . ILE B 1 156 ? -1.176 1.914 5.578 1 88.69 156 ILE B N 1
ATOM 2764 C CA . ILE B 1 156 ? -1.174 3.141 6.367 1 88.69 156 ILE B CA 1
ATOM 2765 C C . ILE B 1 156 ? -0.562 2.867 7.742 1 88.69 156 ILE B C 1
ATOM 2767 O O . ILE B 1 156 ? 0.208 3.682 8.258 1 88.69 156 ILE B O 1
ATOM 2771 N N . VAL B 1 157 ? -0.902 1.742 8.312 1 83.56 157 VAL B N 1
ATOM 2772 C CA . VAL B 1 157 ? -0.304 1.353 9.578 1 83.56 157 VAL B CA 1
ATOM 2773 C C . VAL B 1 157 ? 1.21 1.229 9.422 1 83.56 157 VAL B C 1
ATOM 2775 O O . VAL B 1 157 ? 1.97 1.757 10.242 1 83.56 157 VAL B O 1
ATOM 2778 N N . GLY B 1 158 ? 1.598 0.54 8.414 1 84.44 158 GLY B N 1
ATOM 2779 C CA . GLY B 1 158 ? 3.02 0.442 8.133 1 84.44 158 GLY B CA 1
ATOM 2780 C C . GLY B 1 158 ? 3.682 1.792 7.93 1 84.44 158 GLY B C 1
ATOM 2781 O O . GLY B 1 158 ? 4.828 1.994 8.344 1 84.44 158 GLY B O 1
ATOM 2782 N N . MET B 1 159 ? 2.973 2.68 7.34 1 90.38 159 MET B N 1
ATOM 2783 C CA . MET B 1 159 ? 3.482 4.031 7.117 1 90.38 159 MET B CA 1
ATOM 2784 C C . MET B 1 159 ? 3.717 4.746 8.445 1 90.38 159 MET B C 1
ATOM 2786 O O . MET B 1 159 ? 4.758 5.375 8.641 1 90.38 159 MET B O 1
ATOM 2790 N N . GLY B 1 160 ? 2.721 4.656 9.258 1 87.5 160 GLY B N 1
ATOM 2791 C CA . GLY B 1 160 ? 2.875 5.266 10.562 1 87.5 160 GLY B CA 1
ATOM 2792 C C . GLY B 1 160 ? 4.078 4.746 11.328 1 87.5 160 GLY B C 1
ATOM 2793 O O . GLY B 1 160 ? 4.863 5.527 11.867 1 87.5 160 GLY B O 1
ATOM 2794 N N . HIS B 1 161 ? 4.234 3.436 11.32 1 84.5 161 HIS B N 1
ATOM 2795 C CA . HIS B 1 161 ? 5.359 2.816 12.016 1 84.5 161 HIS B CA 1
ATOM 2796 C C . HIS B 1 161 ? 6.688 3.229 11.391 1 84.5 161 HIS B C 1
ATOM 2798 O O . HIS B 1 161 ? 7.629 3.582 12.109 1 84.5 161 HIS B O 1
ATOM 2804 N N . SER B 1 162 ? 6.75 3.188 10.125 1 86.81 162 SER B N 1
ATOM 2805 C CA . SER B 1 162 ? 7.984 3.525 9.43 1 86.81 162 SER B CA 1
ATOM 2806 C C . SER B 1 162 ? 8.359 4.988 9.648 1 86.81 162 SER B C 1
ATOM 2808 O O . SER B 1 162 ? 9.531 5.305 9.875 1 86.81 162 SER B O 1
ATOM 2810 N N . LEU B 1 163 ? 7.406 5.793 9.594 1 91.19 163 LEU B N 1
ATOM 2811 C CA . LEU B 1 163 ? 7.66 7.219 9.766 1 91.19 163 LEU B CA 1
ATOM 2812 C C . LEU B 1 163 ? 8.141 7.527 11.18 1 91.19 163 LEU B C 1
ATOM 2814 O O . LEU B 1 163 ? 9.031 8.359 11.367 1 91.19 163 LEU B O 1
ATOM 2818 N N . ARG B 1 164 ? 7.512 6.918 12.164 1 89.31 164 ARG B N 1
ATOM 2819 C CA . ARG B 1 164 ? 7.938 7.113 13.547 1 89.31 164 ARG B CA 1
ATOM 2820 C C . ARG B 1 164 ? 9.414 6.781 13.719 1 89.31 164 ARG B C 1
ATOM 2822 O O . ARG B 1 164 ? 10.148 7.516 14.383 1 89.31 164 ARG B O 1
ATOM 2829 N N . HIS B 1 165 ? 9.781 5.699 13.102 1 87.88 165 HIS B N 1
ATOM 2830 C CA . HIS B 1 165 ? 11.188 5.305 13.18 1 87.88 165 HIS B CA 1
ATOM 2831 C C . HIS B 1 165 ? 12.078 6.285 12.43 1 87.88 165 HIS B C 1
ATOM 2833 O O . HIS B 1 165 ? 13.133 6.684 12.938 1 87.88 165 HIS B O 1
ATOM 2839 N N . GLU B 1 166 ? 11.68 6.648 11.305 1 89.81 166 GLU B N 1
ATOM 2840 C CA . GLU B 1 166 ? 12.453 7.551 10.461 1 89.81 166 GLU B CA 1
ATOM 2841 C C . GLU B 1 166 ? 12.656 8.906 11.141 1 89.81 166 GLU B C 1
ATOM 2843 O O . GLU B 1 166 ? 13.703 9.531 10.984 1 89.81 166 GLU B O 1
ATOM 2848 N N . LEU B 1 167 ? 11.672 9.281 11.891 1 92.81 167 LEU B N 1
ATOM 2849 C CA . LEU B 1 167 ? 11.695 10.641 12.422 1 92.81 167 LEU B CA 1
ATOM 2850 C C . LEU B 1 167 ? 12.086 10.641 13.898 1 92.81 167 LEU B C 1
ATOM 2852 O O . LEU B 1 167 ? 11.938 11.656 14.586 1 92.81 167 LEU B O 1
ATOM 2856 N N . GLU B 1 168 ? 12.461 9.461 14.281 1 90.25 168 GLU B N 1
ATOM 2857 C CA . GLU B 1 168 ? 12.93 9.383 15.656 1 90.25 168 GLU B CA 1
ATOM 2858 C C . GLU B 1 168 ? 14.031 10.406 15.922 1 90.25 168 GLU B C 1
ATOM 2860 O O . GLU B 1 168 ? 14.992 10.508 15.148 1 90.25 168 GLU B O 1
ATOM 2865 N N . GLY B 1 169 ? 13.883 11.227 16.969 1 91.94 169 GLY B N 1
ATOM 2866 C CA . GLY B 1 169 ? 14.891 12.203 17.344 1 91.94 169 GLY B CA 1
ATOM 2867 C C . GLY B 1 169 ? 14.719 13.539 16.641 1 91.94 169 GLY B C 1
ATOM 2868 O O . GLY B 1 169 ? 15.43 14.5 16.938 1 91.94 169 GLY B O 1
ATOM 2869 N N . SER B 1 170 ? 13.82 13.672 15.711 1 92.88 170 SER B N 1
ATOM 2870 C CA . SER B 1 170 ? 13.641 14.891 14.93 1 92.88 170 SER B CA 1
ATOM 2871 C C . SER B 1 170 ? 12.781 15.906 15.688 1 92.88 170 SER B C 1
ATOM 2873 O O . SER B 1 170 ? 12.734 17.078 15.32 1 92.88 170 SER B O 1
ATOM 2875 N N . GLY B 1 171 ? 12.07 15.43 16.734 1 93.75 171 GLY B N 1
ATOM 2876 C CA . GLY B 1 171 ? 11.109 16.266 17.438 1 93.75 171 GLY B CA 1
ATOM 2877 C C . GLY B 1 171 ? 9.727 16.234 16.812 1 93.75 171 GLY B C 1
ATOM 2878 O O . GLY B 1 171 ? 8.766 16.719 17.406 1 93.75 171 GLY B O 1
ATOM 2879 N N . ILE B 1 172 ? 9.656 15.727 15.617 1 94.94 172 ILE B N 1
ATOM 2880 C CA . ILE B 1 172 ? 8.359 15.578 14.969 1 94.94 172 ILE B CA 1
ATOM 2881 C C . ILE B 1 172 ? 7.629 14.367 15.555 1 94.94 172 ILE B C 1
ATOM 2883 O O . ILE B 1 172 ? 8.219 13.297 15.719 1 94.94 172 ILE B O 1
ATOM 2887 N N . HIS B 1 173 ? 6.332 14.562 15.875 1 92.81 173 HIS B N 1
ATOM 2888 C CA . HIS B 1 173 ? 5.516 13.484 16.406 1 92.81 173 HIS B CA 1
ATOM 2889 C C . HIS B 1 173 ? 4.641 12.867 15.32 1 92.81 173 HIS B C 1
ATOM 2891 O O . HIS B 1 173 ? 4.145 13.57 14.43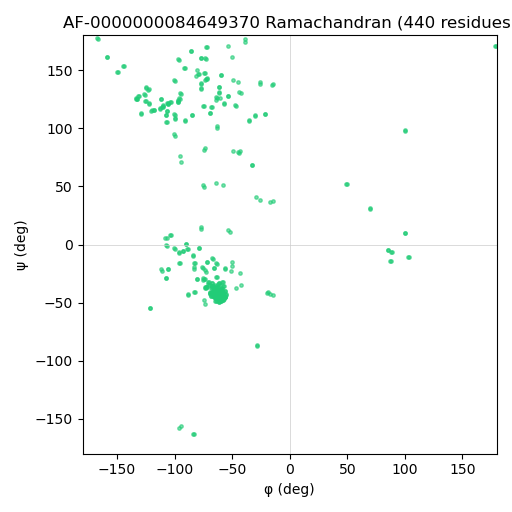8 1 92.81 173 HIS B O 1
ATOM 2897 N N . VAL B 1 174 ? 4.535 11.555 15.414 1 92.25 174 VAL B N 1
ATOM 2898 C CA . VAL B 1 174 ? 3.652 10.812 14.516 1 92.25 174 VAL B CA 1
ATOM 2899 C C . VAL B 1 174 ? 2.627 10.031 15.328 1 92.25 174 VAL B C 1
ATOM 2901 O O . VAL B 1 174 ? 2.992 9.195 16.156 1 92.25 174 VAL B O 1
ATOM 2904 N N . THR B 1 175 ? 1.319 10.336 15.07 1 89.12 175 THR B N 1
ATOM 2905 C CA . THR B 1 175 ? 0.261 9.633 15.797 1 89.12 175 THR B CA 1
ATOM 2906 C C . THR B 1 175 ? -0.73 9 14.82 1 89.12 175 THR B C 1
ATOM 2908 O O . THR B 1 175 ? -1.164 9.648 13.867 1 89.12 175 THR B O 1
ATOM 2911 N N . MET B 1 176 ? -0.972 7.781 15.016 1 84.81 176 MET B N 1
ATOM 2912 C CA . MET B 1 176 ? -2.031 7.098 14.281 1 84.81 176 MET B CA 1
ATOM 2913 C C . MET B 1 176 ? -3.33 7.09 15.078 1 84.81 176 MET B C 1
ATOM 2915 O O . MET B 1 176 ? -3.332 6.766 16.266 1 84.81 176 MET B O 1
ATOM 2919 N N . ILE B 1 177 ? -4.363 7.512 14.367 1 79.69 177 ILE B N 1
ATOM 2920 C CA . ILE B 1 177 ? -5.668 7.574 15.023 1 79.69 177 ILE B CA 1
ATOM 2921 C C . ILE B 1 177 ? -6.547 6.43 14.523 1 79.69 177 ILE B C 1
ATOM 2923 O O . ILE B 1 177 ? -6.68 6.215 13.32 1 79.69 177 ILE B O 1
ATOM 2927 N N . GLY B 1 178 ? -7.008 5.594 15.43 1 67.94 178 GLY B N 1
ATOM 2928 C CA . GLY B 1 178 ? -7.914 4.523 15.039 1 67.94 178 GLY B CA 1
ATOM 2929 C C . GLY B 1 178 ? -8.312 3.631 16.203 1 67.94 178 GLY B C 1
ATOM 2930 O O . GLY B 1 178 ? -7.84 3.811 17.328 1 67.94 178 GLY B O 1
ATOM 2931 N N . PRO B 1 179 ? -9.258 2.723 16.078 1 51.19 179 PRO B N 1
ATOM 2932 C CA . PRO B 1 179 ? -9.734 1.829 17.141 1 51.19 179 PRO B CA 1
ATOM 2933 C C . PRO B 1 179 ? -8.648 0.884 17.641 1 51.19 179 PRO B C 1
ATOM 2935 O O . PRO B 1 179 ? -7.766 0.49 16.891 1 51.19 179 PRO B O 1
ATOM 2938 N N . ASP B 1 180 ? -7.91 1.104 18.906 1 44.12 180 ASP B N 1
ATOM 2939 C CA . ASP B 1 180 ? -6.918 0.262 19.562 1 44.12 180 ASP B CA 1
ATOM 2940 C C . ASP B 1 180 ? -7.195 -1.218 19.312 1 44.12 180 ASP B C 1
ATOM 2942 O O . ASP B 1 180 ? -8.188 -1.761 19.797 1 44.12 180 ASP B O 1
ATOM 2946 N N . THR B 1 181 ? -7.094 -1.732 18.328 1 38.06 181 THR B N 1
ATOM 2947 C CA . THR B 1 181 ? -7.258 -3.182 18.328 1 38.06 181 THR B CA 1
ATOM 2948 C C . THR B 1 181 ? -6.008 -3.869 18.859 1 38.06 181 THR B C 1
ATOM 2950 O O . THR B 1 181 ? -5.812 -5.066 18.656 1 38.06 181 THR B O 1
ATOM 2953 N N . SER B 1 182 ? -4.984 -3.24 19.516 1 33.56 182 SER B N 1
ATOM 2954 C CA . SER B 1 182 ? -3.775 -3.977 19.875 1 33.56 182 SER B CA 1
ATOM 2955 C C . SER B 1 182 ? -4.098 -5.168 20.766 1 33.56 182 SER B C 1
ATOM 2957 O O . SER B 1 182 ? -3.193 -5.859 21.234 1 33.56 182 SER B O 1
ATOM 2959 N N . ASN B 1 183 ? -4.934 -5.352 21.812 1 30.78 183 ASN B N 1
ATOM 2960 C CA . ASN B 1 183 ? -4.816 -6.605 22.547 1 30.78 183 ASN B CA 1
ATOM 2961 C C . ASN B 1 183 ? -4.652 -7.797 21.609 1 30.78 183 ASN B C 1
ATOM 2963 O O . ASN B 1 183 ? -5.59 -8.164 20.906 1 30.78 183 ASN B O 1
ATOM 2967 N N . GLY B 1 184 ? -3.6 -7.945 21.219 1 31.14 184 GLY B N 1
ATOM 2968 C CA . GLY B 1 184 ? -3.279 -9.273 20.703 1 31.14 184 GLY B CA 1
ATOM 2969 C C . GLY B 1 184 ? -3.812 -10.391 21.578 1 31.14 184 GLY B C 1
ATOM 2970 O O . GLY B 1 184 ? -3.303 -11.516 21.547 1 31.14 184 GLY B O 1
ATOM 2971 N N . GLY B 1 185 ? -4.152 -10.391 23.031 1 28.67 185 GLY B N 1
ATOM 2972 C CA . GLY B 1 185 ? -4.59 -11.727 23.422 1 28.67 185 GLY B CA 1
ATOM 2973 C C . GLY B 1 185 ? -5.445 -12.406 22.359 1 28.67 185 GLY B C 1
ATOM 2974 O O . GLY B 1 185 ? -5.805 -11.789 21.359 1 28.67 185 GLY B O 1
ATOM 2975 N N . GLU B 1 186 ? -5.926 -13.766 22.531 1 27.41 186 GLU B N 1
ATOM 2976 C CA . GLU B 1 186 ? -7.203 -14.109 21.922 1 27.41 186 GLU B CA 1
ATOM 2977 C C . GLU B 1 186 ? -8.086 -12.875 21.75 1 27.41 186 GLU B C 1
ATOM 2979 O O . GLU B 1 186 ? -8.039 -11.961 22.562 1 27.41 186 GLU B O 1
ATOM 2984 N N . LEU B 1 187 ? -8.781 -12.68 20.688 1 29.34 187 LEU B N 1
ATOM 2985 C CA . LEU B 1 187 ? -10.039 -11.969 20.891 1 29.34 187 LEU B CA 1
ATOM 2986 C C . LEU B 1 187 ? -10.406 -11.93 22.375 1 29.34 187 LEU B C 1
ATOM 2988 O O . LEU B 1 187 ? -10.984 -12.883 22.906 1 29.34 187 LEU B O 1
ATOM 2992 N N . SER B 1 188 ? -9.516 -11.781 23.297 1 25.5 188 SER B N 1
ATOM 2993 C CA . SER B 1 188 ? -9.977 -11.789 24.672 1 25.5 188 SER B CA 1
ATOM 2994 C C . SER B 1 188 ? -11.227 -10.93 24.844 1 25.5 188 SER B C 1
ATOM 2996 O O . SER B 1 188 ? -11.414 -9.945 24.125 1 25.5 188 SER B O 1
ATOM 2998 N N . GLU B 1 189 ? -12.195 -11.508 25.703 1 25.34 189 GLU B N 1
ATOM 2999 C CA . GLU B 1 189 ? -13.5 -11.133 26.234 1 25.34 189 GLU B CA 1
ATOM 3000 C C . GLU B 1 189 ? -13.469 -9.734 26.844 1 25.34 189 GLU B C 1
ATOM 3002 O O . GLU B 1 189 ? -14.391 -9.344 27.578 1 25.34 189 GLU B O 1
ATOM 3007 N N . SER B 1 190 ? -12.352 -9.211 27.156 1 25.84 190 SER B N 1
ATOM 3008 C CA . SER B 1 190 ? -12.781 -8.109 28 1 25.84 190 SER B CA 1
ATOM 3009 C C . SER B 1 190 ? -13.875 -7.281 27.328 1 25.84 190 SER B C 1
ATOM 3011 O O . SER B 1 190 ? -13.984 -7.266 26.109 1 25.84 190 SER B O 1
ATOM 3013 N N . THR B 1 191 ? -14.617 -6.469 28.312 1 23.36 191 THR B N 1
ATOM 3014 C CA . THR B 1 191 ? -15.883 -5.746 28.203 1 23.36 191 THR B CA 1
ATOM 3015 C C . THR B 1 191 ? -15.812 -4.715 27.07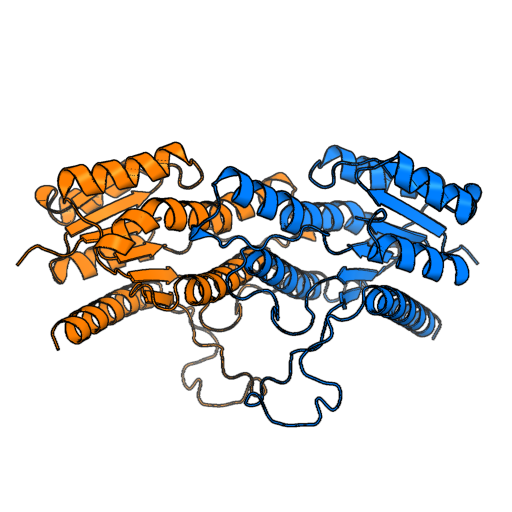8 1 23.36 191 THR B C 1
ATOM 3017 O O . THR B 1 191 ? -15.094 -3.719 27.188 1 23.36 191 THR B O 1
ATOM 3020 N N . CYS B 1 192 ? -15.43 -4.965 25.875 1 26.19 192 CYS B N 1
ATOM 3021 C CA . CYS B 1 192 ? -16.406 -4.297 25.016 1 26.19 192 CYS B CA 1
ATOM 3022 C C . CYS B 1 192 ? -17.766 -4.215 25.688 1 26.19 192 CYS B C 1
ATOM 3024 O O . CYS B 1 192 ? -18.562 -5.145 25.609 1 26.19 192 CYS B O 1
ATOM 3026 N N . SER B 1 193 ? -17.625 -3.936 26.844 1 25.22 193 SER B N 1
ATOM 3027 C CA . SER B 1 193 ? -18.984 -3.799 27.344 1 25.22 193 SER B CA 1
ATOM 3028 C C . SER B 1 193 ? -19.859 -3.039 26.359 1 25.22 193 SER B C 1
ATOM 3030 O O . SER B 1 193 ? -21.047 -2.834 26.609 1 25.22 193 SER B O 1
ATOM 3032 N N . GLY B 1 194 ? -19.203 -1.922 25.562 1 27.22 194 GLY B N 1
ATOM 3033 C CA . GLY B 1 194 ? -20.312 -1.716 24.641 1 27.22 194 GLY B CA 1
ATOM 3034 C C . GLY B 1 194 ? -20.344 -2.727 23.5 1 27.22 194 GLY B C 1
ATOM 3035 O O . GLY B 1 194 ? -19.359 -3.424 23.266 1 27.22 194 GLY B O 1
ATOM 3036 N N . MET B 1 195 ? -21.391 -3.211 22.812 1 26.44 195 MET B N 1
ATOM 3037 C CA . MET B 1 195 ? -21.719 -4.199 21.781 1 26.44 195 MET B CA 1
ATOM 3038 C C . MET B 1 195 ? -20.703 -4.145 20.656 1 26.44 195 MET B C 1
ATOM 3040 O O . MET B 1 195 ? -20.203 -3.068 20.297 1 26.44 195 MET B O 1
ATOM 3044 N N . PRO B 1 196 ? -20.094 -5.238 20.156 1 32.12 196 PRO B N 1
ATOM 3045 C CA . PRO B 1 196 ? -19.312 -5.516 18.953 1 32.12 196 PRO B CA 1
ATOM 3046 C C . PRO B 1 196 ? -19.438 -4.426 17.891 1 32.12 196 PRO B C 1
ATOM 3048 O O . PRO B 1 196 ? -18.812 -4.512 16.828 1 32.12 196 PRO B O 1
ATOM 3051 N N . GLY B 1 197 ? -20.359 -3.883 17.531 1 31.77 197 GLY B N 1
ATOM 3052 C CA . GLY B 1 197 ? -21.172 -3.219 16.531 1 31.77 197 GLY B CA 1
ATOM 3053 C C . GLY B 1 197 ? -20.656 -1.838 16.172 1 31.77 197 GLY B C 1
ATOM 3054 O O . GLY B 1 197 ? -20.812 -1.391 15.023 1 31.77 197 GLY B O 1
ATOM 3055 N N . GLU B 1 198 ? -20.328 -0.793 17.047 1 31.28 198 GLU B N 1
ATOM 3056 C CA . GLU B 1 198 ? -20.562 0.556 16.547 1 31.28 198 GLU B CA 1
ATOM 3057 C C . GLU B 1 198 ? -19.281 1.191 16.031 1 31.28 198 GLU B C 1
ATOM 3059 O O . GLU B 1 198 ? -18.297 1.282 16.75 1 31.28 198 GLU B O 1
ATOM 3064 N N . PRO B 1 199 ? -18.812 1.172 14.609 1 40.62 199 PRO B N 1
ATOM 3065 C CA . PRO B 1 199 ? -17.766 1.993 13.984 1 40.62 199 PRO B CA 1
ATOM 3066 C C . PRO B 1 199 ? -17.484 3.275 14.758 1 40.62 199 PRO B C 1
ATOM 3068 O O . PRO B 1 199 ? -18.391 3.887 15.312 1 40.62 199 PRO B O 1
ATOM 3071 N N . MET B 1 200 ? -16.172 3.268 15.359 1 42.31 200 MET B N 1
ATOM 3072 C CA . MET B 1 200 ? -15.93 4.613 15.867 1 42.31 200 MET B CA 1
ATOM 3073 C C . MET B 1 200 ? -16.656 5.656 15.023 1 42.31 200 MET B C 1
ATOM 3075 O O . MET B 1 200 ? -16.516 5.672 13.805 1 42.31 200 MET B O 1
ATOM 3079 N N . GLN B 1 201 ? -17.594 6.242 15.508 1 46.75 201 GLN B N 1
ATOM 3080 C CA . GLN B 1 201 ? -18.297 7.336 14.844 1 46.75 201 GLN B CA 1
ATOM 3081 C C . GLN B 1 201 ? -17.344 8.477 14.492 1 46.75 201 GLN B C 1
ATOM 3083 O O . GLN B 1 201 ? -16.359 8.711 15.203 1 46.75 201 GLN B O 1
ATOM 3088 N N . GLU B 1 202 ? -17.172 8.898 13.211 1 52.59 202 GLU B N 1
ATOM 3089 C CA . GLU B 1 202 ? -16.422 10.039 12.672 1 52.59 202 GLU B CA 1
ATOM 3090 C C . GLU B 1 202 ? -16.156 11.078 13.758 1 52.59 202 GLU B C 1
ATOM 3092 O O . GLU B 1 202 ? -15.055 11.641 13.828 1 52.59 202 GLU B O 1
ATOM 3097 N N . MET B 1 203 ? -17.172 11.383 14.688 1 53.47 203 MET B N 1
ATOM 3098 C CA . MET B 1 203 ? -17.016 12.359 15.758 1 53.47 203 MET B CA 1
ATOM 3099 C C . MET B 1 203 ? -15.938 11.914 16.75 1 53.47 203 MET B C 1
ATOM 3101 O O . MET B 1 203 ? -15.195 12.75 17.266 1 53.47 203 MET B O 1
ATOM 3105 N N . ASP B 1 204 ? -15.664 10.703 16.625 1 73.94 204 ASP B N 1
ATOM 3106 C CA . ASP B 1 204 ? -14.68 10.172 17.562 1 73.94 204 ASP B CA 1
ATOM 3107 C C . ASP B 1 204 ? -13.258 10.453 17.078 1 73.94 204 ASP B C 1
ATOM 3109 O O . ASP B 1 204 ? -12.391 10.836 17.875 1 73.94 204 ASP B O 1
ATOM 3113 N N . ILE B 1 205 ? -13.211 10.719 15.781 1 77.88 205 ILE B N 1
ATOM 3114 C CA . ILE B 1 205 ? -11.891 10.984 15.234 1 77.88 205 ILE B CA 1
ATOM 3115 C C . ILE B 1 205 ? -11.516 12.445 15.477 1 77.88 205 ILE B C 1
ATOM 3117 O O . ILE B 1 205 ? -10.391 12.742 15.898 1 77.88 205 ILE B O 1
ATOM 3121 N N . ALA B 1 206 ? -12.5 13.297 15.297 1 81.81 206 ALA B N 1
ATOM 3122 C CA . ALA B 1 206 ? -12.258 14.727 15.484 1 81.81 206 ALA B CA 1
ATOM 3123 C C . ALA B 1 206 ? -11.883 15.039 16.922 1 81.81 206 ALA B C 1
ATOM 3125 O O . ALA B 1 206 ? -10.977 15.828 17.188 1 81.81 206 ALA B O 1
ATOM 3126 N N . THR B 1 207 ? -12.562 14.43 17.781 1 81.06 207 THR B N 1
ATOM 3127 C CA . THR B 1 207 ? -12.297 14.617 19.203 1 81.06 207 THR B CA 1
ATOM 3128 C C . THR B 1 207 ? -10.906 14.109 19.562 1 81.06 207 THR B C 1
ATOM 3130 O O . THR B 1 207 ? -10.18 14.766 20.312 1 81.06 207 THR B O 1
ATOM 3133 N N . ALA B 1 208 ? -10.617 13.008 18.984 1 81.81 208 ALA B N 1
ATOM 3134 C CA . ALA B 1 208 ? -9.297 12.43 19.25 1 81.81 208 ALA B CA 1
ATOM 3135 C C . ALA B 1 208 ? -8.188 13.336 18.734 1 81.81 208 ALA B C 1
ATOM 3137 O O . ALA B 1 208 ? -7.203 13.586 19.438 1 81.81 208 ALA B O 1
ATOM 3138 N N . VAL B 1 209 ? -8.391 13.836 17.547 1 85.44 209 VAL B N 1
ATOM 3139 C CA . VAL B 1 209 ? -7.387 14.703 16.953 1 85.44 209 VAL B CA 1
ATOM 3140 C C . VAL B 1 209 ? -7.203 15.953 17.797 1 85.44 209 VAL B C 1
ATOM 3142 O O . VAL B 1 209 ? -6.078 16.344 18.109 1 85.44 209 VAL B O 1
ATOM 3145 N N . SER B 1 210 ? -8.266 16.531 18.25 1 84.06 210 SER B N 1
ATOM 3146 C CA . SER B 1 210 ? -8.219 17.75 19.062 1 84.06 210 SER B CA 1
ATOM 3147 C C . SER B 1 210 ? -7.512 17.484 20.391 1 84.06 210 SER B C 1
ATOM 3149 O O . SER B 1 210 ? -6.711 18.312 20.844 1 84.06 210 SER B O 1
ATOM 3151 N N . ALA B 1 211 ? -7.844 16.359 20.922 1 82.62 211 ALA B N 1
ATOM 3152 C CA . ALA B 1 211 ? -7.242 16.016 22.203 1 82.62 211 ALA B CA 1
ATOM 3153 C C . ALA B 1 211 ? -5.734 15.82 22.062 1 82.62 211 ALA B C 1
ATOM 3155 O O . ALA B 1 211 ? -4.965 16.266 22.922 1 82.62 211 ALA B O 1
ATOM 3156 N N . ILE B 1 212 ? -5.375 15.195 21.062 1 84.5 212 ILE B N 1
ATOM 3157 C CA . ILE B 1 212 ? -3.963 14.906 20.812 1 84.5 212 ILE B CA 1
ATOM 3158 C C . ILE B 1 212 ? -3.205 16.219 20.578 1 84.5 212 ILE B C 1
ATOM 3160 O O . ILE B 1 212 ? -2.115 16.422 21.125 1 84.5 212 ILE B O 1
ATOM 3164 N N . LEU B 1 213 ? -3.756 17.062 19.844 1 83.88 213 LEU B N 1
ATOM 3165 C CA . LEU B 1 213 ? -3.109 18.344 19.547 1 83.88 213 LEU B CA 1
ATOM 3166 C C . LEU B 1 213 ? -2.994 19.188 20.797 1 83.88 213 LEU B C 1
ATOM 3168 O O . LEU B 1 213 ? -1.977 19.859 21.016 1 83.88 213 LEU B O 1
ATOM 3172 N N . ALA B 1 214 ? -4.004 19.141 21.609 1 81 214 ALA B N 1
ATOM 3173 C CA . ALA B 1 214 ? -3.99 19.906 22.859 1 81 214 ALA B CA 1
ATOM 3174 C C . ALA B 1 214 ? -2.904 19.391 23.797 1 81 214 ALA B C 1
ATOM 3176 O O . ALA B 1 214 ? -2.207 20.172 24.438 1 81 214 ALA B O 1
ATOM 3177 N N . GLU B 1 215 ? -2.826 18.094 23.797 1 78.19 215 GLU B N 1
ATOM 3178 C CA . GLU B 1 215 ? -1.822 17.469 24.656 1 78.19 215 GLU B CA 1
ATOM 3179 C C . GLU B 1 215 ? -0.41 17.812 24.188 1 78.19 215 GLU B C 1
ATOM 3181 O O . GLU B 1 215 ? 0.47 18.078 25.016 1 78.19 215 GLU B O 1
ATOM 3186 N N . THR B 1 216 ? -0.227 17.719 22.969 1 77 216 THR B N 1
ATOM 3187 C CA . THR B 1 216 ? 1.08 18.031 22.406 1 77 216 THR B CA 1
ATOM 3188 C C . THR B 1 216 ? 1.456 19.484 22.703 1 77 216 THR B C 1
ATOM 3190 O O . THR B 1 216 ? 2.596 19.766 23.078 1 77 216 THR B O 1
ATOM 3193 N N . ALA B 1 217 ? 0.6 20.422 22.641 1 72.38 217 ALA B N 1
ATOM 3194 C CA . ALA B 1 217 ? 0.837 21.828 22.938 1 72.38 217 ALA B CA 1
ATOM 3195 C C . ALA B 1 217 ? 1.173 22.047 24.406 1 72.38 217 ALA B C 1
ATOM 3197 O O . ALA B 1 217 ? 2.057 22.828 24.734 1 72.38 217 ALA B O 1
ATOM 3198 N N . ALA B 1 218 ? 0.513 21.328 25.25 1 73.31 218 ALA B N 1
ATOM 3199 C CA . ALA B 1 218 ? 0.723 21.453 26.688 1 73.31 218 ALA B CA 1
ATOM 3200 C C . ALA B 1 218 ? 2.111 20.953 27.078 1 73.31 218 ALA B C 1
ATOM 3202 O O . ALA B 1 218 ? 2.75 21.531 27.969 1 73.31 218 ALA B O 1
ATOM 3203 N N . ASN B 1 219 ? 2.523 19.891 26.344 1 71.5 219 ASN B N 1
ATOM 3204 C CA . ASN B 1 219 ? 3.822 19.312 26.656 1 71.5 219 ASN B CA 1
ATOM 3205 C C . ASN B 1 219 ? 4.969 20.188 26.172 1 71.5 219 ASN B C 1
ATOM 3207 O O . ASN B 1 219 ? 6.062 20.156 26.734 1 71.5 219 ASN B O 1
ATOM 3211 N N . GLU B 1 220 ? 4.781 20.859 25.203 1 68.19 220 GLU B N 1
ATOM 3212 C CA . GLU B 1 220 ? 5.801 21.766 24.688 1 68.19 220 GLU B CA 1
ATOM 3213 C C . GLU B 1 220 ? 5.918 23.016 25.562 1 68.19 220 GLU B C 1
ATOM 3215 O O . GLU B 1 220 ? 6.969 23.656 25.594 1 68.19 220 GLU B O 1
ATOM 3220 N N . ASN B 1 221 ? 4.871 23.422 26.203 1 51.09 221 ASN B N 1
ATOM 3221 C CA . ASN B 1 221 ? 4.883 24.578 27.094 1 51.09 221 ASN B CA 1
ATOM 3222 C C . ASN B 1 221 ? 5.484 24.25 28.453 1 51.09 221 ASN B C 1
ATOM 3224 O O . ASN B 1 221 ? 5.668 25.141 29.281 1 51.09 221 ASN B O 1
ATOM 3228 N N . GLN B 1 222 ? 5.875 23.016 28.75 1 50.06 222 GLN B N 1
ATOM 3229 C CA . GLN B 1 222 ? 6.574 22.656 29.969 1 50.06 222 GLN B CA 1
ATOM 3230 C C . GLN B 1 222 ? 8.078 22.531 29.734 1 50.06 222 GLN B C 1
ATOM 3232 O O . GLN B 1 222 ? 8.508 22.109 28.672 1 50.06 222 GLN B O 1
#

InterPro domains:
  IPR002347 Short-chain dehydrogenase/reductase SDR [PF00106] (4-180)
  IPR036291 NAD(P)-binding domain superfamily [SSF51735] (1-188)

pLDDT: mean 81.99, std 21.48, range [23.17, 98.62]

Solvent-accessible surface area (backbone atoms only — not comparable to full-atom values): 23143 Å² total; per-residue (Å²): 129,85,67,50,25,39,36,28,39,39,25,68,39,71,43,22,42,48,27,50,54,53,39,45,77,72,54,36,30,37,33,37,26,23,69,52,48,68,56,35,49,54,52,28,60,74,74,36,54,90,46,36,47,67,42,61,31,53,62,72,34,68,66,42,39,44,49,50,45,49,50,40,37,71,74,69,67,51,38,38,31,37,39,41,42,62,71,89,65,90,50,79,49,25,59,74,76,43,51,72,65,58,53,49,49,49,46,39,62,56,41,50,17,52,54,46,51,50,41,51,43,42,69,51,22,59,75,56,35,15,37,41,35,36,48,35,49,43,7,74,72,84,50,64,78,12,9,42,55,34,19,41,40,28,22,43,45,23,39,51,56,19,46,42,52,56,34,58,90,58,59,46,43,69,44,67,40,44,63,76,46,66,78,69,59,67,92,61,77,70,78,62,68,65,71,98,71,73,70,82,51,52,69,52,52,20,52,48,53,49,50,50,53,53,50,54,54,55,56,67,75,100,129,84,65,50,25,39,34,29,39,40,26,67,39,72,43,22,43,48,30,50,55,54,37,45,75,73,53,36,30,36,34,38,26,23,68,52,47,68,56,35,49,54,52,27,59,72,75,37,55,91,45,36,47,66,42,62,31,52,62,74,34,68,66,42,41,45,49,50,47,49,52,40,37,72,74,68,65,50,38,37,29,36,37,41,41,61,71,89,64,90,52,78,49,25,61,75,75,42,52,70,65,58,52,50,51,49,44,38,64,56,41,49,17,52,53,46,50,49,40,50,43,41,70,48,22,57,76,56,36,15,35,41,36,36,49,38,50,42,9,72,73,83,50,65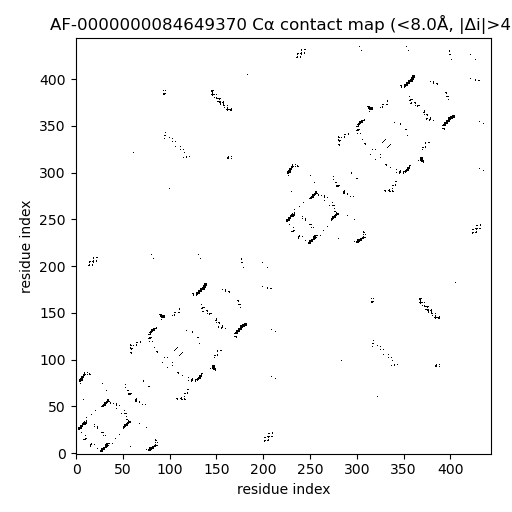,78,12,8,43,55,36,18,41,42,30,22,44,46,23,40,52,55,19,47,42,50,58,34,57,88,58,62,46,43,70,44,69,41,44,63,78,43,65,75,71,58,66,91,61,76,71,75,62,68,62,73,98,70,75,69,80,51,54,69,53,52,22,52,49,53,50,50,50,52,51,49,53,53,54,57,67,76,100

Nearest PDB structures (foldseek):
  3ucx-assembly1_A  TM=8.278E-01  e=7.583E-14  Mycolicibacterium smegmatis MC2 155
  5itv-assembly3_D  TM=8.817E-01  e=5.857E-13  Bacillus subtilis subsp. subtilis str. 168
  5itv-assembly1_A  TM=8.442E-01  e=1.407E-12  Bacillus subtilis subsp. subtilis str. 168
  4cqm-assembly1_I  TM=8.319E-01  e=1.192E-10  Homo sapiens
  5unl-assembly1_B  TM=8.832E-01  e=2.402E-10  Burkholderia multivorans

Radius of gyration: 23.63 Å; Cα contacts (8 Å, |Δi|>4): 837; chains: 2; bounding box: 43×73×54 Å

Sequence (444 aa):
MQDKVLLITGAASESGMATARAAAREGYQLVLAAHSQDALDAISQELGPENVVAVGIDTTSVQDQDSMVEQALEYFGRIDAVFICPVNESCADGLGTSGAETWRSMLMNHVYSIGLTIQATLPALRKTRGHILLAGFSSGPSLVPGSMLNITRWAIVGMGHSLRHELEGSGIHVTMIGPDTSNGGELSESTCSGMPGEPMQEMDIATAVSAILAETAANENQMQDKVLLITGAASESGMATARAAAREGYQLVLAAHSQDALDAISQELGPENVVAVGIDTTSVQDQDSMVEQALEYFGRIDAVFICPVNESCADGLGTSGAETWRSMLMNHVYSIGLTIQATLPALRKTRGHILLAGFSSGPSLVPGSMLNITRWAIVGMGHSLRHELEGSGIHVTMIGPDTSNGGELSESTCSGMPGEPMQEMDIATAVSAILAETAANENQ

Organism: NCBI:txid1178482

Secondary structure (DSSP, 8-state):
-PPPEEEEESTTSHHHHHHHHHHHHTT-EEEEEES-HHHHHHHHHHH-GGGEEEEE--TT-HHHHHHHHHHHHHHHS---EEEEPPP------BTTTS-HHHHHHHHIIIIIHHHHHHHHHHHHHHHHT-EEEEE--SSS--S-TTBHHHHHHHHHHHHHHHHHHHTTTSS-EEEEES------SSS------S-TT----HHHHHHHHHHHHHHHHHHHT-/-PPPEEEEESTTSHHHHHHHHHHHHTT-EEEEEES-HHHHHHHHHHH-GGGEEEEE--TT-HHHHHHHHHHHHHHHS---EEEEPPP------BTTTS-HHHHHHHHIIIIIHHHHHHHHHHHHHHHHT-EEEEE--SSS--S-TTBHHHHHHHHHHHHHHHHHHHTTTSS-EEEEES------SSS------S-TT----HHHHHHHHHHHHHHHHHHHT-